Protein AF-K9YW60-F1 (afdb_monomer_lite)

Secondary structure (DSSP, 8-state):
-HHHHHHHHHHHHHHHHHHHHHHHHHHHHHHHHHHHHHHHHHH--SS----GGGSGGGGS-TTTTHHHHHHHHHHHHHHHHHHHHHHT--TT-TT-HHHHHHHHHHHHHHHHHHHHHHHHHHHHHHHHHHHHHHHHHHHHHHHHHHHHHHHTTSTTSSHHHHHHHHHHHHTTS--------SSTTTSHHHHHHHHHHHHHHHHHHHHHHHHHHHHHHHHHHHHHHIIIIIHHHHHHHHHHHHHHHHHHHHHHHHHHHHHHHHHHHHHHHHHHHHHHHHHHHHHHHHHHHHHHHHHHHHHHHHHHHHHHHHHHHHHHHHHHHHHHHHHHHHHHHHHHHHHHHHHHHHHHHHHHHHHHHHHHHHHHHHHHHHHHHHHHHT--HHHHHHHHHHHHHHHHHHHHHHHHHHHHHHHHHHHHHHHHHHHHHHHHHHHHHHHHHHHHHHHHHHHHHHHHHHHHHHHHHHHHHHHHHHHHHHHHHTT--

Organism: Dactylococcopsis salina (strain PCC 8305) (NCBI:txid13035)

Sequence (481 aa):
MLNAIEINNWFFINIVRIIFILGLSIEIVLIVNYYRETGKKAKQKNENRDLSIFSKGNIRSPLHFIPTLLTAIGILGTFWGISQGLKGIALENINDTDALLNNSTELLAGMKTAFQTSLWGLGGASLFIFILAISETLKRIRRNNLIPKIRQNSDQNTTQALINQLGNVVEKMEGLATLNAKNIGEEVATALKPIFGEIQNDLNPQRQTIENQRQELLKTLIGELKNEVIEPVVTRLDESAEMTREASHAVKELREQLAGMEAQRTAASDMMGNASDNLNGTLTNIDSMLQNTRQTAQQELENFRLNYQESLNQFFEQQNNLLEETLGKQREGLEEVVKELQRVFQEDAKNMTEQVIESMNTIQTTTKAVSDLANTTGLTSAERLAQIQEIARTLGNESKQINQAYQNLIYNFNQGLETWNENLTQYFEQANETYQQGRQESEQAAAEVCNQLNQTSQGLMSVANYLVATAEDLNNSNSNR

Structure (mmCIF, N/CA/C/O backbone):
data_AF-K9YW60-F1
#
_entry.id   AF-K9YW60-F1
#
loop_
_atom_site.group_PDB
_atom_site.id
_atom_site.type_symbol
_atom_site.label_atom_id
_atom_site.label_alt_id
_atom_site.label_comp_id
_atom_site.label_asym_id
_atom_site.label_entity_id
_atom_site.label_seq_id
_atom_site.pdbx_PDB_ins_code
_atom_site.Cartn_x
_atom_site.Cartn_y
_atom_site.Cartn_z
_atom_site.occupancy
_atom_site.B_iso_or_equiv
_atom_site.auth_seq_id
_atom_site.auth_comp_id
_atom_site.auth_asym_id
_atom_site.auth_atom_id
_atom_site.pdbx_PDB_model_num
ATOM 1 N N . MET A 1 1 ? -16.514 -12.032 -22.593 1.00 50.34 1 MET A N 1
ATOM 2 C CA . MET A 1 1 ? -15.309 -11.269 -22.986 1.00 50.34 1 MET A CA 1
ATOM 3 C C . MET A 1 1 ? -14.025 -12.097 -22.947 1.00 50.34 1 MET A C 1
ATOM 5 O O . MET A 1 1 ? -13.283 -12.022 -23.917 1.00 50.34 1 MET A O 1
ATOM 9 N N . LEU A 1 2 ? -13.807 -12.960 -21.943 1.00 46.66 2 LEU A N 1
ATOM 10 C CA . LEU A 1 2 ? -12.640 -13.866 -21.850 1.00 46.66 2 LEU A CA 1
ATOM 11 C C . LEU A 1 2 ? -12.291 -14.628 -23.152 1.00 46.66 2 LEU A C 1
ATOM 13 O O . LEU A 1 2 ? -11.145 -14.580 -23.591 1.00 46.66 2 LEU A O 1
ATOM 17 N N . ASN A 1 3 ? -13.274 -15.211 -23.851 1.00 49.25 3 ASN A N 1
ATOM 18 C CA . ASN A 1 3 ? -13.029 -15.898 -25.134 1.00 49.25 3 ASN A CA 1
ATOM 19 C C . ASN A 1 3 ? -12.486 -14.973 -26.242 1.00 49.25 3 ASN A C 1
ATOM 21 O O . ASN A 1 3 ? -11.691 -15.408 -27.068 1.00 49.25 3 ASN A O 1
ATOM 25 N N . ALA A 1 4 ? -12.871 -13.693 -26.278 1.00 52.03 4 ALA A N 1
ATOM 26 C CA . ALA A 1 4 ? -12.379 -12.745 -27.285 1.00 52.03 4 ALA A CA 1
ATOM 27 C C . ALA A 1 4 ? -10.934 -12.290 -27.004 1.00 52.03 4 ALA A C 1
ATOM 29 O O . ALA A 1 4 ? -10.210 -11.908 -27.925 1.00 52.03 4 ALA A O 1
ATOM 30 N N . ILE A 1 5 ? -10.505 -12.345 -25.741 1.00 54.69 5 ILE A N 1
ATOM 31 C CA . ILE A 1 5 ? -9.133 -12.040 -25.322 1.00 54.69 5 ILE A CA 1
ATOM 32 C C . ILE A 1 5 ? -8.212 -13.219 -25.675 1.00 54.69 5 ILE A C 1
ATOM 34 O O . ILE A 1 5 ? -7.147 -13.012 -26.258 1.00 54.69 5 ILE A O 1
ATOM 38 N N . GLU A 1 6 ? -8.657 -14.460 -25.450 1.00 57.59 6 GLU A N 1
ATOM 39 C CA . GLU A 1 6 ? -7.898 -15.661 -25.834 1.00 57.59 6 GLU A CA 1
ATOM 40 C C . GLU A 1 6 ? -7.762 -15.837 -27.357 1.00 57.59 6 GLU A C 1
ATOM 42 O O . GLU A 1 6 ? -6.669 -16.135 -27.845 1.00 57.59 6 GLU A O 1
ATOM 47 N N . ILE A 1 7 ? -8.828 -15.586 -28.131 1.00 59.59 7 ILE A N 1
ATOM 48 C CA . ILE A 1 7 ? -8.805 -15.694 -29.603 1.00 59.59 7 ILE A CA 1
ATOM 49 C C . ILE A 1 7 ? -7.798 -14.707 -30.223 1.00 59.59 7 ILE A C 1
ATOM 51 O O . ILE A 1 7 ? -7.069 -15.055 -31.154 1.00 59.59 7 ILE A O 1
ATOM 55 N N . ASN A 1 8 ? -7.704 -13.489 -29.684 1.00 64.31 8 ASN A N 1
ATOM 56 C CA . ASN A 1 8 ? -6.802 -12.458 -30.204 1.00 64.31 8 ASN A CA 1
ATOM 57 C C . ASN A 1 8 ? -5.344 -12.647 -29.753 1.00 64.31 8 ASN A C 1
ATOM 59 O O . ASN A 1 8 ? -4.430 -12.323 -30.508 1.00 64.31 8 ASN A O 1
ATOM 63 N N . ASN A 1 9 ? -5.102 -13.239 -28.579 1.00 67.38 9 ASN A N 1
ATOM 64 C CA . ASN A 1 9 ? -3.760 -13.682 -28.179 1.00 67.38 9 ASN A CA 1
ATOM 65 C C . ASN A 1 9 ? -3.204 -14.714 -29.177 1.00 67.38 9 ASN A C 1
ATOM 67 O O . ASN A 1 9 ? -2.060 -14.643 -29.632 1.00 67.38 9 ASN A O 1
ATOM 71 N N . TRP A 1 10 ? -4.066 -15.644 -29.590 1.00 73.94 10 TRP A N 1
ATOM 72 C CA . TRP A 1 10 ? -3.719 -16.680 -30.554 1.00 73.94 10 TRP A CA 1
ATOM 73 C C . TRP A 1 10 ? -3.337 -16.103 -31.927 1.00 73.94 10 TRP A C 1
ATOM 75 O O . TRP A 1 10 ? -2.429 -16.616 -32.581 1.00 73.94 10 TRP A O 1
ATOM 85 N N . PHE A 1 11 ? -3.956 -14.992 -32.339 1.00 83.56 11 PHE A N 1
ATOM 86 C CA . PHE A 1 11 ? -3.623 -14.287 -33.580 1.00 83.56 11 PHE A CA 1
ATOM 87 C C . PHE A 1 11 ? -2.173 -13.773 -33.600 1.00 83.56 11 PHE A C 1
ATOM 89 O O . PHE A 1 11 ? -1.415 -14.125 -34.505 1.00 83.56 11 PHE A O 1
ATOM 96 N N . PHE A 1 12 ? -1.749 -13.011 -32.584 1.00 83.12 12 PHE A N 1
ATOM 97 C CA . PHE A 1 12 ? -0.381 -12.473 -32.523 1.00 83.12 12 PHE A CA 1
ATOM 98 C C . PHE A 1 12 ? 0.668 -13.583 -32.406 1.00 83.12 12 PHE A C 1
ATOM 100 O O . PHE A 1 12 ? 1.671 -13.564 -33.121 1.00 83.12 12 PHE A O 1
ATOM 107 N N . ILE A 1 13 ? 0.415 -14.594 -31.568 1.00 84.56 13 ILE A N 1
ATOM 108 C CA . ILE A 1 13 ? 1.320 -15.741 -31.414 1.00 84.56 13 ILE A CA 1
ATOM 109 C C . ILE A 1 13 ? 1.469 -16.502 -32.739 1.00 84.56 13 ILE A C 1
ATOM 111 O O . ILE A 1 13 ? 2.577 -16.902 -33.104 1.00 84.56 13 ILE A O 1
ATOM 115 N N . ASN A 1 14 ? 0.387 -16.682 -33.498 1.00 86.88 14 ASN A N 1
ATOM 116 C CA . ASN A 1 14 ? 0.465 -17.349 -34.794 1.00 86.88 14 ASN A CA 1
ATOM 117 C C . ASN A 1 14 ? 1.184 -16.527 -35.854 1.00 86.88 14 ASN A C 1
ATOM 119 O O . ASN A 1 14 ? 1.927 -17.106 -36.641 1.00 86.88 14 ASN A O 1
ATOM 123 N N . ILE A 1 15 ? 1.026 -15.204 -35.866 1.00 88.75 15 ILE A N 1
ATOM 124 C CA . ILE A 1 15 ? 1.791 -14.342 -36.772 1.00 88.75 15 ILE A CA 1
ATOM 125 C C . ILE A 1 15 ? 3.290 -14.483 -36.497 1.00 88.75 15 ILE A C 1
ATOM 127 O O . ILE A 1 15 ? 4.060 -14.732 -37.427 1.00 88.75 15 ILE A O 1
ATOM 131 N N . VAL A 1 16 ? 3.699 -14.402 -35.225 1.00 89.25 16 VAL A N 1
ATOM 132 C CA . VAL A 1 16 ? 5.094 -14.619 -34.804 1.00 89.25 16 VAL A CA 1
ATOM 133 C C . VAL A 1 16 ? 5.583 -15.990 -35.285 1.00 89.25 16 VAL A C 1
ATOM 135 O O . VAL A 1 16 ? 6.649 -16.085 -35.892 1.00 89.25 16 VAL A O 1
ATOM 138 N N . ARG A 1 17 ? 4.789 -17.052 -35.093 1.00 90.19 17 ARG A N 1
ATOM 139 C CA . ARG A 1 17 ? 5.129 -18.413 -35.544 1.00 90.19 17 ARG A CA 1
ATOM 140 C C . ARG A 1 17 ? 5.271 -18.525 -37.061 1.00 90.19 17 ARG A C 1
ATOM 142 O O . ARG A 1 17 ? 6.240 -19.118 -37.525 1.00 90.19 17 ARG A O 1
ATOM 149 N N . ILE A 1 18 ? 4.342 -17.965 -37.833 1.00 92.50 18 ILE A N 1
ATOM 150 C CA . ILE A 1 18 ? 4.359 -18.022 -39.302 1.00 92.50 18 ILE A CA 1
ATOM 151 C C . ILE A 1 18 ? 5.595 -17.303 -39.845 1.00 92.50 18 ILE A C 1
ATOM 153 O O . ILE A 1 18 ? 6.323 -17.872 -40.657 1.00 92.50 18 ILE A O 1
ATOM 157 N N . ILE A 1 19 ? 5.869 -16.089 -39.358 1.00 91.50 19 ILE A N 1
ATOM 158 C CA . ILE A 1 19 ? 7.046 -15.305 -39.759 1.00 91.50 19 ILE A CA 1
ATOM 159 C C . ILE A 1 19 ? 8.330 -16.056 -39.408 1.00 91.50 19 ILE A C 1
ATOM 161 O O . ILE A 1 19 ? 9.238 -16.144 -40.235 1.00 91.50 19 ILE A O 1
ATOM 165 N N . PHE A 1 20 ? 8.389 -16.649 -38.215 1.00 92.94 20 PHE A N 1
ATOM 166 C CA . PHE A 1 20 ? 9.540 -17.427 -37.780 1.00 92.94 20 PHE A CA 1
ATOM 167 C C . PHE A 1 20 ? 9.774 -18.657 -38.672 1.00 92.94 20 PHE A C 1
ATOM 169 O O . PHE A 1 20 ? 10.891 -18.869 -39.140 1.00 92.94 20 PHE A O 1
ATOM 176 N N . ILE A 1 21 ? 8.735 -19.451 -38.956 1.00 92.56 21 ILE A N 1
ATOM 177 C CA . ILE A 1 21 ? 8.839 -20.675 -39.770 1.00 92.56 21 ILE A CA 1
ATOM 178 C C . ILE A 1 21 ? 9.193 -20.348 -41.226 1.00 92.56 21 ILE A C 1
ATOM 180 O O . ILE A 1 21 ? 10.050 -21.015 -41.814 1.00 92.56 21 ILE A O 1
ATOM 184 N N . LEU A 1 22 ? 8.573 -19.319 -41.809 1.00 93.00 22 LEU A N 1
ATOM 185 C CA . LEU A 1 22 ? 8.896 -18.858 -43.162 1.00 93.00 22 LEU A CA 1
ATOM 186 C C . LEU A 1 22 ? 10.337 -18.352 -43.237 1.00 93.00 22 LEU A C 1
ATOM 188 O O . LEU A 1 22 ? 11.086 -18.779 -44.115 1.00 93.00 22 LEU A O 1
ATOM 192 N N . GLY A 1 23 ? 10.751 -17.512 -42.285 1.00 90.38 23 GLY A N 1
ATOM 193 C CA . GLY A 1 23 ? 12.122 -17.019 -42.193 1.00 90.38 23 GLY A CA 1
ATOM 194 C C . GLY A 1 23 ? 13.140 -18.149 -42.070 1.00 90.38 23 GLY A C 1
ATOM 195 O O . GLY A 1 23 ? 14.136 -18.167 -42.790 1.00 90.38 23 GLY A O 1
ATOM 196 N N . LEU A 1 24 ? 12.858 -19.134 -41.213 1.00 92.00 24 LEU A N 1
ATOM 197 C CA . LEU A 1 24 ? 13.707 -20.307 -41.020 1.00 92.00 24 LEU A CA 1
ATOM 198 C C . LEU A 1 24 ? 13.841 -21.109 -42.320 1.00 92.00 24 LEU A C 1
ATOM 200 O O . LEU A 1 24 ? 14.943 -21.483 -42.715 1.00 92.00 24 LEU A O 1
ATOM 204 N N . SER A 1 25 ? 12.720 -21.347 -43.000 1.00 91.81 25 SER A N 1
ATOM 205 C CA . SER A 1 25 ? 12.680 -22.116 -44.245 1.00 91.81 25 SER A CA 1
ATOM 206 C C . SER A 1 25 ? 13.483 -21.430 -45.350 1.00 91.81 25 SER A C 1
ATOM 208 O O . SER A 1 25 ? 14.277 -22.082 -46.030 1.00 91.81 25 SER A O 1
ATOM 210 N N . ILE A 1 26 ? 13.339 -20.108 -45.493 1.00 91.75 26 ILE A N 1
ATOM 211 C CA . ILE A 1 26 ? 14.110 -19.318 -46.461 1.00 91.75 26 ILE A CA 1
ATOM 212 C C . ILE A 1 26 ? 15.602 -19.359 -46.109 1.00 91.75 26 ILE A C 1
ATOM 214 O O . ILE A 1 26 ? 16.425 -19.584 -46.996 1.00 91.75 26 ILE A O 1
ATOM 218 N N . GLU A 1 27 ? 15.972 -19.218 -44.832 1.00 90.50 27 GLU A N 1
ATOM 219 C CA . GLU A 1 27 ? 17.381 -19.264 -44.425 1.00 90.50 27 GLU A CA 1
ATOM 220 C C . GLU A 1 27 ? 18.019 -20.627 -44.718 1.00 90.50 27 GLU A C 1
ATOM 222 O O . GLU A 1 27 ? 19.134 -20.691 -45.241 1.00 90.50 27 GLU A O 1
ATOM 227 N N . ILE A 1 28 ? 17.298 -21.722 -44.462 1.00 90.56 28 ILE A N 1
ATOM 228 C CA . ILE A 1 28 ? 17.751 -23.078 -44.795 1.00 90.56 28 ILE A CA 1
ATOM 229 C C . ILE A 1 28 ? 17.980 -23.210 -46.305 1.00 90.56 28 ILE A C 1
ATOM 231 O O . ILE A 1 28 ? 19.032 -23.699 -46.723 1.00 90.56 28 ILE A O 1
ATOM 235 N N . VAL A 1 29 ? 17.044 -22.737 -47.135 1.00 91.00 29 VAL A N 1
ATOM 236 C CA . VAL A 1 29 ? 17.188 -22.764 -48.600 1.00 91.00 29 VAL A CA 1
ATOM 237 C C . VAL A 1 29 ? 18.410 -21.959 -49.048 1.00 91.00 29 VAL A C 1
ATOM 239 O O . VAL A 1 29 ? 19.183 -22.438 -49.881 1.00 91.00 29 VAL A O 1
ATOM 242 N N . LEU A 1 30 ? 18.645 -20.780 -48.465 1.00 87.94 30 LEU A N 1
ATOM 243 C CA . LEU A 1 30 ? 19.815 -19.953 -48.770 1.00 87.94 30 LEU A CA 1
ATOM 244 C C . LEU A 1 30 ? 21.129 -20.642 -48.383 1.00 87.94 30 LEU A C 1
ATOM 246 O O . LEU A 1 30 ? 22.089 -20.606 -49.155 1.00 87.94 30 LEU A O 1
ATOM 250 N N . ILE A 1 31 ? 21.183 -21.304 -47.223 1.00 87.62 31 ILE A N 1
ATOM 251 C CA . ILE A 1 31 ? 22.346 -22.101 -46.809 1.00 87.62 31 ILE A CA 1
ATOM 252 C C . ILE A 1 31 ? 22.588 -23.238 -47.807 1.00 87.62 31 ILE A C 1
ATOM 254 O O . ILE A 1 31 ? 23.709 -23.404 -48.293 1.00 87.62 31 ILE A O 1
ATOM 258 N N . VAL A 1 32 ? 21.554 -24.008 -48.154 1.00 88.56 32 VAL A N 1
ATOM 259 C CA . VAL A 1 32 ? 21.678 -25.141 -49.083 1.00 88.56 32 VAL A CA 1
ATOM 260 C C . VAL A 1 32 ? 22.126 -24.671 -50.466 1.00 88.56 32 VAL A C 1
ATOM 262 O O . VAL A 1 32 ? 23.040 -25.268 -51.046 1.00 88.56 32 VAL A O 1
ATOM 265 N N . ASN A 1 33 ? 21.548 -23.581 -50.985 1.00 87.12 33 ASN A N 1
ATOM 266 C CA . ASN A 1 33 ? 21.949 -23.037 -52.278 1.00 87.12 33 ASN A CA 1
ATOM 267 C C . ASN A 1 33 ? 23.409 -22.563 -52.254 1.00 87.12 33 ASN A C 1
ATOM 269 O O . ASN A 1 33 ? 24.189 -22.927 -53.136 1.00 87.12 33 ASN A O 1
ATOM 273 N N . TYR A 1 34 ? 23.822 -21.870 -51.187 1.00 85.50 34 TYR A N 1
ATOM 274 C CA . TYR A 1 34 ? 25.212 -21.458 -50.991 1.00 85.50 34 TYR A CA 1
ATOM 275 C C . TYR A 1 34 ? 26.176 -22.656 -50.998 1.00 85.50 34 TYR A C 1
ATOM 277 O O . TYR A 1 34 ? 27.208 -22.639 -51.675 1.00 85.50 34 TYR A O 1
ATOM 285 N N . TYR A 1 35 ? 25.839 -23.743 -50.299 1.00 85.31 35 TYR A N 1
ATOM 286 C CA . TYR A 1 35 ? 26.661 -24.958 -50.279 1.00 85.31 35 TYR A CA 1
ATOM 287 C C . TYR A 1 35 ? 26.730 -25.652 -51.647 1.00 85.31 35 TYR A C 1
ATOM 289 O O . TYR A 1 35 ? 27.794 -26.158 -52.029 1.00 85.31 35 TYR A O 1
ATOM 297 N N . ARG A 1 36 ? 25.626 -25.663 -52.404 1.00 85.25 36 ARG A N 1
ATOM 298 C CA . ARG A 1 36 ? 25.559 -26.261 -53.744 1.00 85.25 36 ARG A CA 1
ATOM 299 C C . ARG A 1 36 ? 26.378 -25.465 -54.758 1.00 85.25 36 ARG A C 1
ATOM 301 O O . ARG A 1 36 ? 27.160 -26.058 -55.503 1.00 85.25 36 ARG A O 1
ATOM 308 N N . GLU A 1 37 ? 26.228 -24.145 -54.787 1.00 82.00 37 GLU A N 1
ATOM 309 C CA . GLU A 1 37 ? 26.927 -23.276 -55.739 1.00 82.00 37 GLU A CA 1
ATOM 310 C C . GLU A 1 37 ? 28.429 -23.193 -55.462 1.00 82.00 37 GLU A C 1
ATOM 312 O O . GLU A 1 37 ? 29.229 -23.349 -56.387 1.00 82.00 37 GLU A O 1
ATOM 317 N N . THR A 1 38 ? 28.835 -23.052 -54.195 1.00 79.81 38 THR A N 1
ATOM 318 C CA . THR A 1 38 ? 30.261 -23.058 -53.824 1.00 79.81 38 THR A CA 1
ATOM 319 C C . THR A 1 38 ? 30.931 -24.393 -54.153 1.00 79.81 38 THR A C 1
ATOM 321 O O . THR A 1 38 ? 32.076 -24.412 -54.603 1.00 79.81 38 THR A O 1
ATOM 324 N N . GLY A 1 39 ? 30.214 -25.515 -54.016 1.00 79.06 39 GLY A N 1
ATOM 325 C CA . GLY A 1 39 ? 30.688 -26.836 -54.434 1.00 79.06 39 GLY A CA 1
ATOM 326 C C . GLY A 1 39 ? 30.846 -26.987 -55.953 1.00 79.06 39 GLY A C 1
ATOM 327 O O . GLY A 1 39 ? 31.825 -27.584 -56.400 1.00 79.06 39 GLY A O 1
ATOM 328 N N . LYS A 1 40 ? 29.919 -26.437 -56.752 1.00 78.69 40 LYS A N 1
ATOM 329 C CA . LYS A 1 40 ? 30.010 -26.434 -58.225 1.00 78.69 40 LYS A CA 1
ATOM 330 C C . LYS A 1 40 ? 31.165 -25.557 -58.717 1.00 78.69 40 LYS A C 1
ATOM 332 O O . LYS A 1 40 ? 31.991 -26.029 -59.495 1.00 78.69 40 LYS A O 1
ATOM 337 N N . LYS A 1 41 ? 31.261 -24.315 -58.227 1.00 73.50 41 LYS A N 1
ATOM 338 C CA . LYS A 1 41 ? 32.305 -23.354 -58.625 1.00 73.50 41 LYS A CA 1
ATOM 339 C C . LYS A 1 41 ? 33.708 -23.795 -58.184 1.00 73.50 41 LYS A C 1
ATOM 341 O O . LYS A 1 41 ? 34.667 -23.596 -58.922 1.00 73.50 41 LYS A O 1
ATOM 346 N N . ALA A 1 42 ? 33.842 -24.490 -57.050 1.00 69.44 42 ALA A N 1
ATOM 347 C CA . ALA A 1 42 ? 35.123 -25.066 -56.626 1.00 69.44 42 ALA A CA 1
ATOM 348 C C . ALA A 1 42 ? 35.645 -26.186 -57.555 1.00 69.44 42 ALA A C 1
ATOM 350 O O . ALA A 1 42 ? 36.849 -26.434 -57.576 1.00 69.44 42 ALA A O 1
ATOM 351 N N . LYS A 1 43 ? 34.767 -26.853 -58.325 1.00 70.19 43 LYS A N 1
ATOM 352 C CA . LYS A 1 43 ? 35.128 -27.930 -59.268 1.00 70.19 43 LYS A CA 1
ATOM 353 C C . LYS A 1 43 ? 35.420 -27.447 -60.699 1.00 70.19 43 LYS A C 1
ATOM 355 O O . LYS A 1 43 ? 35.909 -28.242 -61.497 1.00 70.19 43 LYS A O 1
ATOM 360 N N . GLN A 1 44 ? 35.128 -26.192 -61.053 1.00 68.44 44 GLN A N 1
ATOM 361 C CA . GLN A 1 44 ? 35.426 -25.656 -62.392 1.00 68.44 44 GLN A CA 1
ATOM 362 C C . GLN A 1 44 ? 36.939 -25.491 -62.584 1.00 68.44 44 GLN A C 1
ATOM 364 O O . GLN A 1 44 ? 37.602 -24.974 -61.695 1.00 68.44 44 GLN A O 1
ATOM 369 N N . LYS A 1 45 ? 37.486 -25.922 -63.732 1.00 57.72 45 LYS A N 1
ATOM 370 C CA . LYS A 1 45 ? 38.939 -25.991 -64.009 1.00 57.72 45 LYS A CA 1
ATOM 371 C C . LYS A 1 45 ? 39.484 -24.822 -64.858 1.00 57.72 45 LYS A C 1
ATOM 373 O O . LYS A 1 45 ? 40.642 -24.866 -65.244 1.00 57.72 45 LYS A O 1
ATOM 378 N N . ASN A 1 46 ? 38.676 -23.802 -65.156 1.00 54.41 46 ASN A N 1
ATOM 379 C CA . ASN A 1 46 ? 38.982 -22.816 -66.204 1.00 54.41 46 ASN A CA 1
ATOM 380 C C . ASN A 1 46 ? 39.727 -21.562 -65.701 1.00 54.41 46 ASN A C 1
ATOM 382 O O . ASN A 1 46 ? 39.627 -21.232 -64.522 1.00 54.41 46 ASN A O 1
ATOM 386 N N . GLU A 1 47 ? 40.423 -20.872 -66.609 1.00 51.31 47 GLU A N 1
ATOM 387 C CA . GLU A 1 47 ? 41.275 -19.683 -66.378 1.00 51.31 47 GLU A CA 1
ATOM 388 C C . GLU A 1 47 ? 40.479 -18.435 -65.921 1.00 51.31 47 GLU A C 1
ATOM 390 O O . GLU A 1 47 ? 41.003 -17.576 -65.222 1.00 51.31 47 GLU A O 1
ATOM 395 N N . ASN A 1 48 ? 39.165 -18.397 -66.189 1.00 53.62 48 ASN A N 1
ATOM 396 C CA . ASN A 1 48 ? 38.225 -17.357 -65.743 1.00 53.62 48 ASN A CA 1
ATOM 397 C C . ASN A 1 48 ? 37.274 -17.873 -64.645 1.00 53.62 48 ASN A C 1
ATOM 399 O O . ASN A 1 48 ? 36.085 -18.105 -64.886 1.00 53.62 48 ASN A O 1
ATOM 403 N N . ARG A 1 49 ? 37.773 -18.098 -63.421 1.00 61.88 49 ARG A N 1
ATOM 404 C CA . ARG A 1 49 ? 36.902 -18.456 -62.282 1.00 61.88 49 ARG A CA 1
ATOM 405 C C . ARG A 1 49 ? 36.308 -17.205 -61.646 1.00 61.88 49 ARG A C 1
ATOM 407 O O . ARG A 1 49 ? 37.006 -16.454 -60.972 1.00 61.88 49 ARG A O 1
ATOM 414 N N . ASP A 1 50 ? 34.997 -17.040 -61.770 1.00 62.25 50 ASP A N 1
ATOM 415 C CA . ASP A 1 50 ? 34.257 -16.021 -61.028 1.00 62.25 50 ASP A CA 1
ATOM 416 C C . ASP A 1 50 ? 34.166 -16.384 -59.527 1.00 62.25 50 ASP A C 1
ATOM 418 O O . ASP A 1 50 ? 33.317 -17.174 -59.087 1.00 62.25 50 ASP A O 1
ATOM 422 N N . LEU A 1 51 ? 35.072 -15.794 -58.740 1.00 66.44 51 LEU A N 1
ATOM 423 C CA . LEU A 1 51 ? 35.189 -15.951 -57.286 1.00 66.44 51 LEU A CA 1
ATOM 424 C C . LEU A 1 51 ? 34.296 -14.982 -56.489 1.00 66.44 51 LEU A C 1
ATOM 426 O O . LEU A 1 51 ? 34.351 -14.994 -55.256 1.00 66.44 51 LEU A O 1
ATOM 430 N N . SER A 1 52 ? 33.451 -14.181 -57.152 1.00 66.56 52 SER A N 1
ATOM 431 C CA . SER A 1 52 ? 32.557 -13.202 -56.506 1.00 66.56 52 SER A CA 1
ATOM 432 C C . SER A 1 52 ? 31.645 -13.823 -55.439 1.00 66.56 52 SER A C 1
ATOM 434 O O . SER A 1 52 ? 31.358 -13.191 -54.421 1.00 66.56 52 SER A O 1
ATOM 436 N N . ILE A 1 53 ? 31.273 -15.101 -55.597 1.00 66.50 53 ILE A N 1
ATOM 437 C CA . ILE A 1 53 ? 30.440 -15.848 -54.639 1.00 66.50 53 ILE A CA 1
ATOM 438 C C . ILE A 1 53 ? 31.090 -16.012 -53.254 1.00 66.50 53 ILE A C 1
ATOM 440 O O . ILE A 1 53 ? 30.397 -16.200 -52.255 1.00 66.50 53 ILE A O 1
ATOM 444 N N . PHE A 1 54 ? 32.422 -15.943 -53.178 1.00 65.62 54 PHE A N 1
ATOM 445 C CA . PHE A 1 54 ? 33.179 -16.041 -51.928 1.00 65.62 54 PHE A CA 1
ATOM 446 C C . PHE A 1 54 ? 33.455 -14.668 -51.289 1.00 65.62 54 PHE A C 1
ATOM 448 O O . PHE A 1 54 ? 34.088 -14.599 -50.226 1.00 65.62 54 PHE A O 1
ATOM 455 N N . SER A 1 55 ? 32.984 -13.576 -51.905 1.00 65.31 55 SER A N 1
ATOM 456 C CA . SER A 1 55 ? 33.086 -12.226 -51.348 1.00 65.31 55 SER A CA 1
ATOM 457 C C . SER A 1 55 ? 32.418 -12.140 -49.968 1.00 65.31 55 SER A C 1
ATOM 459 O O . SER A 1 55 ? 31.513 -12.906 -49.630 1.00 65.31 55 SER A O 1
ATOM 461 N N . LYS A 1 56 ? 32.892 -11.218 -49.116 1.00 58.69 56 LYS A N 1
ATOM 462 C CA . LYS A 1 56 ? 32.367 -11.055 -47.745 1.00 58.69 56 LYS A CA 1
ATOM 463 C C . LYS A 1 56 ? 30.867 -10.705 -47.717 1.00 58.69 56 LYS A C 1
ATOM 465 O O . LYS A 1 56 ? 30.228 -11.018 -46.718 1.00 58.69 56 LYS A O 1
ATOM 470 N N . GLY A 1 57 ? 30.325 -10.108 -48.784 1.00 60.53 57 GLY A N 1
ATOM 471 C CA . GLY A 1 57 ? 28.916 -9.710 -48.886 1.00 60.53 57 GLY A CA 1
ATOM 472 C C . GLY A 1 57 ? 27.940 -10.890 -48.895 1.00 60.53 57 GLY A C 1
ATOM 473 O O . GLY A 1 57 ? 26.942 -10.849 -48.189 1.00 60.53 57 GLY A O 1
ATOM 474 N N . ASN A 1 58 ? 28.280 -11.991 -49.573 1.00 66.06 58 ASN A N 1
ATOM 475 C CA . ASN A 1 58 ? 27.381 -13.145 -49.757 1.00 66.06 58 ASN A CA 1
ATOM 476 C C . ASN A 1 58 ? 27.279 -14.087 -48.540 1.00 66.06 58 ASN A C 1
ATOM 478 O O . ASN A 1 58 ? 26.660 -15.148 -48.620 1.00 66.06 58 ASN A O 1
ATOM 482 N N . ILE A 1 59 ? 27.924 -13.743 -47.423 1.00 67.38 59 ILE A N 1
ATOM 483 C CA . ILE A 1 59 ? 27.909 -14.545 -46.191 1.00 67.38 59 ILE A CA 1
ATOM 484 C C . ILE A 1 59 ? 26.782 -14.114 -45.259 1.00 67.38 59 ILE A C 1
ATOM 486 O O . ILE A 1 59 ? 26.218 -14.965 -44.572 1.00 67.38 59 ILE A O 1
ATOM 490 N N . ARG A 1 60 ? 26.472 -12.813 -45.234 1.00 73.31 60 ARG A N 1
ATOM 491 C CA . ARG A 1 60 ? 25.399 -12.264 -44.404 1.00 73.31 60 ARG A CA 1
ATOM 492 C C . ARG A 1 60 ? 24.053 -12.718 -44.948 1.00 73.31 60 ARG A C 1
ATOM 494 O O . ARG A 1 60 ? 23.856 -12.780 -46.161 1.00 73.31 60 ARG A O 1
ATOM 501 N N . SER A 1 61 ? 23.146 -13.076 -44.048 1.00 78.56 61 SER A N 1
ATOM 502 C CA . SER A 1 61 ? 21.792 -13.441 -44.452 1.00 78.56 61 SER A CA 1
ATOM 503 C C . SER A 1 61 ? 21.015 -12.180 -44.845 1.00 78.56 61 SER A C 1
ATOM 505 O O . SER A 1 61 ? 21.083 -11.181 -44.140 1.00 78.56 61 SER A O 1
ATOM 507 N N . PRO A 1 62 ? 20.210 -12.186 -45.915 1.00 80.56 62 PRO A N 1
ATOM 508 C CA . PRO A 1 62 ? 19.301 -11.077 -46.200 1.00 80.56 62 PRO A CA 1
ATOM 509 C C . PRO A 1 62 ? 18.168 -10.942 -45.158 1.00 80.56 62 PRO A C 1
ATOM 511 O O . PRO A 1 62 ? 17.430 -9.963 -45.186 1.00 80.56 62 PRO A O 1
ATOM 514 N N . LEU A 1 63 ? 18.021 -11.893 -44.225 1.00 86.94 63 LEU A N 1
ATOM 515 C CA . LEU A 1 63 ? 16.916 -11.977 -43.263 1.00 86.94 63 LEU A CA 1
ATOM 516 C C . LEU A 1 63 ? 17.207 -11.328 -41.896 1.00 86.94 63 LEU A C 1
ATOM 518 O O . LEU A 1 63 ? 16.504 -11.596 -40.922 1.00 86.94 63 LEU A O 1
ATOM 522 N N . HIS A 1 64 ? 18.207 -10.446 -41.798 1.00 83.56 64 HIS A N 1
ATOM 523 C CA . HIS A 1 64 ? 18.541 -9.743 -40.547 1.00 83.56 64 HIS A CA 1
ATOM 524 C C . HIS A 1 64 ? 17.416 -8.850 -39.995 1.00 83.56 64 HIS A C 1
ATOM 526 O O . HIS A 1 64 ? 17.462 -8.484 -38.824 1.00 83.56 64 HIS A O 1
ATOM 532 N N . PHE A 1 65 ? 16.404 -8.517 -40.802 1.00 83.94 65 PHE A N 1
ATOM 533 C CA . PHE A 1 65 ? 15.248 -7.723 -40.374 1.00 83.94 65 PHE A CA 1
ATOM 534 C C . PHE A 1 65 ? 14.187 -8.542 -39.613 1.00 83.94 65 PHE A C 1
ATOM 536 O O . PHE A 1 65 ? 13.359 -7.963 -38.912 1.00 83.94 65 PHE A O 1
ATOM 543 N N . ILE A 1 66 ? 14.193 -9.879 -39.729 1.00 89.50 66 ILE A N 1
ATOM 544 C CA . ILE A 1 66 ? 13.176 -10.752 -39.115 1.00 89.50 66 ILE A CA 1
ATOM 545 C C . ILE A 1 66 ? 13.167 -10.664 -37.580 1.00 89.50 66 ILE A C 1
ATOM 547 O O . ILE A 1 66 ? 12.080 -10.526 -37.019 1.00 89.50 66 ILE A O 1
ATOM 551 N N . PRO A 1 67 ? 14.314 -10.681 -36.872 1.00 86.31 67 PRO A N 1
ATOM 552 C CA . PRO A 1 67 ? 14.334 -10.453 -35.428 1.00 86.31 67 PRO A CA 1
ATOM 553 C C . PRO A 1 67 ? 13.700 -9.123 -35.013 1.00 86.31 67 PRO A C 1
ATOM 555 O O . PRO A 1 67 ? 12.908 -9.084 -34.078 1.00 86.31 67 PRO A O 1
ATOM 558 N N . THR A 1 68 ? 13.992 -8.040 -35.737 1.00 80.19 68 THR A N 1
ATOM 559 C CA . THR A 1 68 ? 13.398 -6.720 -35.479 1.00 80.19 68 THR A CA 1
ATOM 560 C C . THR A 1 68 ? 11.884 -6.746 -35.675 1.00 80.19 68 THR A C 1
ATOM 562 O O . THR A 1 68 ? 11.147 -6.202 -34.856 1.00 80.19 68 THR A O 1
ATOM 565 N N . LEU A 1 69 ? 11.410 -7.431 -36.718 1.00 87.81 69 LEU A N 1
ATOM 566 C CA . LEU A 1 69 ? 9.987 -7.599 -36.997 1.00 87.81 69 LEU A CA 1
ATOM 567 C C . LEU A 1 69 ? 9.273 -8.428 -35.912 1.00 87.81 69 LEU A C 1
ATOM 569 O O . LEU A 1 69 ? 8.195 -8.049 -35.465 1.00 87.81 69 LEU A O 1
ATOM 573 N N . LEU A 1 70 ? 9.883 -9.525 -35.451 1.00 87.31 70 LEU A N 1
ATOM 574 C CA . LEU A 1 70 ? 9.366 -10.369 -34.363 1.00 87.31 70 LEU A CA 1
ATOM 575 C C . LEU A 1 70 ? 9.226 -9.583 -33.052 1.00 87.31 70 LEU A C 1
ATOM 577 O O . LEU A 1 70 ? 8.188 -9.666 -32.394 1.00 87.31 70 LEU A O 1
ATOM 581 N N . THR A 1 71 ? 10.228 -8.770 -32.709 1.00 83.06 71 THR A N 1
ATOM 582 C CA . THR A 1 71 ? 10.177 -7.877 -31.543 1.00 83.06 71 THR A CA 1
ATOM 583 C C . THR A 1 71 ? 9.079 -6.824 -31.692 1.00 83.06 71 THR A C 1
ATOM 585 O O . THR A 1 71 ? 8.295 -6.633 -30.766 1.00 83.06 71 THR A O 1
ATOM 588 N N . ALA A 1 72 ? 8.966 -6.181 -32.859 1.00 81.75 72 ALA A N 1
ATOM 589 C CA . ALA A 1 72 ? 7.931 -5.179 -33.117 1.00 81.75 72 ALA A CA 1
ATOM 590 C C . ALA A 1 72 ? 6.512 -5.760 -32.990 1.00 81.75 72 ALA A C 1
ATOM 592 O O . ALA A 1 72 ? 5.639 -5.139 -32.388 1.00 81.75 72 ALA A O 1
ATOM 593 N N . ILE A 1 73 ? 6.289 -6.979 -33.490 1.00 87.94 73 ILE A N 1
ATOM 594 C CA . ILE A 1 73 ? 5.000 -7.678 -33.377 1.00 87.94 73 ILE A CA 1
ATOM 595 C C . ILE A 1 73 ? 4.710 -8.081 -31.925 1.00 87.94 73 ILE A C 1
ATOM 597 O O . ILE A 1 73 ? 3.568 -7.970 -31.484 1.00 87.94 73 ILE A O 1
ATOM 601 N N . GLY A 1 74 ? 5.726 -8.491 -31.158 1.00 85.88 74 GLY A N 1
ATOM 602 C CA . GLY A 1 74 ? 5.581 -8.755 -29.721 1.00 85.88 74 GLY A CA 1
ATOM 603 C C . GLY A 1 74 ? 5.193 -7.507 -28.923 1.00 85.88 74 GLY A C 1
ATOM 604 O O . GLY A 1 74 ? 4.297 -7.565 -28.078 1.00 85.88 74 GLY A O 1
ATOM 605 N N . ILE A 1 75 ? 5.808 -6.361 -29.235 1.00 85.06 75 ILE A N 1
ATOM 606 C CA . ILE A 1 75 ? 5.465 -5.061 -28.639 1.00 85.06 75 ILE A CA 1
ATOM 607 C C . ILE A 1 75 ? 4.025 -4.670 -29.008 1.00 85.06 75 ILE A C 1
ATOM 609 O O . ILE A 1 75 ? 3.237 -4.351 -28.121 1.00 85.06 75 ILE A O 1
ATOM 613 N N . LEU A 1 76 ? 3.640 -4.777 -30.283 1.00 85.56 76 LEU A N 1
ATOM 614 C CA . LEU A 1 76 ? 2.266 -4.529 -30.745 1.00 85.56 76 LEU A CA 1
ATOM 615 C C . LEU A 1 76 ? 1.232 -5.414 -30.035 1.00 85.56 76 LEU A C 1
ATOM 617 O O . LEU A 1 76 ? 0.195 -4.915 -29.601 1.00 85.56 76 LEU A O 1
ATOM 621 N N . GLY A 1 77 ? 1.526 -6.706 -29.864 1.00 84.38 77 GLY A N 1
ATOM 622 C CA . GLY A 1 77 ? 0.668 -7.622 -29.110 1.00 84.38 77 GLY A CA 1
ATOM 623 C C . GLY A 1 77 ? 0.516 -7.213 -27.641 1.00 84.38 77 GLY A C 1
ATOM 624 O O . GLY A 1 77 ? -0.575 -7.311 -27.085 1.00 84.38 77 GLY A O 1
ATOM 625 N N . THR A 1 78 ? 1.576 -6.665 -27.041 1.00 85.88 78 THR A N 1
ATOM 626 C CA . THR A 1 78 ? 1.565 -6.163 -25.658 1.00 85.88 78 THR A CA 1
ATOM 627 C C . THR A 1 78 ? 0.643 -4.955 -25.519 1.00 85.88 78 THR A C 1
ATOM 629 O O . THR A 1 78 ? -0.240 -4.946 -24.661 1.00 85.88 78 THR A O 1
ATOM 632 N N . PHE A 1 79 ? 0.790 -3.966 -26.405 1.00 83.44 79 PHE A N 1
ATOM 633 C CA . PHE A 1 79 ? -0.090 -2.795 -26.447 1.00 83.44 79 PHE A CA 1
ATOM 634 C C . PHE A 1 79 ? -1.552 -3.188 -26.662 1.00 83.44 79 PHE A C 1
ATOM 636 O O . PHE A 1 79 ? -2.445 -2.668 -25.993 1.00 83.44 79 PHE A O 1
ATOM 643 N N . TRP A 1 80 ? -1.803 -4.146 -27.554 1.00 83.69 80 TRP A N 1
ATOM 644 C CA . TRP A 1 80 ? -3.150 -4.640 -27.807 1.00 83.69 80 TRP A CA 1
ATOM 645 C C . TRP A 1 80 ? -3.742 -5.389 -26.603 1.00 83.69 80 TRP A C 1
ATOM 647 O O . TRP A 1 80 ? -4.897 -5.162 -26.248 1.00 83.69 80 TRP A O 1
ATOM 657 N N . GLY A 1 81 ? -2.960 -6.252 -25.945 1.00 80.75 81 GLY A N 1
ATOM 658 C CA . GLY A 1 81 ? -3.391 -7.008 -24.765 1.00 80.75 81 GLY A CA 1
ATOM 659 C C . GLY A 1 81 ? -3.766 -6.106 -23.588 1.00 80.75 81 GLY A C 1
ATOM 660 O O . GLY A 1 81 ? -4.813 -6.307 -22.974 1.00 80.75 81 GLY A O 1
ATOM 661 N N . ILE A 1 82 ? -2.970 -5.061 -23.338 1.00 80.69 82 ILE A N 1
ATOM 662 C CA . ILE A 1 82 ? -3.276 -4.038 -22.326 1.00 80.69 82 ILE A CA 1
ATOM 663 C C . ILE A 1 82 ? -4.524 -3.244 -22.732 1.00 80.69 82 ILE A C 1
ATOM 665 O O . ILE A 1 82 ? -5.434 -3.084 -21.923 1.00 80.69 82 ILE A O 1
ATOM 669 N N . SER A 1 83 ? -4.620 -2.811 -23.996 1.00 80.62 83 SER A N 1
ATOM 670 C CA . SER A 1 83 ? -5.788 -2.074 -24.500 1.00 80.62 83 SER A CA 1
ATOM 671 C C . SER A 1 83 ? -7.094 -2.854 -24.326 1.00 80.62 83 SER A C 1
ATOM 673 O O . SER A 1 83 ? -8.108 -2.280 -23.938 1.00 80.62 83 SER A O 1
ATOM 675 N N . GLN A 1 84 ? -7.085 -4.167 -24.564 1.00 75.56 84 GLN A N 1
ATOM 676 C CA . GLN A 1 84 ? -8.265 -5.009 -24.360 1.00 75.56 84 GLN A CA 1
ATOM 677 C C . GLN A 1 84 ? -8.548 -5.280 -22.875 1.00 75.56 84 GLN A C 1
ATOM 679 O O . GLN A 1 84 ? -9.715 -5.299 -22.499 1.00 75.56 84 GLN A O 1
ATOM 684 N N . GLY A 1 85 ? -7.514 -5.432 -22.037 1.00 73.94 85 GLY A N 1
ATOM 685 C CA . GLY A 1 85 ? -7.669 -5.562 -20.582 1.00 73.94 85 GLY A CA 1
ATOM 686 C C . GLY A 1 85 ? -8.288 -4.327 -19.922 1.00 73.94 85 GLY A C 1
ATOM 687 O O . GLY A 1 85 ? -9.021 -4.456 -18.951 1.00 73.94 85 GLY A O 1
ATOM 688 N N . LEU A 1 86 ? -8.051 -3.139 -20.488 1.00 72.50 86 LEU A N 1
ATOM 689 C CA . LEU A 1 86 ? -8.632 -1.878 -20.015 1.00 72.50 86 LEU A CA 1
ATOM 690 C C . LEU A 1 86 ? -10.073 -1.651 -20.501 1.00 72.50 86 LEU A C 1
ATOM 692 O O . LEU A 1 86 ? -10.849 -0.995 -19.816 1.00 72.50 86 LEU A O 1
ATOM 696 N N . LYS A 1 87 ? -10.466 -2.211 -21.655 1.00 68.81 87 LYS A N 1
ATOM 697 C CA . LYS A 1 87 ? -11.837 -2.080 -22.193 1.00 68.81 87 LYS A CA 1
ATOM 698 C C . LYS A 1 87 ? -12.892 -2.905 -21.447 1.00 68.81 87 LYS A C 1
ATOM 700 O O . LYS A 1 87 ? -14.074 -2.637 -21.630 1.00 68.81 87 LYS A O 1
ATOM 705 N N . GLY A 1 88 ? -12.491 -3.913 -20.669 1.00 61.03 88 GLY A N 1
ATOM 706 C CA . GLY A 1 88 ? -13.402 -4.715 -19.836 1.00 61.03 88 GLY A CA 1
ATOM 707 C C . GLY A 1 88 ? -13.877 -3.995 -18.569 1.00 61.03 88 GLY A C 1
ATOM 708 O O . GLY A 1 88 ? -14.836 -4.423 -17.939 1.00 61.03 88 GLY A O 1
ATOM 709 N N . ILE A 1 89 ? -13.248 -2.870 -18.214 1.00 63.91 89 ILE A N 1
ATOM 710 C CA . ILE A 1 89 ? -13.574 -2.114 -17.006 1.00 63.91 89 ILE A CA 1
ATOM 711 C C . ILE A 1 89 ? -14.825 -1.271 -17.270 1.00 63.91 89 ILE A C 1
ATOM 713 O O . ILE A 1 89 ? -14.762 -0.200 -17.875 1.00 63.91 89 ILE A O 1
ATOM 717 N N . ALA A 1 90 ? -15.978 -1.753 -16.807 1.00 55.38 90 ALA A N 1
ATOM 718 C CA . ALA A 1 90 ? -17.211 -0.975 -16.804 1.00 55.38 90 ALA A CA 1
ATOM 719 C C . ALA A 1 90 ? -17.125 0.125 -15.730 1.00 55.38 90 ALA A C 1
ATOM 721 O O . ALA A 1 90 ? -17.502 -0.079 -14.577 1.00 55.38 90 ALA A O 1
ATOM 722 N N . LEU A 1 91 ? -16.636 1.306 -16.118 1.00 56.88 91 LEU A N 1
ATOM 723 C CA . LEU A 1 91 ? -16.578 2.508 -15.270 1.00 56.88 91 LEU A CA 1
ATOM 724 C C . LEU A 1 91 ? -17.966 3.048 -14.858 1.00 56.88 91 LEU A C 1
ATOM 726 O O . LEU A 1 91 ? -18.043 3.997 -14.085 1.00 56.88 91 LEU A O 1
ATOM 730 N N . GLU A 1 92 ? -19.062 2.455 -15.342 1.00 55.00 92 GLU A N 1
ATOM 731 C CA . GLU A 1 92 ? -20.437 2.889 -15.049 1.00 55.00 92 GLU A CA 1
ATOM 732 C C . GLU A 1 92 ? -21.048 2.257 -13.778 1.00 55.00 92 GLU A C 1
ATOM 734 O O . GLU A 1 92 ? -22.038 2.781 -13.280 1.00 55.00 92 GLU A O 1
ATOM 739 N N . ASN A 1 93 ? -20.458 1.198 -13.197 1.00 51.88 93 ASN A N 1
ATOM 740 C CA . ASN A 1 93 ? -20.998 0.490 -12.014 1.00 51.88 93 ASN A CA 1
ATOM 741 C C . ASN A 1 93 ? -19.951 0.304 -10.893 1.00 51.88 93 ASN A C 1
ATOM 743 O O . ASN A 1 93 ? -19.689 -0.806 -10.434 1.00 51.88 93 ASN A O 1
ATOM 747 N N . ILE A 1 94 ? -19.338 1.400 -10.440 1.00 55.88 94 ILE A N 1
ATOM 748 C CA . ILE A 1 94 ? -18.257 1.402 -9.427 1.00 55.88 94 ILE A CA 1
ATOM 749 C C . ILE A 1 94 ? -18.758 1.049 -8.002 1.00 55.88 94 ILE A C 1
ATOM 751 O O . ILE A 1 94 ? -17.957 0.759 -7.118 1.00 55.88 94 ILE A O 1
ATOM 755 N N . ASN A 1 95 ? -20.075 1.009 -7.770 1.00 56.75 95 ASN A N 1
ATOM 756 C CA . ASN A 1 95 ? -20.665 0.807 -6.436 1.00 56.75 95 ASN A CA 1
ATOM 757 C C . ASN A 1 95 ? -20.784 -0.659 -5.985 1.00 56.75 95 ASN A C 1
ATOM 759 O O . ASN A 1 95 ? -21.242 -0.901 -4.870 1.00 56.75 95 ASN A O 1
ATOM 763 N N . ASP A 1 96 ? -20.397 -1.627 -6.818 1.00 58.19 96 ASP A N 1
ATOM 764 C CA . ASP A 1 96 ? -20.545 -3.051 -6.512 1.00 58.19 96 ASP A CA 1
ATOM 765 C C . ASP A 1 96 ? -19.170 -3.709 -6.301 1.00 58.19 96 ASP A C 1
ATOM 767 O O . ASP A 1 96 ? -18.319 -3.739 -7.196 1.00 58.19 96 ASP A O 1
ATOM 771 N N . THR A 1 97 ? -18.917 -4.211 -5.090 1.00 57.06 97 THR A N 1
ATOM 772 C CA . THR A 1 97 ? -17.614 -4.776 -4.691 1.00 57.06 97 THR A CA 1
ATOM 773 C C . THR A 1 97 ? -17.255 -6.014 -5.526 1.00 57.06 97 THR A C 1
ATOM 775 O O . THR A 1 97 ? -16.082 -6.230 -5.846 1.00 57.06 97 THR A O 1
ATOM 778 N N . ASP A 1 98 ? -18.264 -6.763 -5.980 1.00 59.12 98 ASP A N 1
ATOM 779 C CA . ASP A 1 98 ? -18.099 -7.913 -6.875 1.00 59.12 98 ASP A CA 1
ATOM 780 C C . ASP A 1 98 ? -17.741 -7.490 -8.311 1.00 59.12 98 ASP A C 1
ATOM 782 O O . ASP A 1 98 ? -16.998 -8.189 -9.011 1.00 59.12 98 ASP A O 1
ATOM 786 N N . ALA A 1 99 ? -18.191 -6.309 -8.752 1.00 60.06 99 ALA A N 1
ATOM 787 C CA . ALA A 1 99 ? -17.804 -5.742 -10.043 1.00 60.06 99 ALA A CA 1
ATOM 788 C C . ALA A 1 99 ? -16.334 -5.290 -10.042 1.00 60.06 99 ALA A C 1
ATOM 790 O O . ALA A 1 99 ? -15.626 -5.502 -11.025 1.00 60.06 99 ALA A O 1
ATOM 791 N N . LEU A 1 100 ? -15.828 -4.754 -8.926 1.00 61.00 100 LEU A N 1
ATOM 792 C CA . LEU A 1 100 ? -14.420 -4.356 -8.784 1.00 61.00 100 LEU A CA 1
ATOM 793 C C . LEU A 1 100 ? -13.452 -5.553 -8.757 1.00 61.00 100 LEU A C 1
ATOM 795 O O . LEU A 1 100 ? -12.385 -5.502 -9.383 1.00 61.00 100 LEU A O 1
ATOM 799 N N . LEU A 1 101 ? -13.832 -6.648 -8.090 1.00 65.12 101 LEU A N 1
ATOM 800 C CA . LEU A 1 101 ? -13.077 -7.908 -8.113 1.00 65.12 101 LEU A CA 1
ATOM 801 C C . LEU A 1 101 ? -13.048 -8.533 -9.518 1.00 65.12 101 LEU A C 1
ATOM 803 O O . LEU A 1 101 ? -11.990 -8.983 -9.977 1.00 65.12 101 LEU A O 1
ATOM 807 N N . ASN A 1 102 ? -14.171 -8.502 -10.240 1.00 66.56 102 ASN A N 1
ATOM 808 C CA . ASN A 1 102 ? -14.230 -8.959 -11.631 1.00 66.56 102 ASN A CA 1
ATOM 809 C C . ASN A 1 102 ? -13.398 -8.072 -12.573 1.00 66.56 102 ASN A C 1
ATOM 811 O O . ASN A 1 102 ? -12.629 -8.605 -13.375 1.00 66.56 102 ASN A O 1
ATOM 815 N N . ASN A 1 103 ? -13.443 -6.746 -12.410 1.00 68.69 103 ASN A N 1
ATOM 816 C CA . ASN A 1 103 ? -12.627 -5.799 -13.179 1.00 68.69 103 ASN A CA 1
ATOM 817 C C . ASN A 1 103 ? -11.121 -6.021 -12.956 1.00 68.69 103 ASN A C 1
ATOM 819 O O . ASN A 1 103 ? -10.332 -5.997 -13.901 1.00 68.69 103 ASN A O 1
ATOM 823 N N . SER A 1 104 ? -10.714 -6.307 -11.717 1.00 67.00 104 SER A N 1
ATOM 824 C CA . SER A 1 104 ? -9.321 -6.633 -11.388 1.00 67.00 104 SER A CA 1
ATOM 825 C C . SER A 1 104 ? -8.879 -7.960 -12.003 1.00 67.00 104 SER A C 1
ATOM 827 O O . SER A 1 104 ? -7.759 -8.080 -12.500 1.00 67.00 104 SER A O 1
ATOM 829 N N . THR A 1 105 ? -9.772 -8.949 -12.040 1.00 70.44 105 THR A N 1
ATOM 830 C CA . THR A 1 105 ? -9.508 -10.247 -12.675 1.00 70.44 105 THR A CA 1
ATOM 831 C C . THR A 1 105 ? -9.368 -10.111 -14.196 1.00 70.44 105 THR A C 1
ATOM 833 O O . THR A 1 105 ? -8.487 -10.732 -14.796 1.00 70.44 105 THR A O 1
ATOM 836 N N . GLU A 1 106 ? -10.179 -9.262 -14.830 1.00 69.12 106 GLU A N 1
ATOM 837 C CA . GLU A 1 106 ? -10.127 -9.005 -16.273 1.00 69.12 106 GLU A CA 1
ATOM 838 C C . GLU A 1 106 ? -8.884 -8.193 -16.678 1.00 69.12 106 GLU A C 1
ATOM 840 O O . GLU A 1 106 ? -8.215 -8.531 -17.662 1.00 69.12 106 GLU A O 1
ATOM 845 N N . LEU A 1 107 ? -8.478 -7.221 -15.854 1.00 73.94 107 LEU A N 1
ATOM 846 C CA . LEU A 1 107 ? -7.206 -6.513 -16.007 1.00 73.94 107 LEU A CA 1
ATOM 847 C C . LEU A 1 107 ? -6.011 -7.475 -15.880 1.00 73.94 107 LEU A C 1
ATOM 849 O O . LEU A 1 107 ? -5.100 -7.456 -16.714 1.00 73.94 107 LEU A O 1
ATOM 853 N N . LEU A 1 108 ? -6.028 -8.362 -14.877 1.00 73.75 108 LEU A N 1
ATOM 854 C CA . LEU A 1 108 ? -4.981 -9.367 -14.668 1.00 73.75 108 LEU A CA 1
ATOM 855 C C . LEU A 1 108 ? -4.883 -10.332 -15.865 1.00 73.75 108 LEU A C 1
ATOM 857 O O . LEU A 1 108 ? -3.783 -10.702 -16.286 1.00 73.75 108 LEU A O 1
ATOM 861 N N . ALA A 1 109 ? -6.021 -10.702 -16.460 1.00 74.19 109 ALA A N 1
ATOM 862 C CA . ALA A 1 109 ? -6.079 -11.536 -17.659 1.00 74.19 109 ALA A CA 1
ATOM 863 C C . ALA A 1 109 ? -5.537 -10.817 -18.914 1.00 74.19 109 ALA A C 1
ATOM 865 O O . ALA A 1 109 ? -4.789 -11.418 -19.698 1.00 74.19 109 ALA A O 1
ATOM 866 N N . GLY A 1 110 ? -5.847 -9.527 -19.091 1.00 74.75 110 GLY A N 1
ATOM 867 C CA . GLY A 1 110 ? -5.294 -8.692 -20.164 1.00 74.75 110 GLY A CA 1
ATOM 868 C C . GLY A 1 110 ? -3.780 -8.494 -20.038 1.00 74.75 110 GLY A C 1
ATOM 869 O O . GLY A 1 110 ? -3.041 -8.660 -21.012 1.00 74.75 110 GLY A O 1
ATOM 870 N N . MET A 1 111 ? -3.292 -8.261 -18.818 1.00 76.81 111 MET A N 1
ATOM 871 C CA . MET A 1 111 ? -1.864 -8.134 -18.515 1.00 76.81 111 MET A CA 1
ATOM 872 C C . MET A 1 111 ? -1.100 -9.447 -18.746 1.00 76.81 111 MET A C 1
ATOM 874 O O . MET A 1 111 ? -0.031 -9.446 -19.360 1.00 76.81 111 MET A O 1
ATOM 878 N N . LYS A 1 112 ? -1.669 -10.591 -18.336 1.00 80.25 112 LYS A N 1
ATOM 879 C CA . LYS A 1 112 ? -1.113 -11.925 -18.630 1.00 80.25 112 LYS A CA 1
ATOM 880 C C . LYS A 1 112 ? -0.968 -12.154 -20.137 1.00 80.25 112 LYS A C 1
ATOM 882 O O . LYS A 1 112 ? 0.049 -12.680 -20.590 1.00 80.25 112 LYS A O 1
ATOM 887 N N . THR A 1 113 ? -1.972 -11.743 -20.907 1.00 75.19 113 THR A N 1
ATOM 888 C CA . THR A 1 113 ? -1.991 -11.866 -22.370 1.00 75.19 113 THR A CA 1
ATOM 889 C C . THR A 1 113 ? -0.920 -10.990 -23.022 1.00 75.19 113 THR A C 1
ATOM 891 O O . THR A 1 113 ? -0.137 -11.478 -23.836 1.00 75.19 113 THR A O 1
ATOM 894 N N . ALA A 1 114 ? -0.815 -9.729 -22.598 1.00 80.38 114 ALA A N 1
ATOM 895 C CA . ALA A 1 114 ? 0.199 -8.795 -23.077 1.00 80.38 114 ALA A CA 1
ATOM 896 C C . ALA A 1 114 ? 1.631 -9.309 -22.827 1.00 80.38 114 ALA A C 1
ATOM 898 O O . ALA A 1 114 ? 2.493 -9.263 -23.710 1.00 80.38 114 ALA A O 1
ATOM 899 N N . PHE A 1 115 ? 1.870 -9.885 -21.645 1.00 81.50 115 PHE A N 1
ATOM 900 C CA . PHE A 1 115 ? 3.162 -10.471 -21.298 1.00 81.50 115 PHE A CA 1
ATOM 901 C C . PHE A 1 115 ? 3.517 -11.673 -22.188 1.00 81.50 115 PHE A C 1
ATOM 903 O O . PHE A 1 115 ? 4.644 -11.778 -22.676 1.00 81.50 115 PHE A O 1
ATOM 910 N N . GLN A 1 116 ? 2.555 -12.561 -22.462 1.00 84.31 116 GLN A N 1
ATOM 911 C CA . GLN A 1 116 ? 2.779 -13.729 -23.320 1.00 84.31 116 GLN A CA 1
ATOM 912 C C . GLN A 1 116 ? 3.137 -13.340 -24.759 1.00 84.31 116 GLN A C 1
ATOM 914 O O . GLN A 1 116 ? 4.052 -13.932 -25.335 1.00 84.31 116 GLN A O 1
ATOM 919 N N . THR A 1 117 ? 2.475 -12.335 -25.339 1.00 84.44 117 THR A N 1
ATOM 920 C CA . THR A 1 117 ? 2.795 -11.867 -26.698 1.00 84.44 117 THR A CA 1
ATOM 921 C C . THR A 1 117 ? 4.196 -11.261 -26.795 1.00 84.44 117 THR A C 1
ATOM 923 O O . THR A 1 117 ? 4.912 -11.528 -27.764 1.00 84.44 117 THR A O 1
ATOM 926 N N . SER A 1 118 ? 4.628 -10.522 -25.766 1.00 85.31 118 SER A N 1
ATOM 927 C CA . SER A 1 118 ? 5.990 -9.981 -25.680 1.00 85.31 118 SER A CA 1
ATOM 928 C C . SER A 1 118 ? 7.033 -11.095 -25.599 1.00 85.31 118 SER A C 1
ATOM 930 O O . SER A 1 118 ? 8.028 -11.084 -26.326 1.00 85.31 118 SER A O 1
ATOM 932 N N . LEU A 1 119 ? 6.761 -12.112 -24.772 1.00 88.62 119 LEU A N 1
ATOM 933 C CA . LEU A 1 119 ? 7.651 -13.251 -24.574 1.00 88.62 119 LEU A CA 1
ATOM 934 C C . LEU A 1 119 ? 7.877 -14.034 -25.876 1.00 88.62 119 LEU A C 1
ATOM 936 O O . LEU A 1 119 ? 9.012 -14.394 -26.187 1.00 88.62 119 LEU A O 1
ATOM 940 N N . TRP A 1 120 ? 6.823 -14.259 -26.666 1.00 88.06 120 TRP A N 1
ATOM 941 C CA . TRP A 1 120 ? 6.939 -14.922 -27.970 1.00 88.06 120 TRP A CA 1
ATOM 942 C C . TRP A 1 120 ? 7.676 -14.066 -29.008 1.00 88.06 120 TRP A C 1
ATOM 944 O O . TRP A 1 120 ? 8.472 -14.611 -29.773 1.00 88.06 120 TRP A O 1
ATOM 954 N N . GLY A 1 121 ? 7.461 -12.746 -29.025 1.00 88.31 121 GLY A N 1
ATOM 955 C CA . GLY A 1 121 ? 8.155 -11.832 -29.939 1.00 88.31 121 GLY A CA 1
ATOM 956 C C . GLY A 1 121 ? 9.653 -11.721 -29.646 1.00 88.31 121 GLY A C 1
ATOM 957 O O . GLY A 1 121 ? 10.476 -11.990 -30.520 1.00 88.31 121 GLY A O 1
ATOM 958 N N . LEU A 1 122 ? 10.019 -11.404 -28.401 1.00 85.81 122 LEU A N 1
ATOM 959 C CA . LEU A 1 122 ? 11.417 -11.278 -27.969 1.00 85.81 122 LEU A CA 1
ATOM 960 C C . LEU A 1 122 ? 12.145 -12.627 -27.951 1.00 85.81 122 LEU A C 1
ATOM 962 O O . LEU A 1 122 ? 13.279 -12.727 -28.424 1.00 85.81 122 LEU A O 1
ATOM 966 N N . GLY A 1 123 ? 11.496 -13.679 -27.445 1.00 88.88 123 GLY A N 1
ATOM 967 C CA . GLY A 1 123 ? 12.054 -15.031 -27.430 1.00 88.88 123 GLY A CA 1
ATOM 968 C C . GLY A 1 123 ? 12.276 -15.572 -28.842 1.00 88.88 123 GLY A C 1
ATOM 969 O O . GLY A 1 123 ? 13.349 -16.097 -29.144 1.00 88.88 123 GLY A O 1
ATOM 970 N N . GLY A 1 124 ? 11.303 -15.367 -29.737 1.00 89.94 124 GLY A N 1
ATOM 971 C CA . GLY A 1 124 ? 11.426 -15.698 -31.154 1.00 89.94 124 GLY A CA 1
ATOM 972 C C . GLY A 1 124 ? 12.542 -14.912 -31.843 1.00 89.94 124 GLY A C 1
ATOM 973 O O . GLY A 1 124 ? 13.353 -15.503 -32.553 1.00 89.94 124 GLY A O 1
ATOM 974 N N . ALA A 1 125 ? 12.643 -13.603 -31.599 1.00 88.31 125 ALA A N 1
ATOM 975 C CA . ALA A 1 125 ? 13.705 -12.765 -32.152 1.00 88.31 125 ALA A CA 1
ATOM 976 C C . ALA A 1 125 ? 15.100 -13.222 -31.699 1.00 88.31 125 ALA A C 1
ATOM 978 O O . ALA A 1 125 ? 15.993 -13.387 -32.530 1.00 88.31 125 ALA A O 1
ATOM 979 N N . SER A 1 126 ? 15.274 -13.488 -30.402 1.00 87.50 126 SER A N 1
ATOM 980 C CA . SER A 1 126 ? 16.534 -13.970 -29.825 1.00 87.50 126 SER A CA 1
ATOM 981 C C . SER A 1 126 ? 16.963 -15.309 -30.433 1.00 87.50 126 SER A C 1
ATOM 983 O O . SER A 1 126 ? 18.098 -15.463 -30.897 1.00 87.50 126 SER A O 1
ATOM 985 N N . LEU A 1 127 ? 16.025 -16.256 -30.543 1.00 92.44 127 LEU A N 1
ATOM 986 C CA . LEU A 1 127 ? 16.278 -17.547 -31.178 1.00 92.44 127 LEU A CA 1
ATOM 987 C C . LEU A 1 127 ? 16.645 -17.389 -32.663 1.00 92.44 127 LEU A C 1
ATOM 989 O O . LEU A 1 127 ? 17.551 -18.062 -33.155 1.00 92.44 127 LEU A O 1
ATOM 993 N N . PHE A 1 128 ? 15.986 -16.476 -33.379 1.00 93.00 128 PHE A N 1
ATOM 994 C CA . PHE A 1 128 ? 16.269 -16.230 -34.792 1.00 93.00 128 PHE A CA 1
ATOM 995 C C . PHE A 1 128 ? 17.644 -15.580 -35.006 1.00 93.00 128 PHE A C 1
ATOM 997 O O . PHE A 1 128 ? 18.374 -15.983 -35.909 1.00 93.00 128 PHE A O 1
ATOM 1004 N N . ILE A 1 129 ? 18.051 -14.639 -34.146 1.00 88.94 129 ILE A N 1
ATOM 1005 C CA . ILE A 1 129 ? 19.408 -14.058 -34.156 1.00 88.94 129 ILE A CA 1
ATOM 1006 C C . ILE A 1 129 ? 20.456 -15.157 -33.982 1.00 88.94 129 ILE A C 1
ATOM 1008 O O . ILE A 1 129 ? 21.449 -15.190 -34.712 1.00 88.94 129 ILE A O 1
ATOM 1012 N N . PHE A 1 130 ? 20.217 -16.088 -33.059 1.00 90.81 130 PHE A N 1
ATOM 1013 C CA . PHE A 1 130 ? 21.106 -17.221 -32.838 1.00 90.81 130 PHE A CA 1
ATOM 1014 C C . PHE A 1 130 ? 21.213 -18.126 -34.079 1.00 90.81 130 PHE A C 1
ATOM 1016 O O . PHE A 1 130 ? 22.315 -18.504 -34.481 1.00 90.81 130 PHE A O 1
ATOM 1023 N N . ILE A 1 131 ? 20.093 -18.407 -34.755 1.00 90.50 131 ILE A N 1
ATOM 1024 C CA . ILE A 1 131 ? 20.077 -19.168 -36.016 1.00 90.50 131 ILE A CA 1
ATOM 1025 C C . ILE A 1 131 ? 20.864 -18.445 -37.119 1.00 90.50 131 ILE A C 1
ATOM 1027 O O . ILE A 1 131 ? 21.663 -19.077 -37.816 1.00 90.50 131 ILE A O 1
ATOM 1031 N N . LEU A 1 132 ? 20.692 -17.127 -37.265 1.00 89.31 132 LEU A N 1
ATOM 1032 C CA . LEU A 1 132 ? 21.449 -16.328 -38.234 1.00 89.31 132 LEU A CA 1
ATOM 1033 C C . LEU A 1 132 ? 22.955 -16.368 -37.941 1.00 89.31 132 LEU A C 1
ATOM 1035 O O . LEU A 1 132 ? 23.755 -16.552 -38.861 1.00 89.31 132 LEU A O 1
ATOM 1039 N N . ALA A 1 133 ? 23.349 -16.280 -36.668 1.00 86.88 133 ALA A N 1
ATOM 1040 C CA . ALA A 1 133 ? 24.746 -16.386 -36.257 1.00 86.88 133 ALA A CA 1
ATOM 1041 C C . ALA A 1 133 ? 25.354 -17.756 -36.615 1.00 86.88 133 ALA A C 1
ATOM 1043 O O . ALA A 1 133 ? 26.479 -17.826 -37.127 1.00 86.88 133 ALA A O 1
ATOM 1044 N N . ILE A 1 134 ? 24.606 -18.848 -36.419 1.00 88.44 134 ILE A N 1
ATOM 1045 C CA . ILE A 1 134 ? 25.029 -20.194 -36.832 1.00 88.44 134 ILE A CA 1
ATOM 1046 C C . ILE A 1 134 ? 25.160 -20.277 -38.357 1.00 88.44 134 ILE A C 1
ATOM 1048 O O . ILE A 1 134 ? 26.191 -20.734 -38.853 1.00 88.44 134 ILE A O 1
ATOM 1052 N N . SER A 1 135 ? 24.158 -19.808 -39.107 1.00 86.81 135 SER A N 1
ATOM 1053 C CA . SER A 1 135 ? 24.166 -19.805 -40.578 1.00 86.81 135 SER A CA 1
ATOM 1054 C C . SER A 1 135 ? 25.400 -19.097 -41.142 1.00 86.81 135 SER A C 1
ATOM 1056 O O . SER A 1 135 ? 26.131 -19.656 -41.968 1.00 86.81 135 SER A O 1
ATOM 1058 N N . GLU A 1 136 ? 25.689 -17.890 -40.649 1.00 87.69 136 GLU A N 1
ATOM 1059 C CA . GLU A 1 136 ? 26.877 -17.141 -41.050 1.00 87.69 136 GLU A CA 1
ATOM 1060 C C . GLU A 1 136 ? 28.166 -17.891 -40.722 1.00 87.69 136 GLU A C 1
ATOM 1062 O O . GLU A 1 136 ? 29.087 -17.938 -41.540 1.00 87.69 136 GLU A O 1
ATOM 1067 N N . THR A 1 137 ? 28.240 -18.491 -39.535 1.00 85.44 137 THR A N 1
ATOM 1068 C CA . THR A 1 137 ? 29.416 -19.243 -39.091 1.00 85.44 137 THR A CA 1
ATOM 1069 C C . THR A 1 137 ? 29.663 -20.452 -39.994 1.00 85.44 137 THR A C 1
ATOM 1071 O O . THR A 1 137 ? 30.788 -20.660 -40.452 1.00 85.44 137 THR A O 1
ATOM 1074 N N . LEU A 1 138 ? 28.613 -21.193 -40.356 1.00 86.94 138 LEU A N 1
ATOM 1075 C CA . LEU A 1 138 ? 28.695 -22.321 -41.288 1.00 86.94 138 LEU A CA 1
ATOM 1076 C C . LEU A 1 138 ? 29.166 -21.880 -42.683 1.00 86.94 138 LEU A C 1
ATOM 1078 O O . LEU A 1 138 ? 30.115 -22.457 -43.228 1.00 86.94 138 LEU A O 1
ATOM 1082 N N . LYS A 1 139 ? 28.578 -20.810 -43.240 1.00 86.06 139 LYS A N 1
ATOM 1083 C CA . LYS A 1 139 ? 28.996 -20.229 -44.531 1.00 86.06 139 LYS A CA 1
ATOM 1084 C C . LYS A 1 139 ? 30.466 -19.777 -44.494 1.00 86.06 139 LYS A C 1
ATOM 1086 O O . LYS A 1 139 ? 31.221 -20.060 -45.430 1.00 86.06 139 LYS A O 1
ATOM 1091 N N . ARG A 1 140 ? 30.919 -19.154 -43.395 1.00 85.19 140 ARG A N 1
ATOM 1092 C CA . ARG A 1 140 ? 32.324 -18.732 -43.188 1.00 85.19 140 ARG A CA 1
ATOM 1093 C C . ARG A 1 140 ? 33.287 -19.913 -43.149 1.00 85.19 140 ARG A C 1
ATOM 1095 O O . ARG A 1 140 ? 34.299 -19.877 -43.849 1.00 85.19 140 ARG A O 1
ATOM 1102 N N . ILE A 1 141 ? 32.974 -20.958 -42.381 1.00 85.94 141 ILE A N 1
ATOM 1103 C CA . ILE A 1 141 ? 33.802 -22.172 -42.292 1.00 85.94 141 ILE A CA 1
ATOM 1104 C C . ILE A 1 141 ? 33.925 -22.818 -43.674 1.00 85.94 141 ILE A C 1
ATOM 1106 O O . ILE A 1 141 ? 35.026 -23.144 -44.126 1.00 85.94 141 ILE A O 1
ATOM 1110 N N . ARG A 1 142 ? 32.802 -22.952 -44.391 1.00 83.94 142 ARG A N 1
ATOM 1111 C CA . ARG A 1 142 ? 32.782 -23.530 -45.737 1.00 83.94 142 ARG A CA 1
ATOM 1112 C C . ARG A 1 142 ? 33.662 -22.746 -46.707 1.00 83.94 142 ARG A C 1
ATOM 1114 O O . ARG A 1 142 ? 34.456 -23.357 -47.422 1.00 83.94 142 ARG A O 1
ATOM 1121 N N . ARG A 1 143 ? 33.570 -21.412 -46.701 1.00 82.94 143 ARG A N 1
ATOM 1122 C CA . ARG A 1 143 ? 34.427 -20.540 -47.515 1.00 82.94 143 ARG A CA 1
ATOM 1123 C C . ARG A 1 143 ? 35.907 -20.732 -47.186 1.00 82.94 143 ARG A C 1
ATOM 1125 O O . ARG A 1 143 ? 36.704 -20.943 -48.099 1.00 82.94 143 ARG A O 1
ATOM 1132 N N . ASN A 1 144 ? 36.269 -20.660 -45.907 1.00 83.94 144 ASN A N 1
ATOM 1133 C CA . ASN A 1 144 ? 37.666 -20.720 -45.471 1.00 83.94 144 ASN A CA 1
ATOM 1134 C C . ASN A 1 144 ? 38.326 -22.061 -45.834 1.00 83.94 144 ASN A C 1
ATOM 1136 O O . ASN A 1 144 ? 39.513 -22.089 -46.137 1.00 83.94 144 ASN A O 1
ATOM 1140 N N . ASN A 1 145 ? 37.549 -23.146 -45.903 1.00 83.56 145 ASN A N 1
ATOM 1141 C CA . ASN A 1 145 ? 38.030 -24.456 -46.346 1.00 83.56 145 ASN A CA 1
ATOM 1142 C C . ASN A 1 145 ? 38.166 -24.600 -47.877 1.00 83.56 145 ASN A C 1
ATOM 1144 O O . ASN A 1 145 ? 38.937 -25.441 -48.341 1.00 83.56 145 ASN A O 1
ATOM 1148 N N . LEU A 1 146 ? 37.414 -23.831 -48.678 1.00 79.69 146 LEU A N 1
ATOM 1149 C CA . LEU A 1 146 ? 37.404 -23.944 -50.147 1.00 79.69 146 LEU A CA 1
ATOM 1150 C C . LEU A 1 146 ? 38.402 -23.006 -50.843 1.00 79.69 146 LEU A C 1
ATOM 1152 O O . LEU A 1 146 ? 39.043 -23.428 -51.803 1.00 79.69 146 LEU A O 1
ATOM 1156 N N . ILE A 1 147 ? 38.585 -21.775 -50.350 1.00 77.88 147 ILE A N 1
ATOM 1157 C CA . ILE A 1 147 ? 39.542 -20.800 -50.914 1.00 77.88 147 ILE A CA 1
ATOM 1158 C C . ILE A 1 147 ? 40.973 -21.363 -51.074 1.00 77.88 147 ILE A C 1
ATOM 1160 O O . ILE A 1 147 ? 41.530 -21.214 -52.164 1.00 77.88 147 ILE A O 1
ATOM 1164 N N . PRO A 1 148 ? 41.589 -22.029 -50.074 1.00 76.50 148 PRO A N 1
ATOM 1165 C CA . PRO A 1 148 ? 42.955 -22.538 -50.223 1.00 76.50 148 PRO A CA 1
ATOM 1166 C C . PRO A 1 148 ? 43.058 -23.667 -51.261 1.00 76.50 148 PRO A C 1
ATOM 1168 O O . PRO A 1 148 ? 43.997 -23.684 -52.054 1.00 76.50 148 PRO A O 1
ATOM 1171 N N . LYS A 1 149 ? 42.055 -24.555 -51.340 1.00 74.94 149 LYS A N 1
ATOM 1172 C CA . LYS A 1 149 ? 42.011 -25.649 -52.333 1.00 74.94 149 LYS A CA 1
ATOM 1173 C C . LYS A 1 149 ? 41.892 -25.144 -53.773 1.00 74.94 149 LYS A C 1
ATOM 1175 O O . LYS A 1 149 ? 42.326 -25.817 -54.705 1.00 74.94 149 LYS A O 1
ATOM 1180 N N . ILE A 1 150 ? 41.288 -23.972 -53.964 1.00 71.62 150 ILE A N 1
ATOM 1181 C CA . ILE A 1 150 ? 41.179 -23.331 -55.277 1.00 71.62 150 ILE A CA 1
ATOM 1182 C C . ILE A 1 150 ? 42.522 -22.711 -55.689 1.00 71.62 150 ILE A C 1
ATOM 1184 O O . ILE A 1 150 ? 42.921 -22.880 -56.837 1.00 71.62 150 ILE A O 1
ATOM 1188 N N . ARG A 1 151 ? 43.240 -22.060 -54.762 1.00 65.88 151 ARG A N 1
ATOM 1189 C CA . ARG A 1 151 ? 44.536 -21.411 -55.040 1.00 65.88 151 ARG A CA 1
ATOM 1190 C C . ARG A 1 151 ? 45.638 -22.405 -55.420 1.00 65.88 151 ARG A C 1
ATOM 1192 O O . ARG A 1 151 ? 46.358 -22.167 -56.378 1.00 65.88 151 ARG A O 1
ATOM 1199 N N . GLN A 1 152 ? 45.714 -23.551 -54.744 1.00 62.44 152 GLN A N 1
ATOM 1200 C CA . GLN A 1 152 ? 46.758 -24.558 -54.986 1.00 62.44 152 GLN A CA 1
ATOM 1201 C C . GLN A 1 152 ? 46.685 -25.225 -56.378 1.00 62.44 152 GLN A C 1
ATOM 1203 O O . GLN A 1 152 ? 47.691 -25.706 -56.883 1.00 62.44 152 GLN A O 1
ATOM 1208 N N . ASN A 1 153 ? 45.513 -25.243 -57.023 1.00 56.28 153 ASN A N 1
ATOM 1209 C CA . ASN A 1 153 ? 45.326 -25.852 -58.347 1.00 56.28 153 ASN A CA 1
ATOM 1210 C C . ASN A 1 153 ? 45.704 -24.927 -59.527 1.00 56.28 153 ASN A C 1
ATOM 1212 O O . ASN A 1 153 ? 45.556 -25.343 -60.674 1.00 56.28 153 ASN A O 1
ATOM 1216 N N . SER A 1 154 ? 46.126 -23.681 -59.274 1.00 54.12 154 SER A N 1
ATOM 1217 C CA . SER A 1 154 ? 46.397 -22.677 -60.319 1.00 54.12 154 SER A CA 1
ATOM 1218 C C . SER A 1 154 ? 47.867 -22.599 -60.762 1.00 54.12 154 SER A C 1
ATOM 1220 O O . SER A 1 154 ? 48.125 -22.132 -61.864 1.00 54.12 154 SER A O 1
ATOM 1222 N N . ASP A 1 155 ? 48.821 -23.067 -59.950 1.00 48.47 155 ASP A N 1
ATOM 1223 C CA . ASP A 1 155 ? 50.264 -22.826 -60.161 1.00 48.47 155 ASP A CA 1
ATOM 1224 C C . ASP A 1 155 ? 50.987 -23.858 -61.055 1.00 48.47 155 ASP A C 1
ATOM 1226 O O . ASP A 1 155 ? 52.181 -23.725 -61.305 1.00 48.47 155 ASP A O 1
ATOM 1230 N N . GLN A 1 156 ? 50.310 -24.892 -61.571 1.00 48.34 156 GLN A N 1
ATOM 1231 C CA . GLN A 1 156 ? 50.981 -25.967 -62.330 1.00 48.34 156 GLN A CA 1
ATOM 1232 C C . GLN A 1 156 ? 51.065 -25.761 -63.858 1.00 48.34 156 GLN A C 1
ATOM 1234 O O . GLN A 1 156 ? 51.812 -26.491 -64.503 1.00 48.34 156 GLN A O 1
ATOM 1239 N N . ASN A 1 157 ? 50.365 -24.787 -64.458 1.00 52.66 157 ASN A N 1
ATOM 1240 C CA . ASN A 1 157 ? 50.243 -24.686 -65.928 1.00 52.66 157 ASN A CA 1
ATOM 1241 C C . ASN A 1 157 ? 51.140 -23.631 -66.614 1.00 52.66 157 ASN A C 1
ATOM 1243 O O . ASN A 1 157 ? 51.267 -23.655 -67.836 1.00 52.66 157 ASN A O 1
ATOM 1247 N N . THR A 1 158 ? 51.781 -22.717 -65.882 1.00 52.56 158 THR A N 1
ATOM 1248 C CA . THR A 1 158 ? 52.412 -21.524 -66.490 1.00 52.56 158 THR A CA 1
ATOM 1249 C C . THR A 1 158 ? 53.841 -21.767 -67.012 1.00 52.56 158 THR A C 1
ATOM 1251 O O . THR A 1 158 ? 54.299 -21.080 -67.922 1.00 52.56 158 THR A O 1
ATOM 1254 N N . THR A 1 159 ? 54.557 -22.777 -66.508 1.00 50.31 159 THR A N 1
ATOM 1255 C CA . THR A 1 159 ? 55.992 -22.979 -66.811 1.00 50.31 159 THR A CA 1
ATOM 1256 C C . THR A 1 159 ? 56.258 -23.681 -68.153 1.00 50.31 159 THR A C 1
ATOM 1258 O O . THR A 1 159 ? 57.351 -23.570 -68.700 1.00 50.31 159 THR A O 1
ATOM 1261 N N . GLN A 1 160 ? 55.271 -24.378 -68.729 1.00 50.62 160 GLN A N 1
ATOM 1262 C CA . GLN A 1 160 ? 55.437 -25.136 -69.983 1.00 50.62 160 GLN A CA 1
ATOM 1263 C C . GLN A 1 160 ? 55.211 -24.309 -71.260 1.00 50.62 160 GLN A C 1
ATOM 1265 O O . GLN A 1 160 ? 55.712 -24.683 -72.317 1.00 50.62 160 GLN A O 1
ATOM 1270 N N . ALA A 1 161 ? 54.524 -23.165 -71.177 1.00 52.94 161 ALA A N 1
ATOM 1271 C CA . ALA A 1 161 ? 54.232 -22.323 -72.343 1.00 52.94 161 ALA A CA 1
ATOM 1272 C C . ALA A 1 161 ? 55.422 -21.439 -72.780 1.00 52.94 161 ALA A C 1
ATOM 1274 O O . ALA A 1 161 ? 55.615 -21.209 -73.972 1.00 52.94 161 ALA A O 1
ATOM 1275 N N . LEU A 1 162 ? 56.255 -20.991 -71.833 1.00 53.03 162 LEU A N 1
ATOM 1276 C CA . LEU A 1 162 ? 57.384 -20.081 -72.086 1.00 53.03 162 LEU A CA 1
ATOM 1277 C C . LEU A 1 162 ? 58.580 -20.751 -72.787 1.00 53.03 162 LEU A C 1
ATOM 1279 O O . LEU A 1 162 ? 59.280 -20.104 -73.562 1.00 53.03 162 LEU A O 1
ATOM 1283 N N . ILE A 1 163 ? 58.798 -22.051 -72.568 1.00 57.25 163 ILE A N 1
ATOM 1284 C CA . ILE A 1 163 ? 59.937 -22.789 -73.145 1.00 57.25 163 ILE A CA 1
ATOM 1285 C C . ILE A 1 163 ? 59.747 -23.015 -74.656 1.00 57.25 163 ILE A C 1
ATOM 1287 O O . ILE A 1 163 ? 60.709 -22.950 -75.418 1.00 57.25 163 ILE A O 1
ATOM 1291 N N . ASN A 1 164 ? 58.503 -23.188 -75.113 1.00 53.81 164 ASN A N 1
ATOM 1292 C CA . ASN A 1 164 ? 58.198 -23.449 -76.523 1.00 53.81 164 ASN A CA 1
ATOM 1293 C C . ASN A 1 164 ? 58.293 -22.200 -77.417 1.00 53.81 164 ASN A C 1
ATOM 1295 O O . ASN A 1 164 ? 58.514 -22.332 -78.618 1.00 53.81 164 ASN A O 1
ATOM 1299 N N . GLN A 1 165 ? 58.150 -20.988 -76.866 1.00 53.44 165 GLN A N 1
ATOM 1300 C CA . GLN A 1 165 ? 58.254 -19.752 -77.657 1.00 53.44 165 GLN A CA 1
ATOM 1301 C C . GLN A 1 165 ? 59.700 -19.294 -77.891 1.00 53.44 165 GLN A C 1
ATOM 1303 O O . GLN A 1 165 ? 59.973 -18.667 -78.912 1.00 53.44 165 GLN A O 1
ATOM 1308 N N . LEU A 1 166 ? 60.639 -19.632 -77.000 1.00 53.34 166 LEU A N 1
ATOM 1309 C CA . LEU A 1 166 ? 62.034 -19.190 -77.113 1.00 53.34 166 LEU A CA 1
ATOM 1310 C C . LEU A 1 166 ? 62.852 -20.014 -78.130 1.00 53.34 166 LEU A C 1
ATOM 1312 O O . LEU A 1 166 ? 63.811 -19.502 -78.702 1.00 53.34 166 LEU A O 1
ATOM 1316 N N . GLY A 1 167 ? 62.446 -21.261 -78.403 1.00 52.69 167 GLY A N 1
ATOM 1317 C CA . GLY A 1 167 ? 63.126 -22.152 -79.355 1.00 52.69 167 GLY A CA 1
ATOM 1318 C C . GLY A 1 167 ? 63.029 -21.714 -80.824 1.00 52.69 167 GLY A C 1
ATOM 1319 O O . GLY A 1 167 ? 63.975 -21.904 -81.578 1.00 52.69 167 GLY A O 1
ATOM 1320 N N . ASN A 1 168 ? 61.940 -21.047 -81.221 1.00 49.56 168 ASN A N 1
ATOM 1321 C CA . ASN A 1 168 ? 61.674 -20.699 -82.627 1.00 49.56 168 ASN A CA 1
ATOM 1322 C C . ASN A 1 168 ? 62.407 -19.441 -83.136 1.00 49.56 168 ASN A C 1
ATOM 1324 O O . ASN A 1 168 ? 62.354 -19.141 -84.328 1.00 49.56 168 ASN A O 1
ATOM 1328 N N . VAL A 1 169 ? 63.060 -18.671 -82.259 1.00 55.06 169 VAL A N 1
ATOM 1329 C CA . VAL A 1 169 ? 63.719 -17.400 -82.628 1.00 55.06 169 VAL A CA 1
ATOM 1330 C C . VAL A 1 169 ? 65.198 -17.598 -82.984 1.00 55.06 169 VAL A C 1
ATOM 1332 O O . VAL A 1 169 ? 65.753 -16.828 -83.764 1.00 55.06 169 VAL A O 1
ATOM 1335 N N . VAL A 1 170 ? 65.827 -18.664 -82.487 1.00 52.38 170 VAL A N 1
ATOM 1336 C CA . VAL A 1 170 ? 67.256 -18.952 -82.711 1.00 52.38 170 VAL A CA 1
ATOM 1337 C C . VAL A 1 170 ? 67.509 -19.570 -84.098 1.00 52.38 170 VAL A C 1
ATOM 1339 O O . VAL A 1 170 ? 68.564 -19.360 -84.683 1.00 52.38 170 VAL A O 1
ATOM 1342 N N . GLU A 1 171 ? 66.508 -20.234 -84.682 1.00 41.78 171 GLU A N 1
ATOM 1343 C CA . GLU A 1 171 ? 66.601 -20.961 -85.963 1.00 41.78 171 GLU A CA 1
ATOM 1344 C C . GLU A 1 171 ? 66.565 -20.050 -87.214 1.00 41.78 171 GLU A C 1
ATOM 1346 O O . GLU A 1 171 ? 66.825 -20.495 -88.328 1.00 41.78 171 GLU A O 1
ATOM 1351 N N . LYS A 1 172 ? 66.268 -18.750 -87.063 1.00 45.56 172 LYS A N 1
ATOM 1352 C CA . LYS A 1 172 ? 66.122 -17.791 -88.183 1.00 45.56 172 LYS A CA 1
ATOM 1353 C C . LYS A 1 172 ? 67.270 -16.784 -88.337 1.00 45.56 172 LYS A C 1
ATOM 1355 O O . LYS A 1 172 ? 67.150 -15.850 -89.127 1.00 45.56 172 LYS A O 1
ATOM 1360 N N . MET A 1 173 ? 68.381 -16.961 -87.620 1.00 44.03 173 MET A N 1
ATOM 1361 C CA . MET A 1 173 ? 69.497 -16.000 -87.578 1.00 44.03 173 MET A CA 1
ATOM 1362 C C . MET A 1 173 ? 70.848 -16.566 -88.061 1.00 44.03 173 MET A C 1
ATOM 1364 O O . MET A 1 173 ? 71.904 -16.099 -87.646 1.00 44.03 173 MET A O 1
ATOM 1368 N N . GLU A 1 174 ? 70.836 -17.532 -88.984 1.00 38.41 174 GLU A N 1
ATOM 1369 C CA . GLU A 1 174 ? 72.039 -18.232 -89.469 1.00 38.41 174 GLU A CA 1
ATOM 1370 C C . GLU A 1 174 ? 72.131 -18.221 -91.013 1.00 38.41 174 GLU A C 1
ATOM 1372 O O . GLU A 1 174 ? 72.111 -19.261 -91.662 1.00 38.41 174 GLU A O 1
ATOM 1377 N N . GLY A 1 175 ? 72.153 -17.034 -91.643 1.00 42.62 175 GLY A N 1
ATOM 1378 C CA . GLY A 1 175 ? 72.042 -16.961 -93.113 1.00 42.62 175 GLY A CA 1
ATOM 1379 C C . GLY A 1 175 ? 72.668 -15.780 -93.858 1.00 42.62 175 GLY A C 1
ATOM 1380 O O . GLY A 1 175 ? 72.465 -15.683 -95.063 1.00 42.62 175 GLY A O 1
ATOM 1381 N N . LEU A 1 176 ? 73.418 -14.876 -93.217 1.00 35.78 176 LEU A N 1
ATOM 1382 C CA . LEU A 1 176 ? 73.989 -13.706 -93.911 1.00 35.78 176 LEU A CA 1
ATOM 1383 C C . LEU A 1 176 ? 75.421 -13.403 -93.449 1.00 35.78 176 LEU A C 1
ATOM 1385 O O . LEU A 1 176 ? 75.659 -12.448 -92.715 1.00 35.78 176 LEU A O 1
ATOM 1389 N N . ALA A 1 177 ? 76.382 -14.220 -93.885 1.00 38.81 177 ALA A N 1
ATOM 1390 C CA . ALA A 1 177 ? 77.809 -13.971 -93.667 1.00 38.81 177 ALA A CA 1
ATOM 1391 C C . ALA A 1 177 ? 78.699 -14.611 -94.752 1.00 38.81 177 ALA A C 1
ATOM 1393 O O . ALA A 1 177 ? 79.387 -15.575 -94.463 1.00 38.81 177 ALA A O 1
ATOM 1394 N N . THR A 1 178 ? 78.716 -14.081 -95.983 1.00 32.88 178 THR A N 1
ATOM 1395 C CA . THR A 1 178 ? 79.696 -14.405 -97.058 1.00 32.88 178 THR A CA 1
ATOM 1396 C C . THR A 1 178 ? 79.404 -13.470 -98.247 1.00 32.88 178 THR A C 1
ATOM 1398 O O . THR A 1 178 ? 78.248 -13.393 -98.633 1.00 32.88 178 THR A O 1
ATOM 1401 N N . LEU A 1 179 ? 80.288 -12.721 -98.915 1.00 36.41 179 LEU A N 1
ATOM 1402 C CA . LEU A 1 179 ? 81.712 -12.852 -99.226 1.00 36.41 179 LEU A CA 1
ATOM 1403 C C . LEU A 1 179 ? 82.257 -11.486 -99.696 1.00 36.41 179 LEU A C 1
ATOM 1405 O O . LEU A 1 179 ? 81.510 -10.635 -100.174 1.00 36.41 179 LEU A O 1
ATOM 1409 N N . ASN A 1 180 ? 83.573 -11.311 -99.570 1.00 34.34 180 ASN A N 1
ATOM 1410 C CA . ASN A 1 180 ? 84.294 -10.053 -99.735 1.00 34.34 180 ASN A CA 1
ATOM 1411 C C . ASN A 1 180 ? 85.189 -10.030 -100.992 1.00 34.34 180 ASN A C 1
ATOM 1413 O O . ASN A 1 180 ? 85.582 -11.060 -101.537 1.00 34.34 180 ASN A O 1
ATOM 1417 N N . ALA A 1 181 ? 85.516 -8.801 -101.378 1.00 42.19 181 ALA A N 1
ATOM 1418 C CA . ALA A 1 181 ? 86.352 -8.286 -102.456 1.00 42.19 181 ALA A CA 1
ATOM 1419 C C . ALA A 1 181 ? 87.697 -8.996 -102.737 1.00 42.19 181 ALA A C 1
ATOM 1421 O O . ALA A 1 181 ? 88.587 -8.968 -101.888 1.00 42.19 181 ALA A O 1
ATOM 1422 N N . LYS A 1 182 ? 87.920 -9.488 -103.975 1.00 42.44 182 LYS A N 1
ATOM 1423 C CA . LYS A 1 182 ? 89.289 -9.608 -104.543 1.00 42.44 182 LYS A CA 1
ATOM 1424 C C . LYS A 1 182 ? 89.443 -9.776 -106.072 1.00 42.44 182 LYS A C 1
ATOM 1426 O O . LYS A 1 182 ? 90.503 -10.202 -106.500 1.00 42.44 182 LYS A O 1
ATOM 1431 N N . ASN A 1 183 ? 88.472 -9.384 -106.904 1.00 46.47 183 ASN A N 1
ATOM 1432 C CA . ASN A 1 183 ? 88.685 -9.243 -108.368 1.00 46.47 183 ASN A CA 1
ATOM 1433 C C . ASN A 1 183 ? 88.460 -7.791 -108.856 1.00 46.47 183 ASN A C 1
ATOM 1435 O O . ASN A 1 183 ? 88.325 -7.528 -110.043 1.00 46.47 183 ASN A O 1
ATOM 1439 N N . ILE A 1 184 ? 88.410 -6.843 -107.914 1.00 45.88 184 ILE A N 1
ATOM 1440 C CA . ILE A 1 184 ? 87.904 -5.467 -108.084 1.00 45.88 184 ILE A CA 1
ATOM 1441 C C . ILE A 1 184 ? 88.967 -4.496 -108.649 1.00 45.88 184 ILE A C 1
ATOM 1443 O O . ILE A 1 184 ? 88.645 -3.379 -109.022 1.00 45.88 184 ILE A O 1
ATOM 1447 N N . GLY A 1 185 ? 90.242 -4.880 -108.736 1.00 46.22 185 GLY A N 1
ATOM 1448 C CA . GLY A 1 185 ? 91.323 -3.911 -108.969 1.00 46.22 185 GLY A CA 1
ATOM 1449 C C . GLY A 1 185 ? 91.512 -3.439 -110.413 1.00 46.22 185 GLY A C 1
ATOM 1450 O O . GLY A 1 185 ? 91.687 -2.247 -110.639 1.00 46.22 185 GLY A O 1
ATOM 1451 N N . GLU A 1 186 ? 91.485 -4.348 -111.389 1.00 42.75 186 GLU A N 1
ATOM 1452 C CA . GLU A 1 186 ? 91.980 -4.040 -112.746 1.00 42.75 186 GLU A CA 1
ATOM 1453 C C . GLU A 1 186 ? 90.902 -4.054 -113.841 1.00 42.75 186 GLU A C 1
ATOM 1455 O O . GLU A 1 186 ? 91.082 -3.403 -114.865 1.00 42.75 186 GLU A O 1
ATOM 1460 N N . GLU A 1 187 ? 89.735 -4.663 -113.601 1.00 50.47 187 GLU A N 1
ATOM 1461 C CA . GLU A 1 187 ? 88.569 -4.578 -114.507 1.00 50.47 187 GLU A CA 1
ATOM 1462 C C . GLU A 1 187 ? 87.671 -3.353 -114.243 1.00 50.47 187 GLU A C 1
ATOM 1464 O O . GLU A 1 187 ? 86.968 -2.851 -115.121 1.00 50.47 187 GLU A O 1
ATOM 1469 N N . VAL A 1 188 ? 87.726 -2.794 -113.031 1.00 51.00 188 VAL A N 1
ATOM 1470 C CA . VAL A 1 188 ? 86.870 -1.668 -112.624 1.00 51.00 188 VAL A CA 1
ATOM 1471 C C . VAL A 1 188 ? 87.220 -0.378 -113.376 1.00 51.00 188 VAL A C 1
ATOM 1473 O O . VAL A 1 188 ? 86.330 0.400 -113.705 1.00 51.00 188 VAL A O 1
ATOM 1476 N N . ALA A 1 189 ? 88.484 -0.160 -113.743 1.00 47.75 189 ALA A N 1
ATOM 1477 C CA . ALA A 1 189 ? 88.892 1.054 -114.454 1.00 47.75 189 ALA A CA 1
ATOM 1478 C C . ALA A 1 189 ? 88.411 1.099 -115.919 1.00 47.75 189 ALA A C 1
ATOM 1480 O O . ALA A 1 189 ? 88.115 2.180 -116.435 1.00 47.75 189 ALA A O 1
ATOM 1481 N N . THR A 1 190 ? 88.286 -0.056 -116.578 1.00 51.69 190 THR A N 1
ATOM 1482 C CA . THR A 1 190 ? 87.858 -0.141 -117.984 1.00 51.69 190 THR A CA 1
ATOM 1483 C C . THR A 1 190 ? 86.335 -0.228 -118.111 1.00 51.69 190 THR A C 1
ATOM 1485 O O . THR A 1 190 ? 85.762 0.374 -119.021 1.00 51.69 190 THR A O 1
ATOM 1488 N N . ALA A 1 191 ? 85.661 -0.871 -117.151 1.00 54.06 191 ALA A N 1
ATOM 1489 C CA . ALA A 1 191 ? 84.201 -0.951 -117.106 1.00 54.06 191 ALA A CA 1
ATOM 1490 C C . ALA A 1 191 ? 83.515 0.360 -116.663 1.00 54.06 191 ALA A C 1
ATOM 1492 O O . ALA A 1 191 ? 82.407 0.651 -117.108 1.00 54.06 191 ALA A O 1
ATOM 1493 N N . LEU A 1 192 ? 84.147 1.186 -115.816 1.00 49.59 192 LEU A N 1
ATOM 1494 C CA . LEU A 1 192 ? 83.482 2.356 -115.214 1.00 49.59 192 LEU A CA 1
ATOM 1495 C C . LEU A 1 192 ? 83.264 3.551 -116.154 1.00 49.59 192 LEU A C 1
ATOM 1497 O O . LEU A 1 192 ? 82.414 4.396 -115.879 1.00 49.59 192 LEU A O 1
ATOM 1501 N N . LYS A 1 193 ? 84.013 3.666 -117.255 1.00 53.06 193 LYS A N 1
ATOM 1502 C CA . LYS A 1 193 ? 83.951 4.855 -118.123 1.00 53.06 193 LYS A CA 1
ATOM 1503 C C . LYS A 1 193 ? 82.590 5.055 -118.825 1.00 53.06 193 LYS A C 1
ATOM 1505 O O . LYS A 1 193 ? 82.103 6.184 -118.796 1.00 53.06 193 LYS A O 1
ATOM 1510 N N . PRO A 1 194 ? 81.940 4.029 -119.411 1.00 55.22 194 PRO A N 1
ATOM 1511 C CA . PRO A 1 194 ? 80.561 4.156 -119.898 1.00 55.22 194 PRO A CA 1
ATOM 1512 C C . PRO A 1 194 ? 79.537 4.275 -118.757 1.00 55.22 194 PRO A C 1
ATOM 1514 O O . PRO A 1 194 ? 78.574 5.028 -118.886 1.00 55.22 194 PRO A O 1
ATOM 1517 N N . ILE A 1 195 ? 79.794 3.633 -117.613 1.00 58.03 195 ILE A N 1
ATOM 1518 C CA . ILE A 1 195 ? 78.910 3.663 -116.438 1.00 58.03 195 ILE A CA 1
ATOM 1519 C C . ILE A 1 195 ? 78.757 5.091 -115.891 1.00 58.03 195 ILE A C 1
ATOM 1521 O O . ILE A 1 195 ? 77.654 5.489 -115.543 1.00 58.03 195 ILE A O 1
ATOM 1525 N N . PHE A 1 196 ? 79.811 5.917 -115.881 1.00 55.22 196 PHE A N 1
ATOM 1526 C CA . PHE A 1 196 ? 79.687 7.325 -115.468 1.00 55.22 196 PHE A CA 1
ATOM 1527 C C . PHE A 1 196 ? 78.800 8.169 -116.403 1.00 55.22 196 PHE A C 1
ATOM 1529 O O . PHE A 1 196 ? 78.128 9.087 -115.932 1.00 55.22 196 PHE A O 1
ATOM 1536 N N . GLY A 1 197 ? 78.759 7.851 -117.702 1.00 57.06 197 GLY A N 1
ATOM 1537 C CA . GLY A 1 197 ? 77.854 8.497 -118.661 1.00 57.06 197 GLY A CA 1
ATOM 1538 C C . GLY A 1 197 ? 76.395 8.061 -118.490 1.00 57.06 197 GLY A C 1
ATOM 1539 O O . GLY A 1 197 ? 75.484 8.875 -118.632 1.00 57.06 197 GLY A O 1
ATOM 1540 N N . GLU A 1 198 ? 76.171 6.800 -118.118 1.00 56.22 198 GLU A N 1
ATOM 1541 C CA . GLU A 1 198 ? 74.849 6.260 -117.777 1.00 56.22 198 GLU A CA 1
ATOM 1542 C C . GLU A 1 198 ? 74.339 6.800 -116.432 1.00 56.22 198 GLU A C 1
ATOM 1544 O O . GLU A 1 198 ? 73.204 7.260 -116.351 1.00 56.22 198 GLU A O 1
ATOM 1549 N N . ILE A 1 199 ? 75.202 6.883 -115.412 1.00 54.94 199 ILE A N 1
ATOM 1550 C CA . ILE A 1 199 ? 74.894 7.480 -114.102 1.00 54.94 199 ILE A CA 1
ATOM 1551 C C . ILE A 1 199 ? 74.417 8.929 -114.261 1.00 54.94 199 ILE A C 1
ATOM 1553 O O . ILE A 1 199 ? 73.465 9.345 -113.604 1.00 54.94 199 ILE A O 1
ATOM 1557 N N . GLN A 1 200 ? 75.035 9.715 -115.145 1.00 53.12 200 GLN A N 1
ATOM 1558 C CA . GLN A 1 200 ? 74.655 11.117 -115.329 1.00 53.12 200 GLN A CA 1
ATOM 1559 C C . GLN A 1 200 ? 73.280 11.283 -116.004 1.00 53.12 200 GLN A C 1
ATOM 1561 O O . GLN A 1 200 ? 72.556 12.227 -115.683 1.00 53.12 200 GLN A O 1
ATOM 1566 N N . ASN A 1 201 ? 72.895 10.353 -116.885 1.00 56.84 201 ASN A N 1
ATOM 1567 C CA . ASN A 1 201 ? 71.574 10.332 -117.521 1.00 56.84 201 ASN A CA 1
ATOM 1568 C C . ASN A 1 201 ? 70.485 9.708 -116.625 1.00 56.84 201 ASN A C 1
ATOM 1570 O O . ASN A 1 201 ? 69.325 10.102 -116.731 1.00 56.84 201 ASN A O 1
ATOM 1574 N N . ASP A 1 202 ? 70.849 8.810 -115.705 1.00 58.75 202 ASP A N 1
ATOM 1575 C CA . ASP A 1 202 ? 69.931 8.131 -114.777 1.00 58.75 202 ASP A CA 1
ATOM 1576 C C . ASP A 1 202 ? 69.670 8.929 -113.475 1.00 58.75 202 ASP A C 1
ATOM 1578 O O . ASP A 1 202 ? 68.604 8.838 -112.862 1.00 58.75 202 ASP A O 1
ATOM 1582 N N . LEU A 1 203 ? 70.590 9.820 -113.079 1.00 58.31 203 LEU A N 1
ATOM 1583 C CA . LEU A 1 203 ? 70.453 10.657 -111.874 1.00 58.31 203 LEU A CA 1
ATOM 1584 C C . LEU A 1 203 ? 69.355 11.732 -111.967 1.00 58.31 203 LEU A C 1
ATOM 1586 O O . LEU A 1 203 ? 68.784 12.116 -110.942 1.00 58.31 203 LEU A O 1
ATOM 1590 N N . ASN A 1 204 ? 69.039 12.229 -113.167 1.00 60.75 204 ASN A N 1
ATOM 1591 C CA . ASN A 1 204 ? 67.993 13.245 -113.349 1.00 60.75 204 ASN A CA 1
ATOM 1592 C C . ASN A 1 204 ? 66.572 12.680 -113.111 1.00 60.75 204 ASN A C 1
ATOM 1594 O O . ASN A 1 204 ? 65.853 13.248 -112.282 1.00 60.75 204 ASN A O 1
ATOM 1598 N N . PRO A 1 205 ? 66.168 11.550 -113.731 1.00 62.34 205 PRO A N 1
ATOM 1599 C CA . PRO A 1 205 ? 64.909 10.871 -113.408 1.00 62.34 205 PRO A CA 1
ATOM 1600 C C . PRO A 1 205 ? 64.835 10.390 -111.950 1.00 62.34 205 PRO A C 1
ATOM 1602 O O . PRO A 1 205 ? 63.779 10.487 -111.318 1.00 62.34 205 PRO A O 1
ATOM 1605 N N . GLN A 1 206 ? 65.951 9.915 -111.379 1.00 57.97 206 GLN A N 1
ATOM 1606 C CA . GLN A 1 206 ? 65.995 9.471 -109.983 1.00 57.97 206 GLN A CA 1
ATOM 1607 C C . GLN A 1 206 ? 65.783 10.616 -108.986 1.00 57.97 206 GLN A C 1
ATOM 1609 O O . GLN A 1 206 ? 65.031 10.434 -108.033 1.00 57.97 206 GLN A O 1
ATOM 1614 N N . ARG A 1 207 ? 66.351 11.816 -109.196 1.00 59.94 207 ARG A N 1
ATOM 1615 C CA . ARG A 1 207 ? 66.071 12.968 -108.309 1.00 59.94 207 ARG A CA 1
ATOM 1616 C C . ARG A 1 207 ? 64.587 13.321 -108.276 1.00 59.94 207 ARG A C 1
ATOM 1618 O O . ARG A 1 207 ? 64.064 13.623 -107.209 1.00 59.94 207 ARG A O 1
ATOM 1625 N N . GLN A 1 208 ? 63.914 13.269 -109.421 1.00 62.16 208 GLN A N 1
ATOM 1626 C CA . GLN A 1 208 ? 62.489 13.584 -109.517 1.00 62.16 208 GLN A CA 1
ATOM 1627 C C . GLN A 1 208 ? 61.618 12.478 -108.896 1.00 62.16 208 GLN A C 1
ATOM 1629 O O . GLN A 1 208 ? 60.635 12.768 -108.218 1.00 62.16 208 GLN A O 1
ATOM 1634 N N . THR A 1 209 ? 62.031 11.215 -109.040 1.00 64.25 209 THR A N 1
ATOM 1635 C CA . THR A 1 209 ? 61.394 10.057 -108.392 1.00 64.25 209 THR A CA 1
ATOM 1636 C C . THR A 1 209 ? 61.565 10.091 -106.872 1.00 64.25 209 THR A C 1
ATOM 1638 O O . THR A 1 209 ? 60.595 9.879 -106.152 1.00 64.25 209 THR A O 1
ATOM 1641 N N . ILE A 1 210 ? 62.755 10.436 -106.371 1.00 65.88 210 ILE A N 1
ATOM 1642 C CA . ILE A 1 210 ? 63.040 10.577 -104.935 1.00 65.88 210 ILE A CA 1
ATOM 1643 C C . ILE A 1 210 ? 62.238 11.732 -104.323 1.00 65.88 210 ILE A C 1
ATOM 1645 O O . ILE A 1 210 ? 61.748 11.602 -103.203 1.00 65.88 210 ILE A O 1
ATOM 1649 N N . GLU A 1 211 ? 62.072 12.847 -105.038 1.00 67.38 211 GLU A N 1
ATOM 1650 C CA . GLU A 1 211 ? 61.293 13.985 -104.536 1.00 67.38 211 GLU A CA 1
ATOM 1651 C C . GLU A 1 211 ? 59.789 13.669 -104.484 1.00 67.38 211 GLU A C 1
ATOM 1653 O O . GLU A 1 211 ? 59.134 13.945 -103.478 1.00 67.38 211 GLU A O 1
ATOM 1658 N N . ASN A 1 212 ? 59.256 12.995 -105.510 1.00 72.88 212 ASN A N 1
ATOM 1659 C CA . ASN A 1 212 ? 57.869 12.523 -105.516 1.00 72.88 212 ASN A CA 1
ATOM 1660 C C . ASN A 1 212 ? 57.626 11.464 -104.427 1.00 72.88 212 ASN A C 1
ATOM 1662 O O . ASN A 1 212 ? 56.654 11.568 -103.680 1.00 72.88 212 ASN A O 1
ATOM 1666 N N . GLN A 1 213 ? 58.542 10.502 -104.266 1.00 67.06 213 GLN A N 1
ATOM 1667 C CA . GLN A 1 213 ? 58.477 9.499 -103.199 1.00 67.06 213 GLN A CA 1
ATOM 1668 C C . GLN A 1 213 ? 58.576 10.136 -101.810 1.00 67.06 213 GLN A C 1
ATOM 1670 O O . GLN A 1 213 ? 57.869 9.715 -100.900 1.00 67.06 213 GLN A O 1
ATOM 1675 N N . ARG A 1 214 ? 59.395 11.180 -101.622 1.00 65.62 214 ARG A N 1
ATOM 1676 C CA . ARG A 1 214 ? 59.450 11.932 -100.358 1.00 65.62 214 ARG A CA 1
ATOM 1677 C C . ARG A 1 214 ? 58.127 12.608 -100.029 1.00 65.62 214 ARG A C 1
ATOM 1679 O O . ARG A 1 214 ? 57.697 12.541 -98.880 1.00 65.62 214 ARG A O 1
ATOM 1686 N N . GLN A 1 215 ? 57.492 13.259 -101.002 1.00 73.50 215 GLN A N 1
ATOM 1687 C CA . GLN A 1 215 ? 56.203 13.914 -100.774 1.00 73.50 215 GLN A CA 1
ATOM 1688 C C . GLN A 1 215 ? 55.090 12.904 -100.489 1.00 73.50 215 GLN A C 1
ATOM 1690 O O . GLN A 1 215 ? 54.278 13.133 -99.593 1.00 73.50 215 GLN A O 1
ATOM 1695 N N . GLU A 1 216 ? 55.070 11.779 -101.201 1.00 76.31 216 GLU A N 1
ATOM 1696 C CA . GLU A 1 216 ? 54.087 10.716 -100.995 1.00 76.31 216 GLU A CA 1
ATOM 1697 C C . GLU A 1 216 ? 54.282 10.020 -99.642 1.00 76.31 216 GLU A C 1
ATOM 1699 O O . GLU A 1 216 ? 53.327 9.903 -98.879 1.00 76.31 216 GLU A O 1
ATOM 1704 N N . LEU A 1 217 ? 55.522 9.678 -99.271 1.00 72.94 217 LEU A N 1
ATOM 1705 C CA . LEU A 1 217 ? 55.843 9.115 -97.956 1.00 72.94 217 LEU A CA 1
ATOM 1706 C C . LEU A 1 217 ? 55.484 10.069 -96.817 1.00 72.94 217 LEU A C 1
ATOM 1708 O O . LEU A 1 217 ? 54.882 9.635 -95.842 1.00 72.94 217 LEU A O 1
ATOM 1712 N N . LEU A 1 218 ? 55.804 11.364 -96.925 1.00 71.38 218 LEU A N 1
ATOM 1713 C CA . LEU A 1 218 ? 55.422 12.347 -95.905 1.00 71.38 218 LEU A CA 1
ATOM 1714 C C . LEU A 1 218 ? 53.903 12.475 -95.787 1.00 71.38 218 LEU A C 1
ATOM 1716 O O . LEU A 1 218 ? 53.386 12.566 -94.678 1.00 71.38 218 LEU A O 1
ATOM 1720 N N . LYS A 1 219 ? 53.178 12.448 -96.908 1.00 75.06 219 LYS A N 1
ATOM 1721 C CA . LYS A 1 219 ? 51.715 12.507 -96.905 1.00 75.06 219 LYS A CA 1
ATOM 1722 C C . LYS A 1 219 ? 51.099 11.259 -96.264 1.00 75.06 219 LYS A C 1
ATOM 1724 O O . LYS A 1 219 ? 50.158 11.400 -95.486 1.00 75.06 219 LYS A O 1
ATOM 1729 N N . THR A 1 220 ? 51.647 10.077 -96.541 1.00 78.38 220 THR A N 1
ATOM 1730 C CA . THR A 1 220 ? 51.215 8.811 -95.933 1.00 78.38 220 THR A CA 1
ATOM 1731 C C . THR A 1 220 ? 51.542 8.770 -94.444 1.00 78.38 220 THR A C 1
ATOM 1733 O O . THR A 1 220 ? 50.635 8.565 -93.651 1.00 78.38 220 THR A O 1
ATOM 1736 N N . LEU A 1 221 ? 52.775 9.091 -94.039 1.00 71.31 221 LEU A N 1
ATOM 1737 C CA . LEU A 1 221 ? 53.193 9.128 -92.631 1.00 71.31 221 LEU A CA 1
ATOM 1738 C C . LEU A 1 221 ? 52.396 10.147 -91.809 1.00 71.31 221 LEU A C 1
ATOM 1740 O O . LEU A 1 221 ? 52.014 9.860 -90.681 1.00 71.31 221 LEU A O 1
ATOM 1744 N N . ILE A 1 222 ? 52.122 11.337 -92.355 1.00 75.75 222 ILE A N 1
ATOM 1745 C CA . ILE A 1 222 ? 51.288 12.342 -91.678 1.00 75.75 222 ILE A CA 1
ATOM 1746 C C . ILE A 1 222 ? 49.830 11.870 -91.600 1.00 75.75 222 ILE A C 1
ATOM 1748 O O . ILE A 1 222 ? 49.165 12.116 -90.594 1.00 75.75 222 ILE A O 1
ATOM 1752 N N . GLY A 1 223 ? 49.331 11.187 -92.635 1.00 77.12 223 GLY A N 1
ATOM 1753 C CA . GLY A 1 223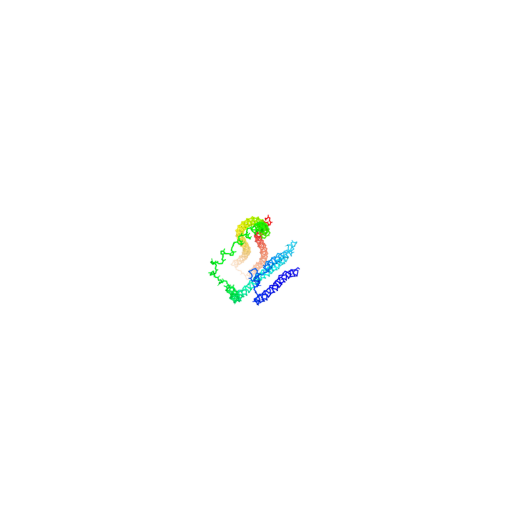 ? 47.997 10.584 -92.642 1.00 77.12 223 GLY A CA 1
ATOM 1754 C C . GLY A 1 223 ? 47.848 9.469 -91.605 1.00 77.12 223 GLY A C 1
ATOM 1755 O O . GLY A 1 223 ? 46.902 9.491 -90.821 1.00 77.12 223 GLY A O 1
ATOM 1756 N N . GLU A 1 224 ? 48.806 8.545 -91.555 1.00 73.31 224 GLU A N 1
ATOM 1757 C CA . GLU A 1 224 ? 48.871 7.454 -90.578 1.00 73.31 224 GLU A CA 1
ATOM 1758 C C . GLU A 1 224 ? 49.038 7.997 -89.155 1.00 73.31 224 GLU A C 1
ATOM 1760 O O . GLU A 1 224 ? 48.255 7.647 -88.280 1.00 73.31 224 GLU A O 1
ATOM 1765 N N . LEU A 1 225 ? 49.956 8.941 -88.915 1.00 72.81 225 LEU A N 1
ATOM 1766 C CA . LEU A 1 225 ? 50.127 9.576 -87.601 1.00 72.81 225 LEU A CA 1
ATOM 1767 C C . LEU A 1 225 ? 48.840 10.270 -87.129 1.00 72.81 225 LEU A C 1
ATOM 1769 O O . LEU A 1 225 ? 48.465 10.178 -85.958 1.00 72.81 225 LEU A O 1
ATOM 1773 N N . LYS A 1 226 ? 48.149 10.977 -88.031 1.00 76.75 226 LYS A N 1
ATOM 1774 C CA . LYS A 1 226 ? 46.892 11.651 -87.703 1.00 76.75 226 LYS A CA 1
ATOM 1775 C C . LYS A 1 226 ? 45.809 10.642 -87.309 1.00 76.75 226 LYS A C 1
ATOM 1777 O O . LYS A 1 226 ? 45.184 10.828 -86.267 1.00 76.75 226 LYS A O 1
ATOM 1782 N N . ASN A 1 227 ? 45.611 9.604 -88.116 1.00 80.06 227 ASN A N 1
ATOM 1783 C CA . ASN A 1 227 ? 44.486 8.682 -87.966 1.00 80.06 227 ASN A CA 1
ATOM 1784 C C . ASN A 1 227 ? 44.736 7.603 -86.898 1.00 80.06 227 ASN A C 1
ATOM 1786 O O . ASN A 1 227 ? 43.815 7.229 -86.181 1.00 80.06 227 ASN A O 1
ATOM 1790 N N . GLU A 1 228 ? 45.966 7.102 -86.765 1.00 76.44 228 GLU A N 1
ATOM 1791 C CA . GLU A 1 228 ? 46.288 6.022 -85.821 1.00 76.44 228 GLU A CA 1
ATOM 1792 C C . GLU A 1 228 ? 46.719 6.523 -84.441 1.00 76.44 228 GLU A C 1
ATOM 1794 O O . GLU A 1 228 ? 46.645 5.770 -83.471 1.00 76.44 228 GLU A O 1
ATOM 1799 N N . VAL A 1 229 ? 47.170 7.779 -84.324 1.00 73.62 229 VAL A N 1
ATOM 1800 C CA . VAL A 1 229 ? 47.712 8.305 -83.060 1.00 73.62 229 VAL A CA 1
ATOM 1801 C C . VAL A 1 229 ? 46.975 9.550 -82.588 1.00 73.62 229 VAL A C 1
ATOM 1803 O O . VAL A 1 229 ? 46.465 9.555 -81.471 1.00 73.62 229 VAL A O 1
ATOM 1806 N N . ILE A 1 230 ? 46.902 10.612 -83.395 1.00 74.75 230 ILE A N 1
ATOM 1807 C CA . ILE A 1 230 ? 46.359 11.898 -82.921 1.00 74.75 230 ILE A CA 1
ATOM 1808 C C . ILE A 1 230 ? 44.861 11.789 -82.622 1.00 74.75 230 ILE A C 1
ATOM 1810 O O . ILE A 1 230 ? 44.430 12.173 -81.537 1.00 74.75 230 ILE A O 1
ATOM 1814 N N . GLU A 1 231 ? 44.078 11.248 -83.550 1.00 82.56 231 GLU A N 1
ATOM 1815 C CA . GLU A 1 231 ? 42.627 11.108 -83.398 1.00 82.56 231 GLU A CA 1
ATOM 1816 C C . GLU A 1 231 ? 42.230 10.223 -82.196 1.00 82.56 231 GLU A C 1
ATOM 1818 O O . GLU A 1 231 ? 41.504 10.716 -81.329 1.00 82.56 231 GLU A O 1
ATOM 1823 N N . PRO A 1 232 ? 42.770 8.998 -82.014 1.00 85.06 232 PRO A N 1
ATOM 1824 C CA . PRO A 1 232 ? 42.440 8.181 -80.844 1.00 85.06 232 PRO A CA 1
ATOM 1825 C C . PRO A 1 232 ? 42.962 8.756 -79.521 1.00 85.06 232 PRO A C 1
ATOM 1827 O O . PRO A 1 232 ? 42.327 8.557 -78.485 1.00 85.06 232 PRO A O 1
ATOM 1830 N N . VAL A 1 233 ? 44.087 9.484 -79.511 1.00 80.75 233 VAL A N 1
ATOM 1831 C CA . VAL A 1 233 ? 44.564 10.166 -78.294 1.00 80.75 233 VAL A CA 1
ATOM 1832 C C . VAL A 1 233 ? 43.622 11.301 -77.898 1.00 80.75 233 VAL A C 1
ATOM 1834 O O . VAL A 1 233 ? 43.325 11.433 -76.713 1.00 80.75 233 VAL A O 1
ATOM 1837 N N . VAL A 1 234 ? 43.117 12.084 -78.857 1.00 81.94 234 VAL A N 1
ATOM 1838 C CA . VAL A 1 234 ? 42.117 13.132 -78.590 1.00 81.94 234 VAL A CA 1
ATOM 1839 C C . VAL A 1 234 ? 40.821 12.515 -78.065 1.00 81.94 234 VAL A C 1
ATOM 1841 O O . VAL A 1 234 ? 40.350 12.938 -77.014 1.00 81.94 234 VAL A O 1
ATOM 1844 N N . THR A 1 235 ? 40.307 11.452 -78.695 1.00 84.50 235 THR A N 1
ATOM 1845 C CA . THR A 1 235 ? 39.112 10.741 -78.203 1.00 84.50 235 THR A CA 1
ATOM 1846 C C . THR A 1 235 ? 39.303 10.220 -76.779 1.00 84.50 235 THR A C 1
ATOM 1848 O O . THR A 1 235 ? 38.443 10.407 -75.924 1.00 84.50 235 THR A O 1
ATOM 1851 N N . ARG A 1 236 ? 40.460 9.619 -76.481 1.00 78.94 236 ARG A N 1
ATOM 1852 C CA . ARG A 1 236 ? 40.753 9.094 -75.142 1.00 78.94 236 ARG A CA 1
ATOM 1853 C C . ARG A 1 236 ? 40.931 10.199 -74.098 1.00 78.94 236 ARG A C 1
ATOM 1855 O O . ARG A 1 236 ? 40.621 9.989 -72.926 1.00 78.94 236 ARG A O 1
ATOM 1862 N N . LEU A 1 237 ? 41.440 11.364 -74.500 1.00 81.19 237 LEU A N 1
ATOM 1863 C CA . LEU A 1 237 ? 41.519 12.546 -73.641 1.00 81.19 237 LEU A CA 1
ATOM 1864 C C . LEU A 1 237 ? 40.131 13.126 -73.355 1.00 81.19 237 LEU A C 1
ATOM 1866 O O . LEU A 1 237 ? 39.875 13.478 -72.206 1.00 81.19 237 LEU A O 1
ATOM 1870 N N . ASP A 1 238 ? 39.234 13.160 -74.341 1.00 86.88 238 ASP A N 1
ATOM 1871 C CA . ASP A 1 238 ? 37.845 13.594 -74.155 1.00 86.88 238 ASP A CA 1
ATOM 1872 C C . ASP A 1 238 ? 37.080 12.641 -73.224 1.00 86.88 238 ASP A C 1
ATOM 1874 O O . ASP A 1 238 ? 36.454 13.088 -72.263 1.00 86.88 238 ASP A O 1
ATOM 1878 N N . GLU A 1 239 ? 37.211 11.325 -73.423 1.00 87.94 239 GLU A N 1
ATOM 1879 C CA . GLU A 1 239 ? 36.661 10.315 -72.507 1.00 87.94 239 GLU A CA 1
ATOM 1880 C C . GLU A 1 239 ? 37.226 10.475 -71.087 1.00 87.94 239 GLU A C 1
ATOM 1882 O O . GLU A 1 239 ? 36.492 10.402 -70.100 1.00 87.94 239 GLU A O 1
ATOM 1887 N N . SER A 1 240 ? 38.531 10.739 -70.958 1.00 77.69 240 SER A N 1
ATOM 1888 C CA . SER A 1 240 ? 39.167 10.988 -69.661 1.00 77.69 240 SER A CA 1
ATOM 1889 C C . SER A 1 240 ? 38.667 12.276 -69.004 1.00 77.69 240 SER A C 1
ATOM 1891 O O . SER A 1 240 ? 38.511 12.314 -67.779 1.00 77.69 240 SER A O 1
ATOM 1893 N N . ALA A 1 241 ? 38.431 13.334 -69.781 1.00 81.56 241 ALA A N 1
ATOM 1894 C CA . ALA A 1 241 ? 37.884 14.590 -69.285 1.00 81.56 241 ALA A CA 1
ATOM 1895 C C . ALA A 1 241 ? 36.439 14.411 -68.799 1.00 81.56 241 ALA A C 1
ATOM 1897 O O . ALA A 1 241 ? 36.087 14.933 -67.739 1.00 81.56 241 ALA A O 1
ATOM 1898 N N . GLU A 1 242 ? 35.635 13.622 -69.514 1.00 87.00 242 GLU A N 1
ATOM 1899 C CA . GLU A 1 242 ? 34.256 13.326 -69.128 1.00 87.00 242 GLU A CA 1
ATOM 1900 C C . GLU A 1 242 ? 34.185 12.451 -67.873 1.00 87.00 242 GLU A C 1
ATOM 1902 O O . GLU A 1 242 ? 33.539 12.839 -66.901 1.00 87.00 242 GLU A O 1
ATOM 1907 N N . MET A 1 243 ? 34.956 11.359 -67.804 1.00 84.69 243 MET A N 1
ATOM 1908 C CA . MET A 1 243 ? 35.053 10.539 -66.586 1.00 84.69 243 MET A CA 1
ATOM 1909 C C . MET A 1 243 ? 35.512 11.358 -65.370 1.00 84.69 243 MET A C 1
ATOM 1911 O O . MET A 1 243 ? 35.039 11.154 -64.253 1.00 84.69 243 MET A O 1
ATOM 1915 N N . THR A 1 244 ? 36.420 12.320 -65.568 1.00 85.25 244 THR A N 1
ATOM 1916 C CA . THR A 1 244 ? 36.873 13.218 -64.491 1.00 85.25 244 THR A CA 1
ATOM 1917 C C . THR A 1 244 ? 35.758 14.165 -64.042 1.00 85.25 244 THR A C 1
ATOM 1919 O O . THR A 1 244 ? 35.629 14.453 -62.846 1.00 85.25 244 THR A O 1
ATOM 1922 N N . ARG A 1 245 ? 34.929 14.644 -64.976 1.00 88.25 245 ARG A N 1
ATOM 1923 C CA . ARG A 1 245 ? 33.766 15.488 -64.683 1.00 88.25 245 ARG A CA 1
ATOM 1924 C C . ARG A 1 245 ? 32.705 14.703 -63.909 1.00 88.25 245 ARG A C 1
ATOM 1926 O O . ARG A 1 245 ? 32.267 15.178 -62.863 1.00 88.25 245 ARG A O 1
ATOM 1933 N N . GLU A 1 246 ? 32.364 13.494 -64.347 1.00 89.56 246 GLU A N 1
ATOM 1934 C CA . GLU A 1 246 ? 31.436 12.600 -63.640 1.00 89.56 246 GLU A CA 1
ATOM 1935 C C . GLU A 1 246 ? 31.935 12.261 -62.229 1.00 89.56 246 GLU A C 1
ATOM 1937 O O . GLU A 1 246 ? 31.193 12.400 -61.254 1.00 89.56 246 GLU A O 1
ATOM 1942 N N . ALA A 1 247 ? 33.218 11.912 -62.085 1.00 82.25 247 ALA A N 1
ATOM 1943 C CA . ALA A 1 247 ? 33.828 11.660 -60.782 1.00 82.25 247 ALA A CA 1
ATOM 1944 C C . ALA A 1 247 ? 33.762 12.895 -59.869 1.00 82.25 247 ALA A C 1
ATOM 1946 O O . ALA A 1 247 ? 33.468 12.778 -58.679 1.00 82.25 247 ALA A O 1
ATOM 1947 N N . SER A 1 248 ? 33.977 14.093 -60.420 1.00 84.44 248 SER A N 1
ATOM 1948 C CA . SER A 1 248 ? 33.865 15.348 -59.668 1.00 84.44 248 SER A CA 1
ATOM 1949 C C . SER A 1 248 ? 32.432 15.607 -59.193 1.00 84.44 248 SER A C 1
ATOM 1951 O O . SER A 1 248 ? 32.232 16.048 -58.059 1.00 84.44 248 SER A O 1
ATOM 1953 N N . HIS A 1 249 ? 31.430 15.296 -60.021 1.00 90.00 249 HIS A N 1
ATOM 1954 C CA . HIS A 1 249 ? 30.021 15.370 -59.635 1.00 90.00 249 HIS A CA 1
ATOM 1955 C C . HIS A 1 249 ? 29.678 14.374 -58.525 1.00 90.00 249 HIS A C 1
ATOM 1957 O O . HIS A 1 249 ? 29.102 14.780 -57.517 1.00 90.00 249 HIS A O 1
ATOM 1963 N N . ALA A 1 250 ? 30.106 13.116 -58.651 1.00 86.81 250 ALA A N 1
ATOM 1964 C CA . ALA A 1 250 ? 29.880 12.093 -57.632 1.00 86.81 250 ALA A CA 1
ATOM 1965 C C . ALA A 1 250 ? 30.530 12.461 -56.284 1.00 86.81 250 ALA A C 1
ATOM 1967 O O . ALA A 1 250 ? 29.932 12.272 -55.227 1.00 86.81 250 ALA A O 1
ATOM 1968 N N . VAL A 1 251 ? 31.735 13.046 -56.298 1.00 81.94 251 VAL A N 1
ATOM 1969 C CA . VAL A 1 251 ? 32.403 13.538 -55.079 1.00 81.94 251 VAL A CA 1
ATOM 1970 C C . VAL A 1 251 ? 31.654 14.721 -54.462 1.00 81.94 251 VAL A C 1
ATOM 1972 O O . VAL A 1 251 ? 31.547 14.806 -53.236 1.00 81.94 251 VAL A O 1
ATOM 1975 N N . LYS A 1 252 ? 31.117 15.634 -55.282 1.00 86.00 252 LYS A N 1
ATOM 1976 C CA . LYS A 1 252 ? 30.307 16.757 -54.794 1.00 86.00 252 LYS A CA 1
ATOM 1977 C C . LYS A 1 252 ? 29.017 16.266 -54.132 1.00 86.00 252 LYS A C 1
ATOM 1979 O O . LYS A 1 252 ? 28.714 16.700 -53.024 1.00 86.00 252 LYS A O 1
ATOM 1984 N N . GLU A 1 253 ? 28.317 15.330 -54.765 1.00 88.81 253 GLU A N 1
ATOM 1985 C CA . GLU A 1 253 ? 27.100 14.720 -54.224 1.00 88.81 253 GLU A CA 1
ATOM 1986 C C . GLU A 1 253 ? 27.383 13.965 -52.917 1.00 88.81 253 GLU A C 1
ATOM 1988 O O . GLU A 1 253 ? 26.682 14.152 -51.922 1.00 88.81 253 GLU A O 1
ATOM 1993 N N . LEU A 1 254 ? 28.473 13.191 -52.865 1.00 80.06 254 LEU A N 1
ATOM 1994 C CA . LEU A 1 254 ? 28.894 12.498 -51.646 1.00 80.06 254 LEU A CA 1
ATOM 1995 C C . LEU A 1 254 ? 29.178 13.485 -50.509 1.00 80.06 254 LEU A C 1
ATOM 1997 O O . LEU A 1 254 ? 28.783 13.236 -49.373 1.00 80.06 254 LEU A O 1
ATOM 2001 N N . ARG A 1 255 ? 29.825 14.623 -50.794 1.00 78.69 255 ARG A N 1
ATOM 2002 C CA . ARG A 1 255 ? 30.084 15.670 -49.794 1.00 78.69 255 ARG A CA 1
ATOM 2003 C C . ARG A 1 255 ? 28.790 16.299 -49.266 1.00 78.69 255 ARG A C 1
ATOM 2005 O O . ARG A 1 255 ? 28.710 16.571 -48.070 1.00 78.69 255 ARG A O 1
ATOM 2012 N N . GLU A 1 256 ? 27.800 16.529 -50.125 1.00 82.81 256 GLU A N 1
ATOM 2013 C CA . GLU A 1 256 ? 26.485 17.048 -49.722 1.00 82.81 256 GLU A CA 1
ATOM 2014 C C . GLU A 1 256 ? 25.730 16.038 -48.842 1.00 82.81 256 GLU A C 1
ATOM 2016 O O . GLU A 1 256 ? 25.223 16.409 -47.781 1.00 82.81 256 GLU A O 1
ATOM 2021 N N . GLN A 1 257 ? 25.748 14.749 -49.199 1.00 80.06 257 GLN A N 1
ATOM 2022 C CA . GLN A 1 257 ? 25.181 13.682 -48.364 1.00 80.06 257 GLN A CA 1
ATOM 2023 C C . GLN A 1 257 ? 25.891 13.573 -47.005 1.00 80.06 257 GLN A C 1
ATOM 2025 O O . GLN A 1 257 ? 25.233 13.450 -45.972 1.00 80.06 257 GLN A O 1
ATOM 2030 N N . LEU A 1 258 ? 27.226 13.683 -46.979 1.00 73.62 258 LEU A N 1
ATOM 2031 C CA . LEU A 1 258 ? 28.011 13.647 -45.741 1.00 73.62 258 LEU A CA 1
ATOM 2032 C C . LEU A 1 258 ? 27.677 14.823 -44.812 1.00 73.62 258 LEU A C 1
ATOM 2034 O O . LEU A 1 258 ? 27.573 14.642 -43.601 1.00 73.62 258 LEU A O 1
ATOM 2038 N N . ALA A 1 259 ? 27.471 16.017 -45.376 1.00 76.50 259 ALA A N 1
ATOM 2039 C CA . ALA A 1 259 ? 27.046 17.187 -44.613 1.00 76.50 259 ALA A CA 1
ATOM 2040 C C . ALA A 1 259 ? 25.645 16.993 -44.003 1.00 76.50 259 ALA A C 1
ATOM 2042 O O . ALA A 1 259 ? 25.425 17.351 -42.845 1.00 76.50 259 ALA A O 1
ATOM 2043 N N . GLY A 1 260 ? 24.719 16.371 -44.743 1.00 81.75 260 GLY A N 1
ATOM 2044 C CA . GLY A 1 260 ? 23.395 16.004 -44.228 1.00 81.75 260 GLY A CA 1
ATOM 2045 C C . GLY A 1 260 ? 23.454 14.989 -43.081 1.00 81.75 260 GLY A C 1
ATOM 2046 O O . GLY A 1 260 ? 22.746 15.139 -42.085 1.00 81.75 260 GLY A O 1
ATOM 2047 N N . MET A 1 261 ? 24.344 13.996 -43.173 1.00 75.38 261 MET A N 1
ATOM 2048 C CA . MET A 1 261 ? 24.545 13.002 -42.111 1.00 75.38 261 MET A CA 1
ATOM 2049 C C . MET A 1 261 ? 25.113 13.611 -40.825 1.00 75.38 261 MET A C 1
ATOM 2051 O O . MET A 1 261 ? 24.694 13.216 -39.738 1.00 75.38 261 MET A O 1
ATOM 2055 N N . GLU A 1 262 ? 26.030 14.577 -40.921 1.00 73.31 262 GLU A N 1
ATOM 2056 C CA . GLU A 1 262 ? 26.582 15.246 -39.737 1.00 73.31 262 GLU A CA 1
ATOM 2057 C C . GLU A 1 262 ? 25.514 16.090 -39.024 1.00 73.31 262 GLU A C 1
ATOM 2059 O O . GLU A 1 262 ? 25.391 16.031 -37.801 1.00 73.31 262 GLU A O 1
ATOM 2064 N N . ALA A 1 263 ? 24.658 16.789 -39.777 1.00 78.62 263 ALA A N 1
ATOM 2065 C CA . ALA A 1 263 ? 23.514 17.504 -39.208 1.00 78.62 263 ALA A CA 1
ATOM 2066 C C . ALA A 1 263 ? 22.524 16.549 -38.513 1.00 78.62 263 ALA A C 1
ATOM 2068 O O . ALA A 1 263 ? 22.067 16.820 -37.402 1.00 78.62 263 ALA A O 1
ATOM 2069 N N . GLN A 1 264 ? 22.237 15.398 -39.132 1.00 74.38 264 GLN A N 1
ATOM 2070 C CA . GLN A 1 264 ? 21.368 14.373 -38.552 1.00 74.38 264 GLN A CA 1
ATOM 2071 C C . GLN A 1 264 ? 21.971 13.753 -37.282 1.00 74.38 264 GLN A C 1
ATOM 2073 O O . GLN A 1 264 ? 21.245 13.485 -36.324 1.00 74.38 264 GLN A O 1
ATOM 2078 N N . ARG A 1 265 ? 23.293 13.553 -37.246 1.00 69.38 265 ARG A N 1
ATOM 2079 C CA . ARG A 1 265 ? 24.014 13.058 -36.067 1.00 69.38 265 ARG A CA 1
ATOM 2080 C C . ARG A 1 265 ? 23.916 14.035 -34.898 1.00 69.38 265 ARG A C 1
ATOM 2082 O O . ARG A 1 265 ? 23.640 13.598 -33.784 1.00 69.38 265 ARG A O 1
ATOM 2089 N N . THR A 1 266 ? 24.119 15.327 -35.142 1.00 82.06 266 THR A N 1
ATOM 2090 C CA . THR A 1 266 ? 23.992 16.360 -34.104 1.00 82.06 266 THR A CA 1
ATOM 2091 C C . THR A 1 266 ? 22.564 16.423 -33.574 1.00 82.06 266 THR A C 1
ATOM 2093 O O . THR A 1 266 ? 22.364 16.314 -32.370 1.00 82.06 266 THR A O 1
ATOM 2096 N N . ALA A 1 267 ? 21.562 16.453 -34.459 1.00 79.69 267 ALA A N 1
ATOM 2097 C CA . ALA A 1 267 ? 20.156 16.453 -34.053 1.00 79.69 267 ALA A CA 1
ATOM 2098 C C . ALA A 1 267 ? 19.774 15.207 -33.232 1.00 79.69 267 ALA A C 1
ATOM 2100 O O . ALA A 1 267 ? 19.036 15.307 -32.253 1.00 79.69 267 ALA A O 1
ATOM 2101 N N . ALA A 1 268 ? 20.290 14.029 -33.601 1.00 74.00 268 ALA A N 1
ATOM 2102 C CA . ALA A 1 268 ? 20.098 12.808 -32.824 1.00 74.00 268 ALA A CA 1
ATOM 2103 C C . ALA A 1 268 ? 20.775 12.894 -31.447 1.00 74.00 268 ALA A C 1
ATOM 2105 O O . ALA A 1 268 ? 20.175 12.495 -30.453 1.00 74.00 268 ALA A O 1
ATOM 2106 N N . SER A 1 269 ? 21.989 13.447 -31.373 1.00 81.12 269 SER A N 1
ATOM 2107 C CA . SER A 1 269 ? 22.702 13.664 -30.110 1.00 81.12 269 SER A CA 1
ATOM 2108 C C . SER A 1 269 ? 21.942 14.617 -29.185 1.00 81.12 269 SER A C 1
ATOM 2110 O O . SER A 1 269 ? 21.804 14.320 -28.002 1.00 81.12 269 SER A O 1
ATOM 2112 N N . ASP A 1 270 ? 21.399 15.712 -29.719 1.00 84.69 270 ASP A N 1
ATOM 2113 C CA . ASP A 1 270 ? 20.610 16.680 -28.950 1.00 84.69 270 ASP A CA 1
ATOM 2114 C C . ASP A 1 270 ? 19.294 16.066 -28.463 1.00 84.69 270 ASP A C 1
ATOM 2116 O O . ASP A 1 270 ? 18.918 16.235 -27.305 1.00 84.69 270 ASP A O 1
ATOM 2120 N N . MET A 1 271 ? 18.605 15.289 -29.307 1.00 78.50 271 MET A N 1
ATOM 2121 C CA . MET A 1 271 ? 17.414 14.541 -28.889 1.00 78.50 271 MET A CA 1
ATOM 2122 C C . MET A 1 271 ? 17.731 13.527 -27.787 1.00 78.50 271 MET A C 1
ATOM 2124 O O . MET A 1 271 ? 16.978 13.431 -26.821 1.00 78.50 271 MET A O 1
ATOM 2128 N N . MET A 1 272 ? 18.840 12.791 -27.896 1.00 75.75 272 MET A N 1
ATOM 2129 C CA . MET A 1 272 ? 19.262 11.843 -26.862 1.00 75.75 272 MET A CA 1
ATOM 2130 C C . MET A 1 272 ? 19.666 12.556 -25.564 1.00 75.75 272 MET A C 1
ATOM 2132 O O . MET A 1 272 ? 19.322 12.070 -24.488 1.00 75.75 272 MET A O 1
ATOM 2136 N N . GLY A 1 273 ? 20.326 13.716 -25.652 1.00 80.62 273 GLY A N 1
ATOM 2137 C CA . GLY A 1 273 ? 20.637 14.572 -24.504 1.00 80.62 273 GLY A CA 1
ATOM 2138 C C . GLY A 1 273 ? 19.371 15.058 -23.799 1.00 80.62 273 GLY A C 1
ATOM 2139 O O . GLY A 1 273 ? 19.181 14.786 -22.618 1.00 80.62 273 GLY A O 1
ATOM 2140 N N . ASN A 1 274 ? 18.438 15.647 -24.550 1.00 80.56 274 ASN A N 1
ATOM 2141 C CA . ASN A 1 274 ? 17.153 16.112 -24.023 1.00 80.56 274 ASN A CA 1
ATOM 2142 C C . ASN A 1 274 ? 16.310 14.973 -23.426 1.00 80.56 274 ASN A C 1
ATOM 2144 O O . ASN A 1 274 ? 15.649 15.155 -22.404 1.00 80.56 274 ASN A O 1
ATOM 2148 N N . ALA A 1 275 ? 16.316 13.789 -24.044 1.00 73.44 275 ALA A N 1
ATOM 2149 C CA . ALA A 1 275 ? 15.634 12.617 -23.504 1.00 73.44 275 ALA A CA 1
ATOM 2150 C C . ALA A 1 275 ? 16.270 12.152 -22.185 1.00 73.44 275 ALA A C 1
ATOM 2152 O O . ALA A 1 275 ? 15.547 11.823 -21.245 1.00 73.44 275 ALA A O 1
ATOM 2153 N N . SER A 1 276 ? 17.604 12.163 -22.099 1.00 76.88 276 SER A N 1
ATOM 2154 C CA . SER A 1 276 ? 18.347 11.832 -20.879 1.00 76.88 276 SER A CA 1
ATOM 2155 C C . SER A 1 276 ? 18.047 12.821 -19.750 1.00 76.88 276 SER A C 1
ATOM 2157 O O . SER A 1 276 ? 17.774 12.399 -18.627 1.00 76.88 276 SER A O 1
ATOM 2159 N N . ASP A 1 277 ? 18.036 14.120 -20.047 1.00 82.44 277 ASP A N 1
ATOM 2160 C CA . ASP A 1 277 ? 17.737 15.166 -19.066 1.00 82.44 277 ASP A CA 1
ATOM 2161 C C . ASP A 1 277 ? 16.293 15.073 -18.564 1.00 82.44 277 ASP A C 1
ATOM 2163 O O . ASP A 1 277 ? 16.047 15.144 -17.358 1.00 82.44 277 ASP A O 1
ATOM 2167 N N . ASN A 1 278 ? 15.334 14.829 -19.464 1.00 75.94 278 ASN A N 1
ATOM 2168 C CA . ASN A 1 278 ? 13.939 14.608 -19.084 1.00 75.94 278 ASN A CA 1
ATOM 2169 C C . ASN A 1 278 ? 13.770 13.353 -18.220 1.00 75.94 278 ASN A C 1
ATOM 2171 O O . ASN A 1 278 ? 13.098 13.418 -17.195 1.00 75.94 278 ASN A O 1
ATOM 2175 N N . LEU A 1 279 ? 14.404 12.231 -18.581 1.00 71.25 279 LEU A N 1
ATOM 2176 C CA . LEU A 1 279 ? 14.378 11.012 -17.766 1.00 71.25 279 LEU A CA 1
ATOM 2177 C C . LEU A 1 279 ? 14.948 11.255 -16.367 1.00 71.25 279 LEU A C 1
ATOM 2179 O O . LEU A 1 279 ? 14.349 10.831 -15.381 1.00 71.25 279 LEU A O 1
ATOM 2183 N N . ASN A 1 280 ? 16.073 11.964 -16.271 1.00 75.94 280 ASN A N 1
ATOM 2184 C CA . ASN A 1 280 ? 16.691 12.289 -14.991 1.00 75.94 280 ASN A CA 1
ATOM 2185 C C . ASN A 1 280 ? 15.799 13.207 -14.134 1.00 75.94 280 ASN A C 1
ATOM 2187 O O . ASN A 1 280 ? 15.656 12.994 -12.927 1.00 75.94 280 ASN A O 1
ATOM 2191 N N . GLY A 1 281 ? 15.139 14.185 -14.762 1.00 77.31 281 GLY A N 1
ATOM 2192 C CA . GLY A 1 281 ? 14.140 15.032 -14.110 1.00 77.31 281 GLY A CA 1
ATOM 2193 C C . GLY A 1 281 ? 12.956 14.224 -13.573 1.00 77.31 281 GLY A C 1
ATOM 2194 O O . GLY A 1 281 ? 12.596 14.353 -12.403 1.00 77.31 281 GLY A O 1
ATOM 2195 N N . THR A 1 282 ? 12.396 13.326 -14.387 1.00 72.00 282 THR A N 1
ATOM 2196 C CA . THR A 1 282 ? 11.284 12.454 -13.980 1.00 72.00 282 THR A CA 1
ATOM 2197 C C . THR A 1 282 ? 11.687 11.515 -12.840 1.00 72.00 282 THR A C 1
ATOM 2199 O O . THR A 1 282 ? 10.931 11.370 -11.883 1.00 72.00 282 THR A O 1
ATOM 2202 N N . LEU A 1 283 ? 12.887 10.923 -12.882 1.00 69.06 283 LEU A N 1
ATOM 2203 C CA . LEU A 1 283 ? 13.396 10.065 -11.803 1.00 69.06 283 LEU A CA 1
ATOM 2204 C C . LEU A 1 283 ? 13.574 10.832 -10.486 1.00 69.06 283 LEU A C 1
ATOM 2206 O O . LEU A 1 283 ? 13.193 10.328 -9.433 1.00 69.06 283 LEU A O 1
ATOM 2210 N N . THR A 1 284 ? 14.082 12.064 -10.546 1.00 75.06 284 THR A N 1
ATOM 2211 C CA . THR A 1 284 ? 14.235 12.933 -9.366 1.00 75.06 284 THR A CA 1
ATOM 2212 C C . THR A 1 284 ? 12.878 13.316 -8.761 1.00 75.06 284 THR A C 1
ATOM 2214 O O . THR A 1 284 ? 12.712 13.330 -7.538 1.00 75.06 284 THR A O 1
ATOM 2217 N N . ASN A 1 285 ? 11.878 13.580 -9.606 1.00 78.56 285 ASN A N 1
ATOM 2218 C CA . ASN A 1 285 ? 10.516 13.869 -9.157 1.00 78.56 285 ASN A CA 1
ATOM 2219 C C . ASN A 1 285 ? 9.855 12.645 -8.507 1.00 78.56 285 ASN A C 1
ATOM 2221 O O . ASN A 1 285 ? 9.219 12.784 -7.463 1.00 78.56 285 ASN A O 1
ATOM 2225 N N . ILE A 1 286 ? 10.036 11.449 -9.080 1.00 72.12 286 ILE A N 1
ATOM 2226 C CA . ILE A 1 286 ? 9.535 10.194 -8.498 1.00 72.12 286 ILE A CA 1
ATOM 2227 C C . ILE A 1 286 ? 10.185 9.935 -7.136 1.00 72.12 286 ILE A C 1
ATOM 2229 O O . ILE A 1 286 ? 9.480 9.571 -6.197 1.00 72.12 286 ILE A O 1
ATOM 2233 N N . ASP A 1 287 ? 11.494 10.158 -6.995 1.00 69.81 287 ASP A N 1
ATOM 2234 C CA . ASP A 1 287 ? 12.184 10.008 -5.707 1.00 69.81 287 ASP A CA 1
ATOM 2235 C C . ASP A 1 287 ? 11.604 10.954 -4.644 1.00 69.81 287 ASP A C 1
ATOM 2237 O O . ASP A 1 287 ? 11.220 10.522 -3.555 1.00 69.81 287 ASP A O 1
ATOM 2241 N N . SER A 1 288 ? 11.417 12.229 -4.999 1.00 73.44 288 SER A N 1
ATOM 2242 C CA . SER A 1 288 ? 10.804 13.223 -4.108 1.00 73.44 288 SER A CA 1
ATOM 2243 C C . SER A 1 288 ? 9.372 12.840 -3.717 1.00 73.44 288 SER A C 1
ATOM 2245 O O . SER A 1 288 ? 8.981 12.956 -2.554 1.00 73.44 288 SER A O 1
ATOM 2247 N N . MET A 1 289 ? 8.584 12.337 -4.668 1.00 71.06 289 MET A N 1
ATOM 2248 C CA . MET A 1 289 ? 7.221 11.871 -4.420 1.00 71.06 289 MET A CA 1
ATOM 2249 C C . MET A 1 289 ? 7.194 10.648 -3.497 1.00 71.06 289 MET A C 1
ATOM 2251 O O . MET A 1 289 ? 6.401 10.618 -2.555 1.00 71.06 289 MET A O 1
ATOM 2255 N N . LEU A 1 290 ? 8.067 9.663 -3.716 1.00 69.06 290 LEU A N 1
ATOM 2256 C CA . LEU A 1 290 ? 8.179 8.482 -2.857 1.00 69.06 290 LEU A CA 1
ATOM 2257 C C . LEU A 1 290 ? 8.592 8.863 -1.431 1.00 69.06 290 LEU A C 1
ATOM 2259 O O . LEU A 1 290 ? 8.045 8.319 -0.471 1.00 69.06 290 LEU A O 1
ATOM 2263 N N . GLN A 1 291 ? 9.501 9.827 -1.272 1.00 73.69 291 GLN A N 1
ATOM 2264 C CA . GLN A 1 291 ? 9.884 10.332 0.048 1.00 73.69 291 GLN A CA 1
ATOM 2265 C C . GLN A 1 291 ? 8.725 11.036 0.756 1.00 73.69 291 GLN A C 1
ATOM 2267 O O . GLN A 1 291 ? 8.442 10.709 1.911 1.00 73.69 291 GLN A O 1
ATOM 2272 N N . ASN A 1 292 ? 8.018 11.937 0.067 1.00 75.19 292 ASN A N 1
ATOM 2273 C CA . ASN A 1 292 ? 6.846 12.620 0.624 1.00 75.19 292 ASN A CA 1
ATOM 2274 C C . ASN A 1 292 ? 5.756 11.620 1.017 1.00 75.19 292 ASN A C 1
ATOM 2276 O O . ASN A 1 292 ? 5.238 11.673 2.126 1.00 75.19 292 ASN A O 1
ATOM 2280 N N . THR A 1 293 ? 5.485 10.639 0.158 1.00 69.44 293 THR A N 1
ATOM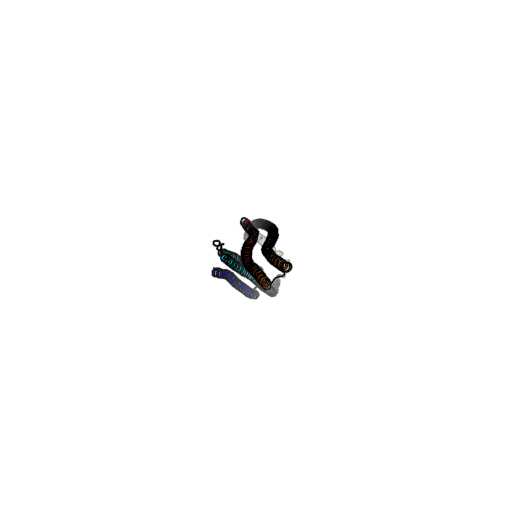 2281 C CA . THR A 1 293 ? 4.545 9.546 0.434 1.00 69.44 293 THR A CA 1
ATOM 2282 C C . THR A 1 293 ? 4.914 8.795 1.700 1.00 69.44 293 THR A C 1
ATOM 2284 O O . THR A 1 293 ? 4.074 8.584 2.571 1.00 69.44 293 THR A O 1
ATOM 2287 N N . ARG A 1 294 ? 6.181 8.380 1.808 1.00 71.81 294 ARG A N 1
ATOM 2288 C CA . ARG A 1 294 ? 6.680 7.646 2.969 1.00 71.81 294 ARG A CA 1
ATOM 2289 C C . ARG A 1 294 ? 6.490 8.466 4.241 1.00 71.81 294 ARG A C 1
ATOM 2291 O O . ARG A 1 294 ? 6.084 7.910 5.256 1.00 71.81 294 ARG A O 1
ATOM 2298 N N . GLN A 1 295 ? 6.779 9.763 4.186 1.00 74.69 295 GLN A N 1
ATOM 2299 C CA . GLN A 1 295 ? 6.625 10.660 5.324 1.00 74.69 295 GLN A CA 1
ATOM 2300 C C . GLN A 1 295 ? 5.152 10.840 5.715 1.00 74.69 295 GLN A C 1
ATOM 2302 O O . GLN A 1 295 ? 4.820 10.667 6.884 1.00 74.69 295 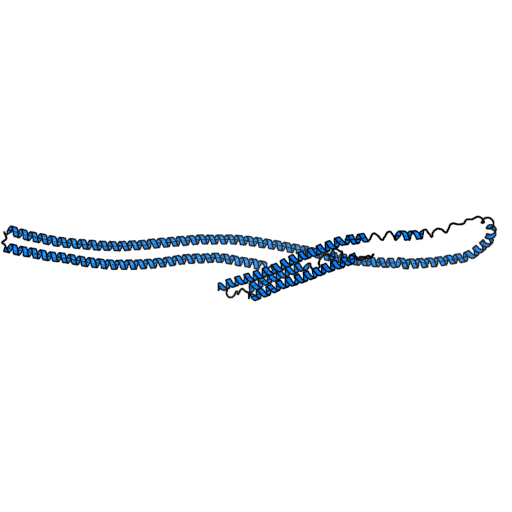GLN A O 1
ATOM 2307 N N . THR A 1 296 ? 4.265 11.105 4.754 1.00 76.81 296 THR A N 1
ATOM 2308 C CA . THR A 1 296 ? 2.823 11.235 5.005 1.00 76.81 296 THR A CA 1
ATOM 2309 C C . THR A 1 296 ? 2.232 9.936 5.550 1.00 76.81 296 THR A C 1
ATOM 2311 O O . THR A 1 296 ? 1.527 9.963 6.551 1.00 76.81 296 THR A O 1
ATOM 2314 N N . ALA A 1 297 ? 2.570 8.783 4.967 1.00 69.69 297 ALA A N 1
ATOM 2315 C CA . ALA A 1 297 ? 2.097 7.490 5.453 1.00 69.69 297 ALA A CA 1
ATOM 2316 C C . ALA A 1 297 ? 2.577 7.202 6.884 1.00 69.69 297 ALA A C 1
ATOM 2318 O O . ALA A 1 297 ? 1.798 6.727 7.704 1.00 69.69 297 ALA A O 1
ATOM 2319 N N . GLN A 1 298 ? 3.837 7.518 7.209 1.00 71.75 298 GLN A N 1
ATOM 2320 C CA . GLN A 1 298 ? 4.345 7.402 8.580 1.00 71.75 298 GLN A CA 1
ATOM 2321 C C . GLN A 1 298 ? 3.572 8.297 9.551 1.00 71.75 298 GLN A C 1
ATOM 2323 O O . GLN A 1 298 ? 3.232 7.850 10.643 1.00 71.75 298 GLN A O 1
ATOM 2328 N N . GLN A 1 299 ? 3.283 9.534 9.152 1.00 78.62 299 GLN A N 1
ATOM 2329 C CA . GLN A 1 299 ? 2.553 10.485 9.981 1.00 78.62 299 GLN A CA 1
ATOM 2330 C C . GLN A 1 299 ? 1.105 10.040 10.224 1.00 78.62 299 GLN A C 1
ATOM 2332 O O . GLN A 1 299 ? 0.648 10.073 11.362 1.00 78.62 299 GLN A O 1
ATOM 2337 N N . GLU A 1 300 ? 0.410 9.549 9.197 1.00 75.00 300 GLU A N 1
ATOM 2338 C CA . GLU A 1 300 ? -0.959 9.043 9.340 1.00 75.00 300 GLU A CA 1
ATOM 2339 C C . GLU A 1 300 ? -1.032 7.746 10.153 1.00 75.00 300 GLU A C 1
ATOM 2341 O O . GLU A 1 300 ? -1.935 7.587 10.971 1.00 75.00 300 GLU A O 1
ATOM 2346 N N . LEU A 1 301 ? -0.065 6.831 10.004 1.00 69.81 301 LEU A N 1
ATOM 2347 C CA . LEU A 1 301 ? 0.011 5.642 10.862 1.00 69.81 301 LEU A CA 1
ATOM 2348 C C . LEU A 1 301 ? 0.284 6.001 12.326 1.00 69.81 301 LEU A C 1
ATOM 2350 O O . LEU A 1 301 ? -0.268 5.364 13.222 1.00 69.81 301 LEU A O 1
ATOM 2354 N N . GLU A 1 302 ? 1.122 7.005 12.581 1.00 78.81 302 GLU A N 1
ATOM 2355 C CA . GLU A 1 302 ? 1.390 7.463 13.943 1.00 78.81 302 GLU A CA 1
ATOM 2356 C C . GLU A 1 302 ? 0.168 8.164 14.546 1.00 78.81 302 GLU A C 1
ATOM 2358 O O . GLU A 1 302 ? -0.206 7.863 15.679 1.00 78.81 302 GLU A O 1
ATOM 2363 N N . ASN A 1 303 ? -0.520 9.010 13.774 1.00 78.25 303 ASN A N 1
ATOM 2364 C CA . ASN A 1 303 ? -1.800 9.596 14.177 1.00 78.25 303 ASN A CA 1
ATOM 2365 C C . ASN A 1 303 ? -2.838 8.510 14.479 1.00 78.25 303 ASN A C 1
ATOM 2367 O O . ASN A 1 303 ? -3.507 8.572 15.507 1.00 78.25 303 ASN A O 1
ATOM 2371 N N . PHE A 1 3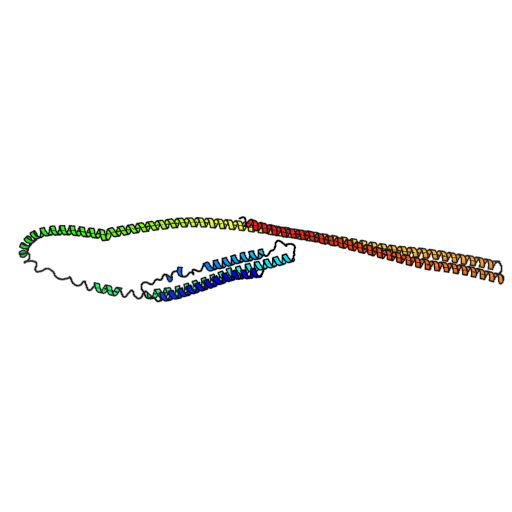04 ? -2.933 7.476 13.637 1.00 74.56 304 PHE A N 1
ATOM 2372 C CA . PHE A 1 304 ? -3.800 6.327 13.890 1.00 74.56 304 PHE A CA 1
ATOM 2373 C C . PHE A 1 304 ? -3.451 5.634 15.204 1.00 74.56 304 PHE A C 1
ATOM 2375 O O . PHE A 1 304 ? -4.338 5.378 16.016 1.00 74.56 304 PHE A O 1
ATOM 2382 N N . ARG A 1 305 ? -2.165 5.361 15.442 1.00 72.75 305 ARG A N 1
ATOM 2383 C CA . ARG A 1 305 ? -1.701 4.715 16.672 1.00 72.75 305 ARG A CA 1
ATOM 2384 C C . ARG A 1 305 ? -2.070 5.535 17.909 1.00 72.75 305 ARG A C 1
ATOM 2386 O O . ARG A 1 305 ? -2.545 4.960 18.886 1.00 72.75 305 ARG A O 1
ATOM 2393 N N . LEU A 1 306 ? -1.847 6.849 17.870 1.00 79.00 306 LEU A N 1
ATOM 2394 C CA . LEU A 1 306 ? -2.134 7.758 18.981 1.00 79.00 306 LEU A CA 1
ATOM 2395 C C . LEU A 1 306 ? -3.637 7.876 19.244 1.00 79.00 306 LEU A C 1
ATOM 2397 O O . LEU A 1 306 ? -4.061 7.653 20.376 1.00 79.00 306 LEU A O 1
ATOM 2401 N N . ASN A 1 307 ? -4.437 8.124 18.205 1.00 76.62 307 ASN A N 1
ATOM 2402 C CA . ASN A 1 307 ? -5.891 8.231 18.327 1.00 76.62 307 ASN A CA 1
ATOM 2403 C C . ASN A 1 307 ? -6.503 6.923 18.839 1.00 76.62 307 ASN A C 1
ATOM 2405 O O . ASN A 1 307 ? -7.339 6.938 19.735 1.00 76.62 307 ASN A O 1
ATOM 2409 N N . TYR A 1 308 ? -6.055 5.777 18.320 1.00 70.44 308 TYR A N 1
ATOM 2410 C CA . TYR A 1 308 ? -6.536 4.473 18.771 1.00 70.44 308 TYR A CA 1
ATOM 2411 C C . TYR A 1 308 ? -6.197 4.210 20.244 1.00 70.44 308 TYR A C 1
ATOM 2413 O O . TYR A 1 308 ? -7.026 3.698 20.995 1.00 70.44 308 TYR A O 1
ATOM 2421 N N . GLN A 1 309 ? -4.988 4.582 20.674 1.00 72.62 309 GLN A N 1
ATOM 2422 C CA . GLN A 1 309 ? -4.577 4.468 22.070 1.00 72.62 309 GLN A CA 1
ATOM 2423 C C . GLN A 1 309 ? -5.418 5.374 22.984 1.00 72.62 309 GLN A C 1
ATOM 2425 O O . GLN A 1 309 ? -5.824 4.936 24.060 1.00 72.62 309 GLN A O 1
ATOM 2430 N N . GLU A 1 310 ? -5.695 6.610 22.566 1.00 81.56 310 GLU A N 1
ATOM 2431 C CA . GLU A 1 310 ? -6.542 7.542 23.315 1.00 81.56 310 GLU A CA 1
ATOM 2432 C C . GLU A 1 310 ? -7.980 7.027 23.433 1.00 81.56 310 GLU A C 1
ATOM 2434 O O . GLU A 1 310 ? -8.499 6.938 24.544 1.00 81.56 310 GLU A O 1
ATOM 2439 N N . SER A 1 311 ? -8.586 6.590 22.325 1.00 75.81 311 SER A N 1
ATOM 2440 C CA . SER A 1 311 ? -9.940 6.029 22.326 1.00 75.81 311 SER A CA 1
ATOM 2441 C C . SER A 1 311 ? -10.055 4.771 23.191 1.00 75.81 311 SER A C 1
ATOM 2443 O O . SER A 1 311 ? -11.042 4.613 23.904 1.00 75.81 311 SER A O 1
ATOM 2445 N N . LEU A 1 312 ? -9.049 3.885 23.184 1.00 71.75 312 LEU A N 1
ATOM 2446 C CA . LEU A 1 312 ? -9.041 2.716 24.070 1.00 71.75 312 LEU A CA 1
ATOM 2447 C C . LEU A 1 312 ? -8.940 3.105 25.544 1.00 71.75 312 LEU A C 1
ATOM 2449 O O . LEU A 1 312 ? -9.656 2.540 26.368 1.00 71.75 312 LEU A O 1
ATOM 2453 N N . ASN A 1 313 ? -8.067 4.055 25.882 1.00 76.38 313 ASN A N 1
ATOM 2454 C CA . ASN A 1 313 ? -7.939 4.522 27.260 1.00 76.38 313 ASN A CA 1
ATOM 2455 C C . ASN A 1 313 ? -9.243 5.155 27.751 1.00 76.38 313 ASN A C 1
ATOM 2457 O O . ASN A 1 313 ? -9.710 4.795 28.827 1.00 76.38 313 ASN A O 1
ATOM 2461 N N . GLN A 1 314 ? -9.862 6.021 26.944 1.00 78.38 314 GLN A N 1
ATOM 2462 C CA . GLN A 1 314 ? -11.158 6.620 27.264 1.00 78.38 314 GLN A CA 1
ATOM 2463 C C . GLN A 1 314 ? -12.251 5.562 27.425 1.00 78.38 314 GLN A C 1
ATOM 2465 O O . GLN A 1 314 ? -13.009 5.618 28.388 1.00 78.38 314 GLN A O 1
ATOM 2470 N N . PHE A 1 315 ? -12.302 4.564 26.538 1.00 74.88 315 PHE A N 1
ATOM 2471 C CA . PHE A 1 315 ? -13.255 3.461 26.648 1.00 74.88 315 PHE A CA 1
ATOM 2472 C C . PHE A 1 315 ? -13.081 2.686 27.960 1.00 74.88 315 PHE A C 1
ATOM 2474 O O . PHE A 1 315 ? -14.061 2.447 28.662 1.00 74.88 315 PHE A O 1
ATOM 2481 N N . PHE A 1 316 ? -11.850 2.309 28.324 1.00 71.62 316 PHE A N 1
ATOM 2482 C CA . PHE A 1 316 ? -11.603 1.593 29.579 1.00 71.62 316 PHE A CA 1
ATOM 2483 C C . PHE A 1 316 ? -11.886 2.453 30.811 1.00 71.62 316 PHE A C 1
ATOM 2485 O O . PHE A 1 316 ? -12.403 1.934 31.796 1.00 71.62 316 PHE A O 1
ATOM 2492 N N . GLU A 1 317 ? -11.585 3.748 30.760 1.00 79.38 317 GLU A N 1
ATOM 2493 C CA . GLU A 1 317 ? -11.872 4.680 31.849 1.00 79.38 317 GLU A CA 1
ATOM 2494 C C . GLU A 1 317 ? -13.383 4.856 32.048 1.00 79.38 317 GLU A C 1
ATOM 2496 O O . GLU A 1 317 ? -13.877 4.702 33.164 1.00 79.38 317 GLU A O 1
ATOM 2501 N N . GLN A 1 318 ? -14.139 5.068 30.965 1.00 76.44 318 GLN A N 1
ATOM 2502 C CA . GLN A 1 318 ? -15.603 5.109 31.004 1.00 76.44 318 GLN A CA 1
ATOM 2503 C C . GLN A 1 318 ? -16.189 3.794 31.524 1.00 76.44 318 GLN A C 1
ATOM 2505 O O . GLN A 1 318 ? -17.058 3.815 32.394 1.00 76.44 318 GLN A O 1
ATOM 2510 N N . GLN A 1 319 ? -15.691 2.648 31.047 1.00 68.75 319 GLN A N 1
ATOM 2511 C CA . GLN A 1 319 ? -16.193 1.349 31.488 1.00 68.75 319 GLN A CA 1
ATOM 2512 C C . GLN A 1 319 ? -15.891 1.096 32.971 1.00 68.75 319 GLN A C 1
ATOM 2514 O O . GLN A 1 319 ? -16.742 0.572 33.686 1.00 68.75 319 GLN A O 1
ATOM 2519 N N . ASN A 1 320 ? -14.708 1.492 33.449 1.00 71.69 320 ASN A N 1
ATOM 2520 C CA . ASN A 1 320 ? -14.337 1.350 34.853 1.00 71.69 320 ASN A CA 1
ATOM 2521 C C . ASN A 1 320 ? -15.193 2.248 35.755 1.00 71.69 320 ASN A C 1
ATOM 2523 O O . ASN A 1 320 ? -15.710 1.771 36.762 1.00 71.69 320 ASN A O 1
ATOM 2527 N N . ASN A 1 321 ? -15.404 3.509 35.365 1.00 77.56 321 ASN A N 1
ATOM 2528 C CA . ASN A 1 321 ? -16.252 4.443 36.107 1.00 77.56 321 ASN A CA 1
ATOM 2529 C C . ASN A 1 321 ? -17.705 3.956 36.170 1.00 77.56 321 ASN A C 1
ATOM 2531 O O . ASN A 1 321 ? -18.308 3.964 37.239 1.00 77.56 321 ASN A O 1
ATOM 2535 N N . LEU A 1 322 ? -18.248 3.464 35.052 1.00 75.06 322 LEU A N 1
ATOM 2536 C CA . LEU A 1 322 ? -19.595 2.899 35.005 1.00 75.06 322 LEU A CA 1
ATOM 2537 C C . LEU A 1 322 ? -19.723 1.652 35.891 1.00 75.06 322 LEU A C 1
ATOM 2539 O O . LEU A 1 322 ? -20.732 1.479 36.578 1.00 75.06 322 LEU A O 1
ATOM 2543 N N . LEU A 1 323 ? -18.707 0.782 35.899 1.00 72.25 323 LEU A N 1
ATOM 2544 C CA . LEU A 1 323 ? -18.682 -0.402 36.758 1.00 72.25 323 LEU A CA 1
ATOM 2545 C C . LEU A 1 323 ? -18.637 -0.007 38.240 1.00 72.25 323 LEU A C 1
ATOM 2547 O O . LEU A 1 323 ? -19.378 -0.568 39.045 1.00 72.25 323 LEU A O 1
ATOM 2551 N N . GLU A 1 324 ? -17.796 0.966 38.593 1.00 75.00 324 GLU A N 1
ATOM 2552 C CA . GLU A 1 324 ? -17.663 1.484 39.955 1.00 75.00 324 GLU A CA 1
ATOM 2553 C C . GLU A 1 324 ? -18.954 2.163 40.428 1.00 75.00 324 GLU A C 1
ATOM 2555 O O . GLU A 1 324 ? -19.419 1.883 41.533 1.00 75.00 324 GLU A O 1
ATOM 2560 N N . GLU A 1 325 ? -19.596 2.966 39.577 1.00 74.88 325 GLU A N 1
ATOM 2561 C CA . GLU A 1 325 ? -20.883 3.594 39.879 1.00 74.88 325 GLU A CA 1
ATOM 2562 C C . GLU A 1 325 ? -22.002 2.553 40.024 1.00 74.88 325 GLU A C 1
ATOM 2564 O O . GLU A 1 325 ? -22.778 2.606 40.980 1.00 74.88 325 GLU A O 1
ATOM 2569 N N . THR A 1 326 ? -22.070 1.568 39.124 1.00 71.88 326 THR A N 1
ATOM 2570 C CA . THR A 1 326 ? -23.094 0.512 39.164 1.00 71.88 326 THR A CA 1
ATOM 2571 C C . THR A 1 326 ? -22.942 -0.360 40.410 1.00 71.88 326 THR A C 1
ATOM 2573 O O . THR A 1 326 ? -23.921 -0.609 41.116 1.00 71.88 326 THR A O 1
ATOM 2576 N N . LEU A 1 327 ? -21.718 -0.798 40.727 1.00 72.12 327 LEU A N 1
ATOM 2577 C CA . LEU A 1 327 ? -21.433 -1.577 41.936 1.00 72.12 327 LEU A CA 1
ATOM 2578 C C . LEU A 1 327 ? -21.635 -0.742 43.206 1.00 72.12 327 LEU A C 1
ATOM 2580 O O . LEU A 1 327 ? -22.128 -1.263 44.207 1.00 72.12 327 LEU A O 1
ATOM 2584 N N . GLY A 1 328 ? -21.294 0.548 43.162 1.00 76.25 328 GLY A N 1
ATOM 2585 C CA . GLY A 1 328 ? -21.534 1.504 44.238 1.00 76.25 328 GLY A CA 1
ATOM 2586 C C . GLY A 1 328 ? -23.019 1.624 44.564 1.00 76.25 328 GLY A C 1
ATOM 2587 O O . GLY A 1 328 ? -23.412 1.349 45.698 1.00 76.25 328 GLY A O 1
ATOM 2588 N N . LYS A 1 329 ? -23.852 1.914 43.557 1.00 74.75 329 LYS A N 1
ATOM 2589 C CA . LYS A 1 329 ? -25.316 1.989 43.701 1.00 74.75 329 LYS A CA 1
ATOM 2590 C C . LYS A 1 329 ? -25.921 0.665 44.168 1.00 74.75 329 LYS A C 1
ATOM 2592 O O . LYS A 1 329 ? -26.786 0.664 45.039 1.00 74.75 329 LYS A O 1
ATOM 2597 N N . GLN A 1 330 ? -25.446 -0.473 43.653 1.00 67.94 330 GLN A N 1
ATOM 2598 C CA . GLN A 1 330 ? -25.901 -1.788 44.121 1.00 67.94 330 GLN A CA 1
ATOM 2599 C C . GLN A 1 330 ? -25.561 -2.035 45.593 1.00 67.94 330 GLN A C 1
ATOM 2601 O O . GLN A 1 330 ? -26.386 -2.591 46.319 1.00 67.94 330 GLN A O 1
ATOM 2606 N N . ARG A 1 331 ? -24.364 -1.631 46.036 1.00 73.06 331 ARG A N 1
ATOM 2607 C CA . ARG A 1 331 ? -23.939 -1.744 47.434 1.00 73.06 331 ARG A CA 1
ATOM 2608 C C . ARG A 1 331 ? -24.771 -0.839 48.339 1.00 73.06 331 ARG A C 1
ATOM 2610 O O . ARG A 1 331 ? -25.201 -1.297 49.391 1.00 73.06 331 ARG A O 1
ATOM 2617 N N . GLU A 1 332 ? -24.996 0.407 47.931 1.00 77.00 332 GLU A N 1
ATOM 2618 C CA . GLU A 1 332 ? -25.795 1.380 48.686 1.00 77.00 332 GLU A CA 1
ATOM 2619 C C . GLU A 1 332 ? -27.252 0.929 48.827 1.00 77.00 332 GLU A C 1
ATOM 2621 O O . GLU A 1 332 ? -27.763 0.894 49.944 1.00 77.00 332 GLU A O 1
ATOM 2626 N N . GLY A 1 333 ? -27.888 0.477 47.740 1.00 72.38 333 GLY A N 1
ATOM 2627 C CA . GLY A 1 333 ? -29.255 -0.050 47.792 1.00 72.38 333 GLY A CA 1
ATOM 2628 C C . GLY A 1 333 ? -29.383 -1.280 48.699 1.00 72.38 333 GLY A C 1
ATOM 2629 O O . GLY A 1 333 ? -30.315 -1.376 49.493 1.00 72.38 333 GLY A O 1
ATOM 2630 N N . LEU A 1 334 ? -28.413 -2.202 48.659 1.00 75.50 334 LEU A N 1
ATOM 2631 C CA . LEU A 1 334 ? -28.373 -3.344 49.584 1.00 75.50 334 LEU A CA 1
ATOM 2632 C C . LEU A 1 334 ? -28.186 -2.910 51.042 1.00 75.50 334 LEU A C 1
ATOM 2634 O O . LEU A 1 334 ? -28.817 -3.470 51.938 1.00 75.50 334 LEU A O 1
ATOM 2638 N N . GLU A 1 335 ? -27.322 -1.928 51.294 1.00 77.94 335 GLU A N 1
ATOM 2639 C CA . GLU A 1 335 ? -27.108 -1.383 52.634 1.00 77.94 335 GLU A CA 1
ATOM 2640 C C . GLU A 1 335 ? -28.386 -0.739 53.190 1.00 77.94 335 GLU A C 1
ATOM 2642 O O . GLU A 1 335 ? -28.710 -0.930 54.363 1.00 77.94 335 GLU A O 1
ATOM 2647 N N . GLU A 1 336 ? -29.132 -0.018 52.353 1.00 77.75 336 GLU A N 1
ATOM 2648 C CA . GLU A 1 336 ? -30.407 0.602 52.717 1.00 77.75 336 GLU A CA 1
ATOM 2649 C C . GLU A 1 336 ? -31.472 -0.447 53.063 1.00 77.75 336 GLU A C 1
ATOM 2651 O O . GLU A 1 336 ? -32.084 -0.369 54.131 1.00 77.75 336 GLU A O 1
ATOM 2656 N N . VAL A 1 337 ? -31.607 -1.496 52.243 1.00 74.56 337 VAL A N 1
ATOM 2657 C CA . VAL A 1 337 ? -32.507 -2.628 52.526 1.00 74.56 337 VAL A CA 1
ATOM 2658 C C . VAL A 1 337 ? -32.153 -3.302 53.860 1.00 74.56 337 VAL A C 1
ATOM 2660 O O . VAL A 1 337 ? -33.043 -3.622 54.650 1.00 74.56 337 VAL A O 1
ATOM 2663 N N . VAL A 1 338 ? -30.862 -3.495 54.154 1.00 75.44 338 VAL A N 1
ATOM 2664 C CA . VAL A 1 338 ? -30.407 -4.089 55.426 1.00 75.44 338 VAL A CA 1
ATOM 2665 C C . VAL A 1 338 ? -30.703 -3.176 56.618 1.00 75.44 338 VAL A C 1
ATOM 2667 O O . VAL A 1 338 ? -31.158 -3.659 57.659 1.00 75.44 338 VAL A O 1
ATOM 2670 N N . LYS A 1 339 ? -30.471 -1.865 56.482 1.00 78.44 339 LYS A N 1
ATOM 2671 C CA . LYS A 1 339 ? -30.757 -0.875 57.533 1.00 78.44 339 LYS A CA 1
ATOM 2672 C C . LYS A 1 339 ? -32.238 -0.828 57.878 1.00 78.44 339 LYS A C 1
ATOM 2674 O O . LYS A 1 339 ? -32.576 -0.819 59.062 1.00 78.44 339 LYS A O 1
ATOM 2679 N N . GLU A 1 340 ? -33.107 -0.838 56.873 1.00 76.25 340 GLU A N 1
ATOM 2680 C CA . GLU A 1 340 ? -34.549 -0.797 57.102 1.00 76.25 340 GLU A CA 1
ATOM 2681 C C . GLU A 1 340 ? -35.039 -2.068 57.805 1.00 76.25 340 GLU A C 1
ATOM 2683 O O . GLU A 1 340 ? -35.792 -1.992 58.777 1.00 76.25 340 GLU A O 1
ATOM 2688 N N . LEU A 1 341 ? -34.509 -3.235 57.421 1.00 70.69 341 LEU A N 1
ATOM 2689 C CA . LEU A 1 341 ? -34.800 -4.494 58.107 1.00 70.69 341 LEU A CA 1
ATOM 2690 C C . LEU A 1 341 ? -34.389 -4.435 59.586 1.00 70.69 341 LEU A C 1
ATOM 2692 O O . LEU A 1 341 ? -35.155 -4.796 60.480 1.00 70.69 341 LEU A O 1
ATOM 2696 N N . GLN A 1 342 ? -33.181 -3.940 59.859 1.00 75.44 342 GLN A N 1
ATOM 2697 C CA . GLN A 1 342 ? -32.659 -3.820 61.217 1.00 75.44 342 GLN A CA 1
ATOM 2698 C C . GLN A 1 342 ? -33.488 -2.851 62.072 1.00 75.44 342 GLN A C 1
ATOM 2700 O O . GLN A 1 342 ? -33.700 -3.116 63.259 1.00 75.44 342 GLN A O 1
ATOM 2705 N N . ARG A 1 343 ? -33.986 -1.761 61.472 1.00 80.44 343 ARG A N 1
ATOM 2706 C CA . ARG A 1 343 ? -34.861 -0.780 62.123 1.00 80.44 343 ARG A CA 1
ATOM 2707 C C . ARG A 1 343 ? -36.183 -1.413 62.551 1.00 80.44 343 ARG A C 1
ATOM 2709 O O . ARG A 1 343 ? -36.536 -1.313 63.725 1.00 80.44 343 ARG A O 1
ATOM 2716 N N . VAL A 1 344 ? -36.860 -2.111 61.636 1.00 77.25 344 VAL A N 1
ATOM 2717 C CA . VAL A 1 344 ? -38.131 -2.802 61.913 1.00 77.25 344 VAL A CA 1
ATOM 2718 C C . VAL A 1 344 ? -37.957 -3.832 63.034 1.00 77.25 344 VAL A C 1
ATOM 2720 O O . VAL A 1 344 ? -38.718 -3.828 63.999 1.00 77.25 344 VAL A O 1
ATOM 2723 N N . PHE A 1 345 ? -36.898 -4.647 62.983 1.00 72.31 345 PHE A N 1
ATOM 2724 C CA . PHE A 1 345 ? -36.616 -5.629 64.037 1.00 72.31 345 PHE A CA 1
ATOM 2725 C C . PHE A 1 345 ? -36.358 -4.997 65.411 1.00 72.31 345 PHE A C 1
ATOM 2727 O O . PHE A 1 345 ? -36.808 -5.531 66.426 1.00 72.31 345 PHE A O 1
ATOM 2734 N N . GLN A 1 346 ? -35.617 -3.887 65.472 1.00 76.81 346 GLN A N 1
ATOM 2735 C CA . GLN A 1 346 ? -35.338 -3.206 66.740 1.00 76.81 346 GLN A CA 1
ATOM 2736 C C . GLN A 1 346 ? -36.584 -2.551 67.337 1.00 76.81 346 GLN A C 1
ATOM 2738 O O . GLN A 1 346 ? -36.784 -2.625 68.551 1.00 76.81 346 GLN A O 1
ATOM 2743 N N . GLU A 1 347 ? -37.410 -1.919 66.503 1.00 79.38 347 GLU A N 1
ATOM 2744 C CA . GLU A 1 347 ? -38.633 -1.245 66.937 1.00 79.38 347 GLU A CA 1
ATOM 2745 C C . GLU A 1 347 ? -39.649 -2.251 67.503 1.00 79.38 347 GLU A C 1
ATOM 2747 O O . GLU A 1 347 ? -40.133 -2.076 68.624 1.00 79.38 347 GLU A O 1
ATOM 2752 N N . ASP A 1 348 ? -39.874 -3.369 66.810 1.00 69.25 348 ASP A N 1
ATOM 2753 C CA . ASP A 1 348 ? -40.784 -4.418 67.283 1.00 69.25 348 ASP A CA 1
ATOM 2754 C C . ASP A 1 348 ? -40.262 -5.155 68.526 1.00 69.25 348 ASP A C 1
ATOM 2756 O O . ASP A 1 348 ? -41.029 -5.428 69.455 1.00 69.25 348 ASP A O 1
ATOM 2760 N N . ALA A 1 349 ? -38.956 -5.440 68.608 1.00 70.81 349 ALA A N 1
ATOM 2761 C CA . ALA A 1 349 ? -38.370 -6.072 69.793 1.00 70.81 349 ALA A CA 1
ATOM 2762 C C . ALA A 1 349 ? -38.524 -5.194 71.045 1.00 70.81 349 ALA A C 1
ATOM 2764 O O . ALA A 1 349 ? -38.797 -5.699 72.142 1.00 70.81 349 ALA A O 1
ATOM 2765 N N . LYS A 1 350 ? -38.379 -3.873 70.885 1.00 79.06 350 LYS A N 1
ATOM 2766 C CA . LYS A 1 350 ? -38.589 -2.908 71.964 1.00 79.06 350 LYS A CA 1
ATOM 2767 C C . LYS A 1 350 ? -40.053 -2.884 72.404 1.00 79.06 350 LYS A C 1
ATOM 2769 O O . LYS A 1 350 ? -40.317 -3.044 73.595 1.00 79.06 350 LYS A O 1
ATOM 2774 N N . ASN A 1 351 ? -40.982 -2.765 71.456 1.00 76.31 351 ASN A N 1
ATOM 2775 C CA . ASN A 1 351 ? -42.418 -2.738 71.742 1.00 76.31 351 ASN A CA 1
ATOM 2776 C C . ASN A 1 351 ? -42.883 -4.016 72.461 1.00 76.31 351 ASN A C 1
ATOM 2778 O O . ASN A 1 351 ? -43.635 -3.943 73.433 1.00 76.31 351 ASN A O 1
ATOM 2782 N N . MET A 1 352 ? -42.386 -5.190 72.053 1.00 69.69 352 MET A N 1
ATOM 2783 C CA . MET A 1 352 ? -42.688 -6.448 72.744 1.00 69.69 352 MET A CA 1
ATOM 2784 C C . MET A 1 352 ? -42.129 -6.469 74.171 1.00 69.69 352 MET A C 1
ATOM 2786 O O . MET A 1 352 ? -42.803 -6.917 75.098 1.00 69.69 352 MET A O 1
ATOM 2790 N N . THR A 1 353 ? -40.902 -5.984 74.364 1.00 74.00 353 THR A N 1
ATOM 2791 C CA . THR A 1 353 ? -40.277 -5.943 75.691 1.00 74.00 353 THR A CA 1
ATOM 2792 C C . THR A 1 353 ? -41.066 -5.040 76.641 1.00 74.00 353 THR A C 1
ATOM 2794 O O . THR A 1 353 ? -41.314 -5.430 77.781 1.00 74.00 353 THR A O 1
ATOM 2797 N N . GLU A 1 354 ? -41.515 -3.872 76.173 1.00 81.00 354 GLU A N 1
ATOM 2798 C CA . GLU A 1 354 ? -42.348 -2.954 76.960 1.00 81.00 354 GLU A CA 1
ATOM 2799 C C . GLU A 1 354 ? -43.686 -3.597 77.357 1.00 81.00 354 GLU A C 1
ATOM 2801 O O . GLU A 1 354 ? -44.027 -3.595 78.541 1.00 81.00 354 GLU A O 1
ATOM 2806 N N . GLN A 1 355 ? -44.387 -4.246 76.418 1.00 74.12 355 GLN A N 1
ATOM 2807 C CA . GLN A 1 355 ? -45.655 -4.932 76.707 1.00 74.12 355 GLN A CA 1
ATOM 2808 C C . GLN A 1 355 ? -45.494 -6.091 77.705 1.00 74.12 355 GLN A C 1
ATOM 2810 O O . GLN A 1 355 ? -46.316 -6.263 78.608 1.00 74.12 355 GLN A O 1
ATOM 2815 N N . VAL A 1 356 ? -44.422 -6.882 77.589 1.00 74.06 356 VAL A N 1
ATOM 2816 C CA . VAL A 1 356 ? -44.149 -7.991 78.521 1.00 74.06 356 VAL A CA 1
ATOM 2817 C C . VAL A 1 356 ? -43.803 -7.475 79.921 1.00 74.06 356 VAL A C 1
ATOM 2819 O O . VAL A 1 356 ? -44.248 -8.054 80.913 1.00 74.06 356 VAL A O 1
ATOM 2822 N N . ILE A 1 357 ? -43.036 -6.384 80.025 1.00 78.56 357 ILE A N 1
ATOM 2823 C CA . ILE A 1 357 ? -42.714 -5.750 81.312 1.00 78.56 357 ILE A CA 1
ATOM 2824 C C . ILE A 1 357 ? -43.978 -5.190 81.974 1.00 78.56 357 ILE A C 1
ATOM 2826 O O . ILE A 1 357 ? -44.161 -5.368 83.179 1.00 78.56 357 ILE A O 1
ATOM 2830 N N . GLU A 1 358 ? -44.857 -4.539 81.212 1.00 79.88 358 GLU A N 1
ATOM 2831 C CA . GLU A 1 358 ? -46.118 -3.993 81.723 1.00 79.88 358 GLU A CA 1
ATOM 2832 C C . GLU A 1 358 ? -47.034 -5.099 82.271 1.00 79.88 358 GLU A C 1
ATOM 2834 O O . GLU A 1 358 ? -47.523 -5.001 83.403 1.00 79.88 358 GLU A O 1
ATOM 2839 N N . SER A 1 359 ? -47.171 -6.204 81.532 1.00 73.81 359 SER A N 1
ATOM 2840 C CA . SER A 1 359 ? -47.893 -7.396 81.991 1.00 73.81 359 SER A CA 1
ATOM 2841 C C . SER A 1 359 ? -47.273 -7.976 83.273 1.00 73.81 359 SER A C 1
ATOM 2843 O O . SER A 1 359 ? -47.970 -8.208 84.265 1.00 73.81 359 SER A O 1
ATOM 2845 N N . MET A 1 360 ? -45.940 -8.116 83.336 1.00 72.38 360 MET A N 1
ATOM 2846 C CA . MET A 1 360 ? -45.248 -8.618 84.533 1.00 72.38 360 MET A CA 1
ATOM 2847 C C . MET A 1 360 ? -45.410 -7.713 85.760 1.00 72.38 360 MET A C 1
ATOM 2849 O O . MET A 1 360 ? -45.635 -8.214 86.865 1.00 72.38 360 MET A O 1
ATOM 2853 N N . ASN A 1 361 ? -45.360 -6.392 85.590 1.00 81.94 361 ASN A N 1
ATOM 2854 C CA . ASN A 1 361 ? -45.611 -5.442 86.675 1.00 81.94 361 ASN A CA 1
ATOM 2855 C C . ASN A 1 361 ? -47.054 -5.530 87.188 1.00 81.94 361 ASN A C 1
ATOM 2857 O O . ASN A 1 361 ? -47.287 -5.469 88.400 1.00 81.94 361 ASN A O 1
ATOM 2861 N N . THR A 1 362 ? -48.024 -5.723 86.294 1.00 76.12 362 THR A N 1
ATOM 2862 C CA . THR A 1 362 ? -49.438 -5.901 86.656 1.00 76.12 362 THR A CA 1
ATOM 2863 C C . THR A 1 362 ? -49.651 -7.203 87.434 1.00 76.12 362 THR A C 1
ATOM 2865 O O . THR A 1 362 ? -50.291 -7.194 88.495 1.00 76.12 362 THR A O 1
ATOM 2868 N N . ILE A 1 363 ? -49.020 -8.304 87.002 1.00 73.00 363 ILE A N 1
ATOM 2869 C CA . ILE A 1 363 ? -48.999 -9.581 87.736 1.00 73.00 363 ILE A CA 1
ATOM 2870 C C . ILE A 1 363 ? -48.376 -9.395 89.121 1.00 73.00 363 ILE A C 1
ATOM 2872 O O . ILE A 1 363 ? -48.948 -9.842 90.118 1.00 73.00 363 ILE A O 1
ATOM 2876 N N . GLN A 1 364 ? -47.227 -8.722 89.215 1.00 75.56 364 GLN A N 1
ATOM 2877 C CA . GLN A 1 364 ? -46.521 -8.525 90.480 1.00 75.56 364 GLN A CA 1
ATOM 2878 C C . GLN A 1 364 ? -47.336 -7.667 91.454 1.00 75.56 364 GLN A C 1
ATOM 2880 O O . GLN A 1 364 ? -47.454 -8.016 92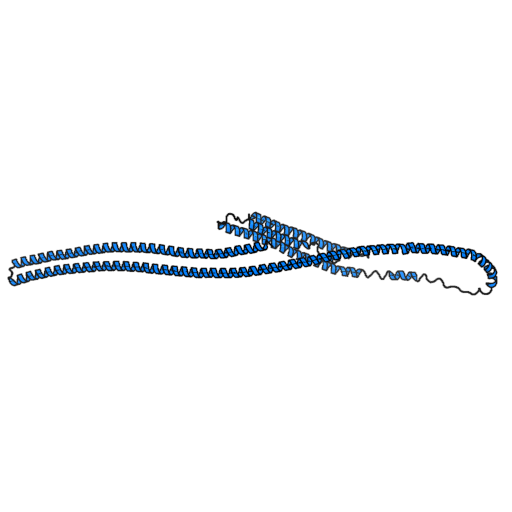.630 1.00 75.56 364 GLN A O 1
ATOM 2885 N N . THR A 1 365 ? -47.932 -6.576 90.970 1.00 82.50 365 THR A N 1
ATOM 2886 C CA . THR A 1 365 ? -48.745 -5.663 91.787 1.00 82.50 365 THR A CA 1
ATOM 2887 C C . THR A 1 365 ? -49.995 -6.371 92.300 1.00 82.50 365 THR A C 1
ATOM 2889 O O . THR A 1 365 ? -50.292 -6.300 93.492 1.00 82.50 365 THR A O 1
ATOM 2892 N N . THR A 1 366 ? -50.668 -7.146 91.445 1.00 73.31 366 THR A N 1
ATOM 2893 C CA . THR A 1 366 ? -51.828 -7.957 91.842 1.00 73.31 366 THR A CA 1
ATOM 2894 C C . THR A 1 366 ? -51.428 -9.030 92.853 1.00 73.31 366 THR A C 1
ATOM 2896 O O . THR A 1 366 ? -52.068 -9.172 93.892 1.00 73.31 366 THR A O 1
ATOM 2899 N N . THR A 1 367 ? -50.326 -9.742 92.607 1.00 71.19 367 THR A N 1
ATOM 2900 C CA . THR A 1 367 ? -49.812 -10.777 93.519 1.00 71.19 367 THR A CA 1
ATOM 2901 C C . THR A 1 367 ? -49.481 -10.191 94.892 1.00 71.19 367 THR A C 1
ATOM 2903 O O . THR A 1 367 ? -49.812 -10.788 95.917 1.00 71.19 367 THR A O 1
ATOM 2906 N N . LYS A 1 368 ? -48.881 -8.995 94.931 1.00 79.75 368 LYS A N 1
ATOM 2907 C CA . LYS A 1 368 ? -48.557 -8.288 96.173 1.00 79.75 368 LYS A CA 1
ATOM 2908 C C . LYS A 1 368 ? -49.810 -7.827 96.916 1.00 79.75 368 LYS A C 1
ATOM 2910 O O . LYS A 1 368 ? -49.922 -8.098 98.105 1.00 79.75 368 LYS A O 1
ATOM 2915 N N . ALA A 1 369 ? -50.776 -7.226 96.220 1.00 74.19 369 ALA A N 1
ATOM 2916 C CA . ALA A 1 369 ? -52.053 -6.826 96.811 1.00 74.19 369 ALA A CA 1
ATOM 2917 C C . ALA A 1 369 ? -52.806 -8.023 97.417 1.00 74.19 369 ALA A C 1
ATOM 2919 O O . ALA A 1 369 ? -53.343 -7.923 98.521 1.00 74.19 369 ALA A O 1
ATOM 2920 N N . VAL A 1 370 ? -52.793 -9.178 96.741 1.00 68.31 370 VAL A N 1
ATOM 2921 C CA . VAL A 1 370 ? -53.398 -10.412 97.264 1.00 68.31 370 VAL A CA 1
ATOM 2922 C C . VAL A 1 370 ? -52.617 -10.960 98.465 1.00 68.31 370 VAL A C 1
ATOM 2924 O O . VAL A 1 370 ? -53.227 -11.348 99.460 1.00 68.31 370 VAL A O 1
ATOM 2927 N N . SER A 1 371 ? -51.281 -10.940 98.425 1.00 67.12 371 SER A N 1
ATOM 2928 C CA . SER A 1 371 ? -50.427 -11.345 99.552 1.00 67.12 371 SER A CA 1
ATOM 2929 C C . SER A 1 371 ? -50.633 -10.464 100.792 1.00 67.12 371 SER A C 1
ATOM 2931 O O . SER A 1 371 ? -50.774 -10.977 101.902 1.00 67.12 371 SER A O 1
ATOM 2933 N N . ASP A 1 372 ? -50.679 -9.142 100.623 1.00 73.81 372 ASP A N 1
ATOM 2934 C CA . ASP A 1 372 ? -50.869 -8.189 101.721 1.00 73.81 372 ASP A CA 1
ATOM 2935 C C . ASP A 1 372 ? -52.258 -8.347 102.356 1.00 73.81 372 ASP A C 1
ATOM 2937 O O . ASP A 1 372 ? -52.379 -8.367 103.586 1.00 73.81 372 ASP A O 1
ATOM 2941 N N . LEU A 1 373 ? -53.292 -8.563 101.534 1.00 65.69 373 LEU A N 1
ATOM 2942 C CA . LEU A 1 373 ? -54.647 -8.875 101.992 1.00 65.69 373 LEU A CA 1
ATOM 2943 C C . LEU A 1 373 ? -54.698 -10.203 102.766 1.00 65.69 373 LEU A C 1
ATOM 2945 O O . LEU A 1 373 ? -55.368 -10.293 103.796 1.00 65.69 373 LEU A O 1
ATOM 2949 N N . ALA A 1 374 ? -53.966 -11.225 102.311 1.00 62.66 374 ALA A N 1
ATOM 2950 C CA . ALA A 1 374 ? -53.891 -12.519 102.982 1.00 62.66 374 ALA A CA 1
ATOM 2951 C C . ALA A 1 374 ? -53.200 -12.459 104.351 1.00 62.66 374 ALA A C 1
ATOM 2953 O O . ALA A 1 374 ? -53.639 -13.128 105.290 1.00 62.66 374 ALA A O 1
ATOM 2954 N N . ASN A 1 375 ? -52.155 -11.639 104.477 1.00 66.00 375 ASN A N 1
ATOM 2955 C CA . ASN A 1 375 ? -51.388 -11.490 105.713 1.00 66.00 375 ASN A CA 1
ATOM 2956 C C . ASN A 1 375 ? -52.101 -10.635 106.773 1.00 66.00 375 ASN A C 1
ATOM 2958 O O . ASN A 1 375 ? -51.916 -10.871 107.964 1.00 66.00 375 ASN A O 1
ATOM 2962 N N . THR A 1 376 ? -52.916 -9.655 106.369 1.00 62.25 376 THR A N 1
ATOM 2963 C CA . THR A 1 376 ? -53.587 -8.728 107.303 1.00 62.25 376 THR A CA 1
ATOM 2964 C C . THR A 1 376 ? -54.906 -9.246 107.874 1.00 62.25 376 THR A C 1
ATOM 2966 O O . THR A 1 376 ? -55.299 -8.806 108.952 1.00 62.25 376 THR A O 1
ATOM 2969 N N . THR A 1 377 ? -55.591 -10.172 107.199 1.00 57.47 377 THR A N 1
ATOM 2970 C CA . THR A 1 377 ? -56.971 -10.554 107.565 1.00 57.47 377 THR A CA 1
ATOM 2971 C C . THR A 1 377 ? -57.121 -11.938 108.197 1.00 57.47 377 THR A C 1
ATOM 2973 O O . THR A 1 377 ? -58.165 -12.210 108.780 1.00 57.47 377 THR A O 1
ATOM 2976 N N . GLY A 1 378 ? -56.103 -12.808 108.152 1.00 59.69 378 GLY A N 1
ATOM 2977 C CA . GLY A 1 378 ? -56.219 -14.169 108.697 1.00 59.69 378 GLY A CA 1
ATOM 2978 C C . GLY A 1 378 ? -57.321 -14.973 107.994 1.00 59.69 378 GLY A C 1
ATOM 2979 O O . GLY A 1 378 ? -58.257 -15.440 108.634 1.00 59.69 378 GLY A O 1
ATOM 2980 N N . LEU A 1 379 ? -57.220 -15.081 106.667 1.00 58.22 379 LEU A N 1
ATOM 2981 C CA . LEU A 1 379 ? -58.283 -15.562 105.774 1.00 58.22 379 LEU A CA 1
ATOM 2982 C C . LEU A 1 379 ? -58.918 -16.905 106.175 1.00 58.22 379 LEU A C 1
ATOM 2984 O O . LEU A 1 379 ? -58.225 -17.893 106.440 1.00 58.22 379 LEU A O 1
ATOM 2988 N N . THR A 1 380 ? -60.243 -16.978 106.049 1.00 62.22 380 THR A N 1
ATOM 2989 C CA . THR A 1 380 ? -61.021 -18.227 106.073 1.00 62.22 380 THR A CA 1
ATOM 2990 C C . THR A 1 380 ? -60.916 -18.987 104.734 1.00 62.22 380 THR A C 1
ATOM 2992 O O . THR A 1 380 ? -60.550 -18.420 103.701 1.00 62.22 380 THR A O 1
ATOM 2995 N N . SER A 1 381 ? -61.231 -20.293 104.699 1.00 60.56 381 SER A N 1
ATOM 2996 C CA . SER A 1 381 ? -61.101 -21.129 103.483 1.00 60.56 381 SER A CA 1
ATOM 2997 C C . SER A 1 381 ? -61.886 -20.598 102.273 1.00 60.56 381 SER A C 1
ATOM 2999 O O . SER A 1 381 ? -61.439 -20.766 101.140 1.00 60.56 381 SER A O 1
ATOM 3001 N N . ALA A 1 382 ? -63.029 -19.942 102.506 1.00 64.25 382 ALA A N 1
ATOM 3002 C CA . ALA A 1 382 ? -63.858 -19.355 101.455 1.00 64.25 382 ALA A CA 1
ATOM 3003 C C . ALA A 1 382 ? -63.221 -18.094 100.844 1.00 64.25 382 ALA A C 1
ATOM 3005 O O . ALA A 1 382 ? -63.239 -17.923 99.627 1.00 64.25 382 ALA A O 1
ATOM 3006 N N . GLU A 1 383 ? -62.587 -17.249 101.661 1.00 60.81 383 GLU A N 1
ATOM 3007 C CA . GLU A 1 383 ? -61.900 -16.039 101.190 1.00 60.81 383 GLU A CA 1
ATOM 3008 C C . GLU A 1 383 ? -60.604 -16.385 100.445 1.00 60.81 383 GLU A C 1
ATOM 3010 O O . GLU A 1 383 ? -60.306 -15.782 99.414 1.00 60.81 383 GLU A O 1
ATOM 3015 N N . ARG A 1 384 ? -59.877 -17.427 100.881 1.00 62.91 384 ARG A N 1
ATOM 3016 C CA . ARG A 1 384 ? -58.751 -17.986 100.106 1.00 62.91 384 ARG A CA 1
ATOM 3017 C C . ARG A 1 384 ? -59.185 -18.496 98.733 1.00 62.91 384 ARG A C 1
ATOM 3019 O O . ARG A 1 384 ? -58.464 -18.291 97.761 1.00 62.91 384 ARG A O 1
ATOM 3026 N N . LEU A 1 385 ? -60.343 -19.150 98.635 1.00 68.44 385 LEU A N 1
ATOM 3027 C CA . LEU A 1 385 ? -60.849 -19.664 97.360 1.00 68.44 385 LEU A CA 1
ATOM 3028 C C . LEU A 1 385 ? -61.222 -18.525 96.398 1.00 68.44 385 LEU A C 1
ATOM 3030 O O . LEU A 1 385 ? -60.853 -18.581 95.225 1.00 68.44 385 LEU A O 1
ATOM 3034 N N . ALA A 1 386 ? -61.877 -17.472 96.901 1.00 69.50 386 ALA A N 1
ATOM 3035 C CA . ALA A 1 386 ? -62.196 -16.277 96.118 1.00 69.50 386 ALA A CA 1
ATOM 3036 C C . ALA A 1 386 ? -60.929 -15.565 95.605 1.00 69.50 386 ALA A C 1
ATOM 3038 O O . ALA A 1 386 ? -60.881 -15.117 94.462 1.00 69.50 386 ALA A O 1
ATOM 3039 N N . GLN A 1 387 ? -59.865 -15.520 96.411 1.00 64.38 387 GLN A N 1
ATOM 3040 C CA . GLN A 1 387 ? -58.584 -14.943 95.996 1.00 64.38 387 GLN A CA 1
ATOM 3041 C C . GLN A 1 387 ? -57.837 -15.789 94.965 1.00 64.38 387 GLN A C 1
ATOM 3043 O O . GLN A 1 387 ? -57.283 -15.237 94.018 1.00 64.38 387 GLN A O 1
ATOM 3048 N N . ILE A 1 388 ? -57.828 -17.118 95.113 1.00 68.69 388 ILE A N 1
ATOM 3049 C CA . ILE A 1 388 ? -57.254 -18.007 94.093 1.00 68.69 388 ILE A CA 1
ATOM 3050 C C . ILE A 1 388 ? -58.008 -17.838 92.772 1.00 68.69 388 ILE A C 1
ATOM 3052 O O . ILE A 1 388 ? -57.378 -17.816 91.717 1.00 68.69 388 ILE A O 1
ATOM 3056 N N . GLN A 1 389 ? -59.332 -17.659 92.817 1.00 70.69 389 GLN A N 1
ATOM 3057 C CA . GLN A 1 389 ? -60.116 -17.335 91.627 1.00 70.69 389 GLN A CA 1
ATOM 3058 C C . GLN A 1 389 ? -59.729 -15.985 91.016 1.00 70.69 389 GL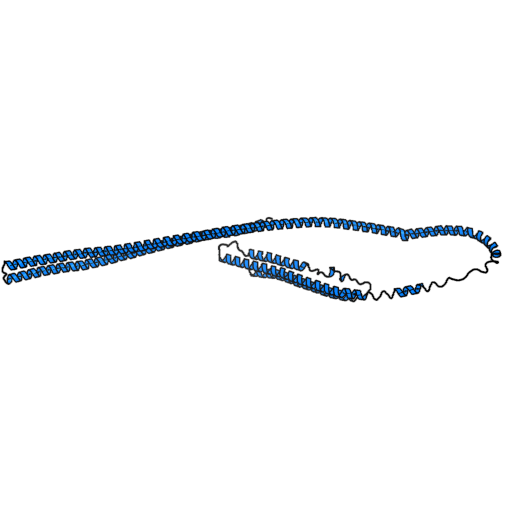N A C 1
ATOM 3060 O O . GLN A 1 389 ? -59.596 -15.926 89.798 1.00 70.69 389 GLN A O 1
ATOM 3065 N N . GLU A 1 390 ? -59.491 -14.934 91.806 1.00 72.81 390 GLU A N 1
ATOM 3066 C CA . GLU A 1 390 ? -59.085 -13.632 91.255 1.00 72.81 390 GLU A CA 1
ATOM 3067 C C . GLU A 1 390 ? -57.655 -13.652 90.695 1.00 72.81 390 GLU A C 1
ATOM 3069 O O . GLU A 1 390 ? -57.435 -13.145 89.600 1.00 72.81 390 GLU A O 1
ATOM 3074 N N . ILE A 1 391 ? -56.697 -14.322 91.355 1.00 72.06 391 ILE A N 1
ATOM 3075 C CA . ILE A 1 391 ? -55.357 -14.546 90.783 1.00 72.06 391 ILE A CA 1
ATOM 3076 C C . ILE A 1 391 ? -55.467 -15.346 89.486 1.00 72.06 391 ILE A C 1
ATOM 3078 O O . ILE A 1 391 ? -54.864 -14.962 88.492 1.00 72.06 391 ILE A O 1
ATOM 3082 N N . ALA A 1 392 ? -56.237 -16.438 89.463 1.00 70.88 392 ALA A N 1
ATOM 3083 C CA . ALA A 1 392 ? -56.413 -17.247 88.259 1.00 70.88 392 ALA A CA 1
ATOM 3084 C C . ALA A 1 392 ? -57.093 -16.457 87.129 1.00 70.88 392 ALA A C 1
ATOM 3086 O O . ALA A 1 392 ? -56.735 -16.622 85.964 1.00 70.88 392 ALA A O 1
ATOM 3087 N N . ARG A 1 393 ? -58.036 -15.566 87.463 1.00 78.38 393 ARG A N 1
ATOM 3088 C CA . ARG A 1 393 ? -58.710 -14.679 86.507 1.00 78.38 393 ARG A CA 1
ATOM 3089 C C . ARG A 1 393 ? -57.751 -13.636 85.941 1.00 78.38 393 ARG A C 1
ATOM 3091 O O . ARG A 1 393 ? -57.710 -13.464 84.725 1.00 78.38 393 ARG A O 1
ATOM 3098 N N . THR A 1 394 ? -56.951 -12.990 86.786 1.00 76.12 394 THR A N 1
ATOM 3099 C CA . THR A 1 394 ? -55.925 -12.036 86.349 1.00 76.12 394 THR A CA 1
ATOM 3100 C C . THR A 1 394 ? -54.846 -12.734 85.534 1.00 76.12 394 THR A C 1
ATOM 3102 O O . THR A 1 394 ? -54.563 -12.300 84.428 1.00 76.12 394 THR A O 1
ATOM 3105 N N . LEU A 1 395 ? -54.322 -13.873 85.991 1.00 72.94 395 LEU A N 1
ATOM 3106 C CA . LEU A 1 395 ? -53.329 -14.657 85.253 1.00 72.94 395 LEU A CA 1
ATOM 3107 C C . LEU A 1 395 ? -53.877 -15.145 83.901 1.00 72.94 395 LEU A C 1
ATOM 3109 O O . LEU A 1 395 ? -53.151 -15.169 82.912 1.00 72.94 395 LEU A O 1
ATOM 3113 N N . GLY A 1 396 ? -55.166 -15.491 83.833 1.00 75.94 396 GLY A N 1
ATOM 3114 C CA . GLY A 1 396 ? -55.856 -15.815 82.584 1.00 75.94 396 GLY A CA 1
ATOM 3115 C C . GLY A 1 396 ? -55.980 -14.617 81.637 1.00 75.94 396 GLY A C 1
ATOM 3116 O O . GLY A 1 396 ? -55.743 -14.762 80.438 1.00 75.94 396 GLY A O 1
ATOM 3117 N N . ASN A 1 397 ? -56.303 -13.431 82.161 1.00 78.44 397 ASN A N 1
ATOM 3118 C CA . ASN A 1 397 ? -56.351 -12.193 81.377 1.00 78.44 397 ASN A CA 1
ATOM 3119 C C . ASN A 1 397 ? -54.961 -11.767 80.878 1.00 78.44 397 ASN A C 1
ATOM 3121 O O . ASN A 1 397 ? -54.827 -11.398 79.716 1.00 78.44 397 ASN A O 1
ATOM 3125 N N . GLU A 1 398 ? -53.929 -11.879 81.711 1.00 73.38 398 GLU A N 1
ATOM 3126 C CA . GLU A 1 398 ? -52.539 -11.567 81.356 1.00 73.38 398 GLU A CA 1
ATOM 3127 C C . GLU A 1 398 ? -51.973 -12.570 80.348 1.00 73.38 398 GLU A C 1
ATOM 3129 O O . GLU A 1 398 ? -51.383 -12.184 79.348 1.00 73.38 398 GLU A O 1
ATOM 3134 N N . SER A 1 399 ? -52.244 -13.867 80.524 1.00 73.19 399 SER A N 1
ATOM 3135 C CA . SER A 1 399 ? -51.920 -14.892 79.523 1.00 73.19 399 SER A CA 1
ATOM 3136 C C . SER A 1 399 ? -52.566 -14.581 78.169 1.00 73.19 399 SER A C 1
ATOM 3138 O O . SER A 1 399 ? -51.938 -14.740 77.121 1.00 73.19 399 SER A O 1
ATOM 3140 N N . LYS A 1 400 ? -53.799 -14.056 78.171 1.00 77.44 400 LYS A N 1
ATOM 3141 C CA . LYS A 1 400 ? -54.472 -13.593 76.954 1.00 77.44 400 LYS A CA 1
ATOM 3142 C C . LYS A 1 400 ? -53.802 -12.351 76.357 1.00 77.44 400 LYS A C 1
ATOM 3144 O O . LYS A 1 400 ? -53.652 -12.314 75.139 1.00 77.44 400 LYS A O 1
ATOM 3149 N N . GLN A 1 401 ? -53.375 -11.383 77.171 1.00 75.31 401 GLN A N 1
ATOM 3150 C CA . GLN A 1 401 ? -52.619 -10.217 76.694 1.00 75.31 401 GLN A CA 1
ATOM 3151 C C . GLN A 1 401 ? -51.260 -10.614 76.107 1.00 75.31 401 GLN A C 1
ATOM 3153 O O . GLN A 1 401 ? -50.931 -10.182 75.008 1.00 75.31 401 GLN A O 1
ATOM 3158 N N . ILE A 1 402 ? -50.511 -11.501 76.766 1.00 72.75 402 ILE A N 1
ATOM 3159 C CA . ILE A 1 402 ? -49.239 -12.036 76.256 1.00 72.75 402 ILE A CA 1
ATOM 3160 C C . ILE A 1 402 ? -49.460 -12.779 74.934 1.00 72.75 402 ILE A C 1
ATOM 3162 O O . ILE A 1 402 ? -48.685 -12.617 73.996 1.00 72.75 402 ILE A O 1
ATOM 3166 N N . ASN A 1 403 ? -50.533 -13.566 74.821 1.00 73.31 403 ASN A N 1
ATOM 3167 C CA . ASN A 1 403 ? -50.871 -14.262 73.579 1.00 73.31 403 ASN A CA 1
ATOM 3168 C C . ASN A 1 403 ? -51.265 -13.273 72.464 1.00 73.31 403 ASN A C 1
ATOM 3170 O O . ASN A 1 403 ? -50.855 -13.442 71.321 1.00 73.31 403 ASN A O 1
ATOM 3174 N N . GLN A 1 404 ? -51.985 -12.195 72.791 1.00 77.12 404 GLN A N 1
ATOM 3175 C CA . GLN A 1 404 ? -52.267 -11.106 71.849 1.00 77.12 404 GLN A CA 1
ATOM 3176 C C . GLN A 1 404 ? -50.991 -10.379 71.406 1.00 77.12 404 GLN A C 1
ATOM 3178 O O . GLN A 1 404 ? -50.841 -10.122 70.216 1.00 77.12 404 GLN A O 1
ATOM 3183 N N . ALA A 1 405 ? -50.052 -10.110 72.316 1.00 72.19 405 ALA A N 1
ATOM 3184 C CA . ALA A 1 405 ? -48.742 -9.552 71.979 1.00 72.19 405 ALA A CA 1
ATOM 3185 C C . ALA A 1 405 ? -47.952 -10.492 71.049 1.00 72.19 405 ALA A C 1
ATOM 3187 O O . ALA A 1 405 ? -47.388 -10.047 70.053 1.00 72.19 405 ALA A O 1
ATOM 3188 N N . TYR A 1 406 ? -47.991 -11.805 71.301 1.00 66.19 406 TYR A N 1
ATOM 3189 C CA . TYR A 1 406 ? -47.379 -12.815 70.431 1.00 66.19 406 TYR A CA 1
ATOM 3190 C C . TYR A 1 406 ? -48.026 -12.881 69.043 1.00 66.19 406 TYR A C 1
ATOM 3192 O O . TYR A 1 406 ? -47.324 -12.988 68.039 1.00 66.19 406 TYR A O 1
ATOM 3200 N N . GLN A 1 407 ? -49.357 -12.812 68.960 1.00 76.19 407 GLN A N 1
ATOM 3201 C CA . GLN A 1 407 ? -50.051 -12.780 67.672 1.00 76.19 407 GLN A CA 1
ATOM 3202 C C . GLN A 1 407 ? -49.772 -11.490 66.904 1.00 76.19 407 GLN A C 1
ATOM 3204 O O . GLN A 1 407 ? -49.551 -11.554 65.697 1.00 76.19 407 GLN A O 1
ATOM 3209 N N . ASN A 1 408 ? -49.713 -10.348 67.592 1.00 75.00 408 ASN A N 1
ATOM 3210 C CA . ASN A 1 408 ? -49.296 -9.083 66.991 1.00 75.00 408 ASN A CA 1
ATOM 3211 C C . ASN A 1 408 ? -47.854 -9.155 66.479 1.00 75.00 408 ASN A C 1
ATOM 3213 O O . ASN A 1 408 ? -47.585 -8.656 65.395 1.00 75.00 408 ASN A O 1
ATOM 3217 N N . LEU A 1 409 ? -46.949 -9.836 67.188 1.00 69.75 409 LEU A N 1
ATOM 3218 C CA . LEU A 1 409 ? -45.584 -10.047 66.707 1.00 69.75 409 LEU A CA 1
ATOM 3219 C C . LEU A 1 409 ? -45.545 -10.910 65.446 1.00 69.75 409 LEU A C 1
ATOM 3221 O O . LEU A 1 409 ? -44.854 -10.562 64.499 1.00 69.75 409 LEU A O 1
ATOM 3225 N N . ILE A 1 410 ? -46.291 -12.017 65.397 1.00 70.75 410 ILE A N 1
ATOM 3226 C CA . ILE A 1 410 ? -46.365 -12.852 64.186 1.00 70.75 410 ILE A CA 1
ATOM 3227 C C . ILE A 1 410 ? -46.956 -12.048 63.020 1.00 70.75 410 ILE A C 1
ATOM 3229 O O . ILE A 1 410 ? -46.483 -12.159 61.891 1.00 70.75 410 ILE A O 1
ATOM 3233 N N . TYR A 1 411 ? -47.971 -11.226 63.291 1.00 78.19 411 TYR A N 1
ATOM 3234 C CA . TYR A 1 411 ? -48.579 -10.348 62.298 1.00 78.19 411 TYR A CA 1
ATOM 3235 C C . TYR A 1 411 ? -47.585 -9.302 61.768 1.00 78.19 411 TYR A C 1
ATOM 3237 O O . TYR A 1 411 ? -47.389 -9.226 60.557 1.00 78.19 411 TYR A O 1
ATOM 3245 N N . ASN A 1 412 ? -46.910 -8.559 62.649 1.00 73.31 412 ASN A N 1
ATOM 3246 C CA . ASN A 1 412 ? -45.913 -7.560 62.258 1.00 73.31 412 ASN A CA 1
ATOM 3247 C C . ASN A 1 412 ? -44.700 -8.196 61.572 1.00 73.31 412 ASN A C 1
ATOM 3249 O O . ASN A 1 412 ? -44.190 -7.648 60.604 1.00 73.31 412 ASN A O 1
ATOM 3253 N N . PHE A 1 413 ? -44.273 -9.383 62.009 1.00 71.19 413 PHE A N 1
ATOM 3254 C CA . PHE A 1 413 ? -43.189 -10.125 61.372 1.00 71.19 413 PHE A CA 1
ATOM 3255 C C . PHE A 1 413 ? -43.549 -10.536 59.942 1.00 71.19 413 PHE A C 1
ATOM 3257 O O . PHE A 1 413 ? -42.745 -10.359 59.031 1.00 71.19 413 PHE A O 1
ATOM 3264 N N . ASN A 1 414 ? -44.767 -11.038 59.720 1.00 74.12 414 ASN A N 1
ATOM 3265 C CA . ASN A 1 414 ? -45.239 -11.360 58.373 1.00 74.12 414 ASN A CA 1
ATOM 3266 C C . ASN A 1 414 ? -45.360 -10.104 57.499 1.00 74.12 414 ASN A C 1
ATOM 3268 O O . ASN A 1 414 ? -44.916 -10.133 56.358 1.00 74.12 414 ASN A O 1
ATOM 3272 N N . GLN A 1 415 ? -45.876 -8.998 58.043 1.00 78.12 415 GLN A N 1
ATOM 3273 C CA . GLN A 1 415 ? -45.904 -7.697 57.361 1.00 78.12 415 GLN A CA 1
ATOM 3274 C C . GLN A 1 415 ? -44.494 -7.188 57.018 1.00 78.12 415 GLN A C 1
ATOM 3276 O O . GLN A 1 415 ? -44.254 -6.692 55.920 1.00 78.12 415 GLN A O 1
ATOM 3281 N N . GLY A 1 416 ? -43.530 -7.361 57.924 1.00 73.31 416 GLY A N 1
ATOM 3282 C CA . GLY A 1 416 ? -42.126 -7.029 57.693 1.00 73.31 416 GLY A CA 1
ATOM 3283 C C . GLY A 1 416 ? -41.486 -7.896 56.606 1.00 73.31 416 GLY A C 1
ATOM 3284 O O . GLY A 1 416 ? -40.731 -7.379 55.788 1.00 73.31 416 GLY A O 1
ATOM 3285 N N . LEU A 1 417 ? -41.818 -9.191 56.545 1.00 71.12 417 LEU A N 1
ATOM 3286 C CA . LEU A 1 417 ? -41.394 -10.082 55.457 1.00 71.12 417 LEU A CA 1
ATOM 3287 C C . LEU A 1 417 ? -42.022 -9.704 54.111 1.00 71.12 417 LEU A C 1
ATOM 3289 O O . LEU A 1 417 ? -41.357 -9.810 53.083 1.00 71.12 417 LEU A O 1
ATOM 3293 N N . GLU A 1 418 ? -43.279 -9.270 54.110 1.00 77.25 418 GLU A N 1
ATOM 3294 C CA . GLU A 1 418 ? -43.986 -8.820 52.909 1.00 77.25 418 GLU A CA 1
ATOM 3295 C C . GLU A 1 418 ? -43.372 -7.513 52.385 1.00 77.25 418 GLU A C 1
ATOM 3297 O O . GLU A 1 418 ? -42.944 -7.457 51.233 1.00 77.25 418 GLU A O 1
ATOM 3302 N N . THR A 1 419 ? -43.157 -6.539 53.275 1.00 76.44 419 THR A N 1
ATOM 3303 C CA . THR A 1 419 ? -42.438 -5.285 52.986 1.00 76.44 419 THR A CA 1
ATOM 3304 C C . THR A 1 419 ? -41.007 -5.549 52.500 1.00 76.44 419 THR A C 1
ATOM 3306 O O . THR A 1 419 ? -40.514 -4.897 51.583 1.00 76.44 419 THR A O 1
ATOM 3309 N N . TRP A 1 420 ? -40.316 -6.534 53.083 1.00 71.44 420 TRP A N 1
ATOM 3310 C CA . TRP A 1 420 ? -38.981 -6.935 52.639 1.00 71.44 420 TRP A CA 1
ATOM 3311 C C . TRP A 1 420 ? -38.991 -7.502 51.221 1.00 71.44 420 TRP A C 1
ATOM 3313 O O . TRP A 1 420 ? -38.110 -7.179 50.427 1.00 71.44 420 TRP A O 1
ATOM 3323 N N . ASN A 1 421 ? -39.986 -8.325 50.892 1.00 73.00 421 ASN A N 1
ATOM 3324 C CA . ASN A 1 421 ? -40.123 -8.905 49.564 1.00 73.00 421 ASN A CA 1
ATOM 3325 C C . ASN A 1 421 ? -40.451 -7.828 48.514 1.00 73.00 421 ASN A C 1
ATOM 3327 O O . ASN A 1 421 ? -39.892 -7.846 47.417 1.00 73.00 421 ASN A O 1
ATOM 3331 N N . GLU A 1 422 ? -41.290 -6.849 48.865 1.00 79.94 422 GLU A N 1
ATOM 3332 C CA . GLU A 1 422 ? -41.561 -5.673 48.029 1.00 79.94 422 GLU A CA 1
ATOM 3333 C C . GLU A 1 422 ? -40.294 -4.838 47.794 1.00 79.94 422 GLU A C 1
ATOM 3335 O O . GLU A 1 422 ? -39.938 -4.586 46.642 1.00 79.94 422 GLU A O 1
ATOM 3340 N N . ASN A 1 423 ? -39.552 -4.496 48.853 1.00 75.38 423 ASN A N 1
ATOM 3341 C CA . ASN A 1 423 ? -38.301 -3.737 48.745 1.00 75.38 423 ASN A CA 1
ATOM 3342 C C . ASN A 1 423 ? -37.220 -4.490 47.948 1.00 75.38 423 ASN A C 1
ATOM 3344 O O . ASN A 1 423 ? -36.489 -3.880 47.170 1.00 75.38 423 ASN A O 1
ATOM 3348 N N . LEU A 1 424 ? -37.122 -5.818 48.088 1.00 74.00 424 LEU A N 1
ATOM 3349 C CA . LEU A 1 424 ? -36.223 -6.643 47.270 1.00 74.00 424 LEU A CA 1
ATOM 3350 C C . LEU A 1 424 ? -36.628 -6.651 45.800 1.00 74.00 424 LEU A C 1
ATOM 3352 O O . LEU A 1 424 ? -35.767 -6.596 44.925 1.00 74.00 424 LEU A O 1
ATOM 3356 N N . THR A 1 425 ? -37.928 -6.733 45.529 1.00 78.69 425 THR A N 1
ATOM 3357 C CA . THR A 1 425 ? -38.452 -6.693 44.162 1.00 78.69 425 THR A CA 1
ATOM 3358 C C . THR A 1 425 ? -38.122 -5.350 43.518 1.00 78.69 425 THR A C 1
ATOM 3360 O O . THR A 1 425 ? -37.565 -5.333 42.422 1.00 78.69 425 THR A O 1
ATOM 3363 N N . GLN A 1 426 ? -38.347 -4.244 44.235 1.00 79.88 426 GLN A N 1
ATOM 3364 C CA . GLN A 1 426 ? -37.945 -2.907 43.795 1.00 79.88 426 GLN A CA 1
ATOM 3365 C C . GLN A 1 426 ? -36.437 -2.803 43.555 1.00 79.88 426 GLN A C 1
ATOM 3367 O O . GLN A 1 426 ? -36.020 -2.293 42.517 1.00 79.88 426 GLN A O 1
ATOM 3372 N N . TYR A 1 427 ? -35.613 -3.331 44.464 1.00 76.06 427 TYR A N 1
ATOM 3373 C CA . TYR A 1 427 ? -34.163 -3.378 44.280 1.00 76.06 427 TYR A CA 1
ATOM 3374 C C . TYR A 1 427 ? -33.775 -4.124 42.997 1.00 76.06 427 TYR A C 1
ATOM 3376 O O . TYR A 1 427 ? -32.954 -3.629 42.228 1.00 76.06 427 TYR A O 1
ATOM 3384 N N . PHE A 1 428 ? -34.357 -5.299 42.736 1.00 73.94 428 PHE A N 1
ATOM 3385 C CA . PHE A 1 428 ? -34.050 -6.066 41.527 1.00 73.94 428 PHE A CA 1
ATOM 3386 C C . PHE A 1 428 ? -34.503 -5.354 40.255 1.00 73.94 428 PHE A C 1
ATOM 3388 O O . PHE A 1 428 ? -33.804 -5.413 39.243 1.00 73.94 428 PHE A O 1
ATOM 3395 N N . GLU A 1 429 ? -35.641 -4.668 40.301 1.00 80.25 429 GLU A N 1
ATOM 3396 C CA . GLU A 1 429 ? -36.151 -3.882 39.182 1.00 80.25 429 GLU A CA 1
ATOM 3397 C C . GLU A 1 429 ? -35.225 -2.695 38.882 1.00 80.25 429 GLU A C 1
ATOM 3399 O O . GLU A 1 429 ? -34.759 -2.541 37.752 1.00 80.25 429 GLU A O 1
ATOM 3404 N N . GLN A 1 430 ? -34.823 -1.952 39.913 1.00 78.38 430 GLN A N 1
ATOM 3405 C CA . GLN A 1 430 ? -33.899 -0.826 39.797 1.00 78.38 430 GLN A CA 1
ATOM 3406 C C . GLN A 1 430 ? -32.482 -1.264 39.386 1.00 78.38 430 GLN A C 1
ATOM 3408 O O . GLN A 1 430 ? -31.821 -0.605 38.576 1.00 78.38 430 GLN A O 1
ATOM 3413 N N . ALA A 1 431 ? -32.008 -2.409 39.884 1.00 71.88 431 ALA A N 1
ATOM 3414 C CA . ALA A 1 431 ? -30.742 -3.004 39.464 1.00 71.88 431 ALA A CA 1
ATOM 3415 C C . ALA A 1 431 ? -30.783 -3.426 37.989 1.00 71.88 431 ALA A C 1
ATOM 3417 O O . ALA A 1 431 ? -29.805 -3.228 37.268 1.00 71.88 431 ALA A O 1
ATOM 3418 N N . ASN A 1 432 ? -31.909 -3.974 37.524 1.00 73.56 432 ASN A N 1
ATOM 3419 C CA . ASN A 1 432 ? -32.100 -4.340 36.126 1.00 73.56 432 ASN A CA 1
ATOM 3420 C C . ASN A 1 432 ? -32.141 -3.105 35.213 1.00 73.56 432 ASN A C 1
ATOM 3422 O O . ASN A 1 432 ? -31.485 -3.111 34.173 1.00 73.56 432 ASN A O 1
ATOM 3426 N N . GLU A 1 433 ? -32.839 -2.035 35.603 1.00 79.62 433 GLU A N 1
ATOM 3427 C CA . GLU A 1 433 ? -32.825 -0.759 34.870 1.00 79.62 433 GLU A CA 1
ATOM 3428 C C . GLU A 1 433 ? -31.411 -0.179 34.769 1.00 79.62 433 GLU A C 1
ATOM 3430 O O . GLU A 1 433 ? -30.953 0.142 33.671 1.00 79.62 433 GLU A O 1
ATOM 3435 N N . THR A 1 434 ? -30.679 -0.143 35.885 1.00 73.50 434 THR A N 1
ATOM 3436 C CA . THR A 1 434 ? -29.285 0.332 35.916 1.00 73.50 434 THR A CA 1
ATOM 3437 C C . THR A 1 434 ? -28.392 -0.509 34.995 1.00 73.50 434 THR A C 1
ATOM 3439 O O . THR A 1 434 ? -27.577 0.029 34.248 1.00 73.50 434 THR A O 1
ATOM 3442 N N . TYR A 1 435 ? -28.580 -1.834 34.973 1.00 69.31 435 TYR A N 1
ATOM 3443 C CA . TYR A 1 435 ? -27.868 -2.730 34.057 1.00 69.31 435 TYR A CA 1
ATOM 3444 C C . TYR A 1 435 ? -28.193 -2.473 32.582 1.00 69.31 435 TYR A C 1
ATOM 3446 O O . TYR A 1 435 ? -27.303 -2.558 31.736 1.00 69.31 435 TYR A O 1
ATOM 3454 N N . GLN A 1 436 ? -29.458 -2.205 32.250 1.00 75.38 436 GLN A N 1
ATOM 3455 C CA . GLN A 1 436 ? -29.865 -1.886 30.878 1.00 75.38 436 GLN A CA 1
ATOM 3456 C C . GLN A 1 436 ? -29.254 -0.558 30.430 1.00 75.38 436 GLN A C 1
ATOM 3458 O O . GLN A 1 436 ? -28.703 -0.486 29.333 1.00 75.38 436 GLN A O 1
ATOM 3463 N N . GLN A 1 437 ? -29.281 0.450 31.302 1.00 79.06 437 GLN A N 1
ATOM 3464 C CA . GLN A 1 437 ? -28.693 1.756 31.032 1.00 79.06 437 GLN A CA 1
ATOM 3465 C C . GLN A 1 437 ? -27.175 1.657 30.825 1.00 79.06 437 GLN A C 1
ATOM 3467 O O . GLN A 1 437 ? -26.666 2.129 29.810 1.00 79.06 437 GLN A O 1
ATOM 3472 N N . GLY A 1 438 ? -26.462 0.938 31.698 1.00 74.00 438 GLY A N 1
ATOM 3473 C CA . GLY A 1 438 ? -25.025 0.713 31.528 1.00 74.00 438 GLY A CA 1
ATOM 3474 C C . GLY A 1 438 ? -24.675 -0.058 30.248 1.00 74.00 438 GLY A C 1
ATOM 3475 O O . GLY A 1 438 ? -23.658 0.214 29.608 1.00 74.00 438 GLY A O 1
ATOM 3476 N N . ARG A 1 439 ? -25.536 -0.987 29.806 1.00 69.31 439 ARG A N 1
ATOM 3477 C CA . ARG A 1 439 ? -25.353 -1.671 28.515 1.00 69.31 439 ARG A CA 1
ATOM 3478 C C . ARG A 1 439 ? -25.471 -0.690 27.345 1.00 69.31 439 ARG A C 1
ATOM 3480 O O . ARG A 1 439 ? -24.658 -0.744 26.429 1.00 69.31 439 ARG A O 1
ATOM 3487 N N . GLN A 1 440 ? -26.442 0.216 27.405 1.00 78.81 440 GLN A N 1
ATOM 3488 C CA . GLN A 1 440 ? -26.685 1.217 26.369 1.00 78.81 440 GLN A CA 1
ATOM 3489 C C . GLN A 1 440 ? -25.541 2.240 26.277 1.00 78.81 440 GLN A C 1
ATOM 3491 O O . GLN A 1 440 ? -25.082 2.558 25.181 1.00 78.81 440 GLN A O 1
ATOM 3496 N N . GLU A 1 441 ? -25.021 2.694 27.418 1.00 76.69 441 GLU A N 1
ATOM 3497 C CA . GLU A 1 441 ? -23.845 3.572 27.475 1.00 76.69 441 GLU A CA 1
ATOM 3498 C C . GLU A 1 441 ? -22.586 2.870 26.939 1.00 76.69 441 GLU A C 1
ATOM 3500 O O . GLU A 1 441 ? -21.833 3.452 26.157 1.00 76.69 441 GLU A O 1
ATOM 3505 N N . SER A 1 442 ? -22.392 1.584 27.259 1.00 70.06 442 SER A N 1
ATOM 3506 C CA . SER A 1 442 ? -21.297 0.785 26.693 1.00 70.06 442 SER A CA 1
ATOM 3507 C C . SER A 1 442 ? -21.414 0.602 25.175 1.00 70.06 442 SER A C 1
ATOM 3509 O O . SER A 1 442 ? -20.393 0.602 24.484 1.00 70.06 442 SER A O 1
ATOM 3511 N N . GLU A 1 443 ? -22.624 0.414 24.644 1.00 73.81 443 GLU A N 1
ATOM 3512 C CA . GLU A 1 443 ? -22.863 0.337 23.197 1.00 73.81 443 GLU A CA 1
ATOM 3513 C C . GLU A 1 443 ? -22.552 1.675 22.513 1.00 73.81 443 GLU A C 1
ATOM 3515 O O . GLU A 1 443 ? -21.942 1.693 21.441 1.00 73.81 443 GLU A O 1
ATOM 3520 N N . GLN A 1 444 ? -22.899 2.797 23.149 1.00 79.44 444 GLN A N 1
ATOM 3521 C CA . GLN A 1 444 ? -22.599 4.134 22.642 1.00 79.44 444 GLN A CA 1
ATOM 3522 C C . GLN A 1 444 ? -21.089 4.412 22.611 1.00 79.44 444 GLN A C 1
ATOM 3524 O O . GLN A 1 444 ? -20.573 4.844 21.580 1.00 79.44 444 GLN A O 1
ATOM 3529 N N . ALA A 1 445 ? -20.364 4.084 23.683 1.00 71.25 445 ALA A N 1
ATOM 3530 C CA . ALA A 1 445 ? -18.906 4.209 23.722 1.00 71.25 445 ALA A CA 1
ATOM 3531 C C . ALA A 1 445 ? -18.224 3.322 22.660 1.00 71.25 445 ALA A C 1
ATOM 3533 O O . ALA A 1 445 ? -17.297 3.751 21.971 1.00 71.25 445 ALA A O 1
ATOM 3534 N N . ALA A 1 446 ? -18.718 2.096 22.450 1.00 70.00 446 ALA A N 1
ATOM 3535 C CA . ALA A 1 446 ? -18.222 1.224 21.384 1.00 70.00 446 ALA A CA 1
ATOM 3536 C C . ALA A 1 446 ? -18.482 1.807 19.980 1.00 70.00 446 ALA A C 1
ATOM 3538 O O . ALA A 1 446 ? -17.635 1.694 19.089 1.00 70.00 446 ALA A O 1
ATOM 3539 N N . ALA A 1 447 ? -19.631 2.458 19.775 1.00 76.69 447 ALA A N 1
ATOM 3540 C CA . ALA A 1 447 ? -19.948 3.137 18.523 1.00 76.69 447 ALA A CA 1
ATOM 3541 C C . ALA A 1 447 ? -19.020 4.337 18.258 1.00 76.69 447 ALA A C 1
ATOM 3543 O O . ALA A 1 447 ? -18.601 4.536 17.115 1.00 76.69 447 ALA A O 1
ATOM 3544 N N . GLU A 1 448 ? -18.650 5.103 19.288 1.00 76.81 448 GLU A N 1
ATOM 3545 C CA . GLU A 1 448 ? -17.673 6.195 19.175 1.00 76.81 448 GLU A CA 1
ATOM 3546 C C . GLU A 1 448 ? -16.294 5.683 18.746 1.00 76.81 448 GLU A C 1
ATOM 3548 O O . GLU A 1 448 ? -15.730 6.197 17.778 1.00 76.81 448 GLU A O 1
ATOM 3553 N N . VAL A 1 449 ? -15.793 4.607 19.364 1.00 72.75 449 VAL A N 1
ATOM 3554 C CA . VAL A 1 449 ? -14.523 3.969 18.964 1.00 72.75 449 VAL A CA 1
ATOM 3555 C C . VAL A 1 449 ? -14.567 3.513 17.500 1.00 72.75 449 VAL A C 1
ATOM 3557 O O . VAL A 1 449 ? -13.633 3.767 16.734 1.00 72.75 449 VAL A O 1
ATOM 3560 N N . CYS A 1 450 ? -15.664 2.878 17.073 1.00 71.81 450 CYS A N 1
ATOM 3561 C CA . CYS A 1 450 ? -15.860 2.472 15.679 1.00 71.81 450 CYS A CA 1
ATOM 3562 C C . CYS A 1 450 ? -15.888 3.668 14.714 1.00 71.81 450 CYS A C 1
ATOM 3564 O O . CYS A 1 450 ? -15.297 3.602 13.634 1.00 71.81 450 CYS A O 1
ATOM 3566 N N . ASN A 1 451 ? -16.536 4.772 15.092 1.00 77.31 451 ASN A N 1
ATOM 3567 C CA . ASN A 1 451 ? -16.555 5.993 14.287 1.00 77.31 451 ASN A CA 1
ATOM 3568 C C . ASN A 1 451 ? -15.163 6.621 14.168 1.00 77.31 451 ASN A C 1
ATOM 3570 O O . ASN A 1 451 ? -14.774 7.021 13.070 1.00 77.31 451 ASN A O 1
ATOM 3574 N N . GLN A 1 452 ? -14.388 6.652 15.252 1.00 74.56 452 GLN A N 1
ATOM 3575 C CA . GLN A 1 452 ? -13.020 7.170 15.242 1.00 74.56 452 GLN A CA 1
ATOM 3576 C C . GLN A 1 452 ? -12.104 6.327 14.339 1.00 74.56 452 GLN A C 1
ATOM 3578 O O . GLN A 1 452 ? -11.337 6.858 13.527 1.00 74.56 452 GLN A O 1
ATOM 3583 N N . LEU A 1 453 ? -12.233 4.996 14.411 1.00 72.44 453 LEU A N 1
ATOM 3584 C CA . LEU A 1 453 ? -11.552 4.064 13.508 1.00 72.44 453 LEU A CA 1
ATOM 3585 C C . LEU A 1 453 ? -11.925 4.318 12.044 1.00 72.44 453 LEU A C 1
ATOM 3587 O O . LEU A 1 453 ? -11.049 4.339 11.178 1.00 72.44 453 LEU A O 1
ATOM 3591 N N . ASN A 1 454 ? -13.206 4.558 11.767 1.00 73.75 454 ASN A N 1
ATOM 3592 C CA . ASN A 1 454 ? -13.689 4.847 10.422 1.00 73.75 454 ASN A CA 1
ATOM 3593 C C . ASN A 1 454 ? -13.136 6.177 9.878 1.00 73.75 454 ASN A C 1
ATOM 3595 O O . ASN A 1 454 ? -12.627 6.216 8.760 1.00 73.75 454 ASN A O 1
ATOM 3599 N N . GLN A 1 455 ? -13.154 7.253 10.670 1.00 74.56 455 GLN A N 1
ATOM 3600 C CA . GLN A 1 455 ? -12.560 8.540 10.276 1.00 74.56 455 GLN A CA 1
ATOM 3601 C C . GLN A 1 455 ? -11.070 8.403 9.957 1.00 74.56 455 GLN A C 1
ATOM 3603 O O . GLN A 1 455 ? -10.581 8.933 8.960 1.00 74.56 455 GLN A O 1
ATOM 3608 N N . THR A 1 456 ? -10.344 7.633 10.763 1.00 66.94 456 THR A N 1
ATOM 3609 C CA . THR A 1 456 ? -8.913 7.436 10.528 1.00 66.94 456 THR A CA 1
ATOM 3610 C C . THR A 1 456 ? -8.650 6.541 9.310 1.00 66.94 456 THR A C 1
ATOM 3612 O O . THR A 1 456 ? -7.714 6.782 8.547 1.00 66.94 456 THR A O 1
ATOM 3615 N N . SER A 1 457 ? -9.518 5.556 9.051 1.00 67.81 457 SER A N 1
ATOM 3616 C CA . SER A 1 457 ? -9.509 4.779 7.806 1.00 67.81 457 SER A CA 1
ATOM 3617 C C . SER A 1 457 ? -9.711 5.672 6.576 1.00 67.81 457 SER A C 1
ATOM 3619 O O . SER A 1 457 ? -9.008 5.509 5.579 1.00 67.81 457 SER A O 1
ATOM 3621 N N . GLN A 1 458 ? -10.589 6.676 6.660 1.00 73.25 458 GLN A N 1
ATOM 3622 C CA . GLN A 1 458 ? -10.752 7.677 5.601 1.00 73.25 458 GLN A CA 1
ATOM 3623 C C . GLN A 1 458 ? -9.493 8.532 5.410 1.00 73.25 458 GLN A C 1
ATOM 3625 O O . GLN A 1 458 ? -9.134 8.819 4.268 1.00 73.25 458 GLN A O 1
ATOM 3630 N N . GLY A 1 459 ? -8.785 8.883 6.489 1.00 72.44 459 GLY A N 1
ATOM 3631 C CA . GLY A 1 459 ? -7.474 9.541 6.418 1.00 72.44 459 GLY A CA 1
ATOM 3632 C C . GLY A 1 459 ? -6.465 8.728 5.602 1.00 72.44 459 GLY A C 1
ATOM 3633 O O . GLY A 1 459 ? -5.900 9.235 4.630 1.00 72.44 459 GLY A O 1
ATOM 3634 N N . LEU A 1 460 ? -6.334 7.430 5.893 1.00 70.75 460 LEU A N 1
ATOM 3635 C CA . LEU A 1 460 ? -5.492 6.503 5.120 1.00 70.75 460 LEU A CA 1
ATOM 3636 C C . LEU A 1 460 ? -5.945 6.377 3.656 1.00 70.75 460 LEU A C 1
ATOM 3638 O O . LEU A 1 460 ? -5.114 6.357 2.746 1.00 70.75 460 LEU A O 1
ATOM 3642 N N . MET A 1 461 ? -7.256 6.345 3.411 1.00 71.62 461 MET A N 1
ATOM 3643 C CA . MET A 1 461 ? -7.825 6.330 2.061 1.00 71.62 461 MET A CA 1
ATOM 3644 C C . MET A 1 461 ? -7.503 7.622 1.294 1.00 71.62 461 MET A C 1
ATOM 3646 O O . MET A 1 461 ? -7.253 7.583 0.093 1.00 71.62 461 MET A O 1
ATOM 3650 N N . SER A 1 462 ? -7.457 8.770 1.977 1.00 72.44 462 SER A N 1
ATOM 3651 C CA . SER A 1 462 ? -7.076 10.049 1.368 1.00 72.44 462 SER A CA 1
ATOM 3652 C C . SER A 1 462 ? -5.619 10.044 0.904 1.00 72.44 462 SER A C 1
ATOM 3654 O O . SER A 1 462 ? -5.329 10.517 -0.193 1.00 72.44 462 SER A O 1
ATOM 3656 N N . VAL A 1 463 ? -4.718 9.421 1.674 1.00 68.69 463 VAL A N 1
ATOM 3657 C CA . VAL A 1 463 ? -3.318 9.220 1.276 1.00 68.69 463 VAL A CA 1
ATOM 3658 C C . VAL A 1 463 ? -3.239 8.304 0.060 1.00 68.69 463 VAL A C 1
ATOM 3660 O O . VAL A 1 463 ? -2.521 8.609 -0.890 1.00 68.69 463 VAL A O 1
ATOM 3663 N N . ALA A 1 464 ? -4.013 7.215 0.044 1.00 66.69 464 ALA A N 1
ATOM 3664 C CA . ALA A 1 464 ? -4.097 6.332 -1.116 1.00 66.69 464 ALA A CA 1
ATOM 3665 C C . ALA A 1 464 ? -4.606 7.074 -2.366 1.00 66.69 464 ALA A C 1
ATOM 3667 O O . ALA A 1 464 ? -4.029 6.937 -3.442 1.00 66.69 464 ALA A O 1
ATOM 3668 N N . ASN A 1 465 ? -5.623 7.923 -2.225 1.00 72.69 465 ASN A N 1
ATOM 3669 C CA . ASN A 1 465 ? -6.144 8.730 -3.327 1.00 72.69 465 ASN A CA 1
ATOM 3670 C C . ASN A 1 465 ? -5.145 9.788 -3.799 1.00 72.69 465 ASN A C 1
ATOM 3672 O O . ASN A 1 465 ? -4.993 9.982 -5.002 1.00 72.69 465 ASN A O 1
ATOM 3676 N N . TYR A 1 466 ? -4.428 10.439 -2.880 1.00 73.62 466 TYR A N 1
ATOM 3677 C CA . TYR A 1 466 ? -3.360 11.370 -3.234 1.00 73.62 466 TYR A CA 1
ATOM 3678 C C . TYR A 1 466 ? -2.286 10.675 -4.076 1.00 73.62 466 TYR A C 1
ATOM 3680 O O . TYR A 1 466 ? -1.848 11.241 -5.076 1.00 73.62 466 TYR A O 1
ATOM 3688 N N . LEU A 1 467 ? -1.920 9.432 -3.734 1.00 64.62 467 LEU A N 1
ATOM 3689 C CA . LEU A 1 467 ? -0.963 8.624 -4.499 1.00 64.62 467 LEU A CA 1
ATOM 3690 C C . LEU A 1 467 ? -1.444 8.290 -5.903 1.00 64.62 467 LEU A C 1
ATOM 3692 O O . LEU A 1 467 ? -0.666 8.361 -6.853 1.00 64.62 467 LEU A O 1
ATOM 3696 N N . VAL A 1 468 ? -2.719 7.931 -6.033 1.00 72.19 468 VAL A N 1
ATOM 3697 C CA . VAL A 1 468 ? -3.333 7.658 -7.334 1.00 72.19 468 VAL A CA 1
ATOM 3698 C C . VAL A 1 468 ? -3.348 8.928 -8.185 1.00 72.19 468 VAL A C 1
ATOM 3700 O O . VAL A 1 468 ? -2.873 8.896 -9.317 1.00 72.19 468 VAL A O 1
ATOM 3703 N N . ALA A 1 469 ? -3.788 10.056 -7.624 1.00 73.50 469 ALA A N 1
ATOM 3704 C CA . ALA A 1 469 ? -3.857 11.331 -8.336 1.00 73.50 469 ALA A CA 1
ATOM 3705 C C . ALA A 1 469 ? -2.473 11.823 -8.791 1.00 73.50 469 ALA A C 1
ATOM 3707 O O . ALA A 1 469 ? -2.298 12.256 -9.926 1.00 73.50 469 ALA A O 1
ATOM 3708 N N . THR A 1 470 ? -1.454 11.705 -7.939 1.00 64.06 470 THR A N 1
ATOM 3709 C CA . THR A 1 470 ? -0.085 12.089 -8.323 1.00 64.06 470 THR A CA 1
ATOM 3710 C C . THR A 1 470 ? 0.538 11.126 -9.338 1.00 64.06 470 THR A C 1
ATOM 3712 O O . THR A 1 470 ? 1.301 11.563 -10.202 1.00 64.06 470 THR A O 1
ATOM 3715 N N . ALA A 1 471 ? 0.194 9.833 -9.307 1.00 61.56 471 ALA A N 1
ATOM 3716 C CA . ALA A 1 471 ? 0.584 8.891 -10.356 1.00 61.56 471 ALA A CA 1
ATOM 3717 C C . ALA A 1 471 ? -0.085 9.219 -11.706 1.00 61.56 471 ALA A C 1
ATOM 3719 O O . ALA A 1 471 ? 0.559 9.122 -12.754 1.00 61.56 471 ALA A O 1
ATOM 3720 N N . GLU A 1 472 ? -1.347 9.656 -11.688 1.00 66.62 472 GLU A N 1
ATOM 3721 C CA . GLU A 1 472 ? -2.052 10.149 -12.876 1.00 66.62 472 GLU A CA 1
ATOM 3722 C C . GLU A 1 472 ? -1.429 11.439 -13.425 1.00 66.62 472 GLU A C 1
ATOM 3724 O O . GLU A 1 472 ? -1.203 11.534 -14.633 1.00 66.62 472 GLU A O 1
ATOM 3729 N N . ASP A 1 473 ? -1.058 12.395 -12.571 1.00 68.88 473 ASP A N 1
ATOM 3730 C CA . ASP A 1 473 ? -0.398 13.639 -12.995 1.00 68.88 473 ASP A CA 1
ATOM 3731 C C . ASP A 1 473 ? 0.985 13.401 -13.622 1.00 68.88 473 ASP A C 1
ATOM 3733 O O . ASP A 1 473 ? 1.343 14.049 -14.613 1.00 68.88 473 ASP A O 1
ATOM 3737 N N . LEU A 1 474 ? 1.756 12.435 -13.111 1.00 60.34 474 LEU A N 1
ATOM 3738 C CA . LEU A 1 474 ? 3.011 11.991 -13.732 1.00 60.34 474 LEU A CA 1
ATOM 3739 C C . LEU A 1 474 ? 2.778 11.378 -15.121 1.00 60.34 474 LEU A C 1
ATOM 3741 O O . LEU A 1 474 ? 3.558 11.616 -16.048 1.00 60.34 474 LEU A O 1
ATOM 3745 N N . ASN A 1 475 ? 1.699 10.614 -15.287 1.00 58.59 475 ASN A N 1
ATOM 3746 C CA . ASN A 1 475 ? 1.327 10.028 -16.573 1.00 58.59 475 ASN A CA 1
ATOM 3747 C C . ASN A 1 475 ? 0.864 11.103 -17.580 1.00 58.59 475 ASN A C 1
ATOM 3749 O O . ASN A 1 475 ? 1.241 11.082 -18.755 1.00 58.59 475 ASN A O 1
ATOM 3753 N N . ASN A 1 476 ? 0.112 12.100 -17.112 1.00 61.44 476 ASN A N 1
ATOM 3754 C CA . ASN A 1 476 ? -0.377 13.212 -17.929 1.00 61.44 476 ASN A CA 1
ATOM 3755 C C . ASN A 1 476 ? 0.738 14.202 -18.313 1.00 61.44 476 ASN A C 1
ATOM 3757 O O . ASN A 1 476 ? 0.769 14.724 -19.427 1.00 61.44 476 ASN A O 1
ATOM 3761 N N . SER A 1 477 ? 1.715 14.423 -17.434 1.00 55.56 477 SER A N 1
ATOM 3762 C CA . SER A 1 477 ? 2.872 15.282 -17.728 1.00 55.56 477 SER A CA 1
ATOM 3763 C C . SER A 1 477 ? 3.800 14.684 -18.794 1.00 55.56 477 SER A C 1
ATOM 3765 O O . SER A 1 477 ? 4.405 15.426 -19.567 1.00 55.56 477 SER A O 1
ATOM 3767 N N . ASN A 1 478 ? 3.876 13.351 -18.884 1.00 51.12 478 ASN A N 1
ATOM 3768 C CA . ASN A 1 478 ? 4.633 12.642 -19.920 1.00 51.12 478 ASN A CA 1
ATOM 3769 C C . ASN A 1 478 ? 3.907 12.550 -21.274 1.00 51.12 478 ASN A C 1
ATOM 3771 O O . ASN A 1 478 ? 4.541 12.192 -22.259 1.00 51.12 478 ASN A O 1
ATOM 3775 N N . SER A 1 479 ? 2.604 12.844 -21.343 1.00 46.97 479 SER A N 1
ATOM 3776 C CA . SER A 1 479 ? 1.830 12.808 -22.597 1.00 46.97 479 SER A CA 1
ATOM 3777 C C . SER A 1 479 ? 1.697 14.171 -23.287 1.00 46.97 479 SER A C 1
ATOM 3779 O O . SER A 1 479 ? 1.328 14.220 -24.458 1.00 46.97 479 SER A O 1
ATOM 3781 N N . ASN A 1 480 ? 2.044 15.267 -22.601 1.00 44.62 480 ASN A N 1
ATOM 3782 C CA . ASN A 1 480 ? 2.039 16.636 -23.140 1.00 44.62 480 ASN A CA 1
ATOM 3783 C C . ASN A 1 480 ? 3.428 17.150 -23.590 1.00 44.62 480 ASN A C 1
ATOM 3785 O O . ASN A 1 480 ? 3.572 18.335 -23.899 1.00 44.62 480 ASN A O 1
ATOM 3789 N N . ARG A 1 481 ? 4.447 16.287 -23.634 1.00 40.94 481 ARG A N 1
ATOM 3790 C CA . ARG A 1 481 ? 5.784 16.550 -24.191 1.00 40.94 481 ARG A CA 1
ATOM 3791 C C . ARG A 1 481 ? 6.102 15.515 -25.254 1.00 40.94 481 ARG A C 1
ATOM 3793 O O . ARG A 1 481 ? 6.758 15.906 -26.244 1.00 40.94 481 ARG A O 1
#

pLDDT: mean 72.13, std 12.0, range [32.88, 93.0]

Radius of gyration: 70.99 Å; chains: 1; bounding box: 156×45×229 Å

Foldseek 3Di:
DLVVLVVVLVVLLVVLVVLLVVLLVVLVVLLVVLLVVLVVLLPDQDPDRDPVSLDPVSLADPCLCSLVVLQVSLQVQLVVLQVQLQVQQPPPPPPDPVSVVVNVVSNVSSNVSSVVSNCSSNVSSVVVVVVSVVSSVSSVVSSVVRVVSSVVSPPPPDPVPVVVVVVVPVVPPPPDDDDDDDPCPPVVVVVCPVVVVVCVVVVVVVVVVVVVVVVVVVVVVVVCCCPVPVVVVVVVVVVVVVVVVVVVVVVVVVVVVVVVVVVVVVVVVVVVVVVVVVVVVLVVVVVVVVVVLVVLLVVLVVVVVVLLVVLVVVLVVVLVVLVCVLVVVLVVLVVVLVVVLVVLVVVLVVVLVVQVVVLVVQLVVLVVVLVVVCVPPVDDPVVVVVSVVVNVVSVVVSVVSNVVSVVVSVVSVVVSVVVSVVSVVVSVVVSVVSVVVSVVVSVVSVVVSVVSSVVSVVSVVVSVVVVVVVVVVSVVVVVVD